Protein 5F1P (pdb70)

Solvent-accessible surface area: 20970 Å² total

Secondary structure (DSSP, 8-state):
--TTTT-EEEEESTTSHHHHHHHHHHHHTT-EEEEEES-HHHHHHHHHHHHTTT--SEEEEE--TT-HHHHH--HHHHHHHS--SEEEEE--HHHHHT---GGG--HHHHHH--TTTT---HHHHHHHHHHHTT-EEEEEEPPP---TTS-HHHHHHHHHHHHHHHHHHHHHGGGTEEEEEEEE-SB---TTTT---TTSSSSS-B-HHHHHHHHHHHHSGGGTT--S-EEEESTT--/--TTTT-EEEESSTTSHHHHHHHHHHHHTT-EEEEEES-HHHHHHHHHHHH-TT--SEEEEE--TT-HHHHH--HHHHHHHS--SEEEEE--HHHHHT---TTT--HHHHHH--TTTT---HHHHHHHHHHHTT-EEEEEEPPP--GGGS-HHHHHHHHHHHHHHHHHHHHHGGGTEEEEEEEE-SB---GGGG----SSSSSS-B-HHHHHHHHHHHHSGGGTT--S-EEEESTT--

Organism: Streptomyces platensis (NCBI:txid58346)

Foldseek 3Di:
DQLQAPAEEEFEPCLAFLNVLLQLNNVVSHYQYEYEYQPQVSQQVSQDVSQDPPRDRYHYDYADLLDLVRLLVCVVSCVSSVFHAEYEQEQPPVLQVQFFDPVPHDVVSLVVSNRQQVSLNNCVSRLVRQLVVQEHEYEYEQDEDVRVCTNVSSVVSLVNNLVVQLVCCVVRVVSHYAGEYEYEYFEDSPQVVPVVQPLAQDNGFHYSVLVSVVVSVCRGPVVSVDHSYYHYHYRHND/DQLQAPAEEEFEPCLAFLNVLLQLNNVVSHYQYEYEYQDQVSQQVSQCVSQDPPGQRYHYDYADLLDLVRLLVCVVSCVRSVFHAEYEAEAPVVLQVQFFPPVPHDVVSLVSSNRLAVSLNNCVNRQVRQLVVQEHEYEYEQDEEVPPNTSVSSVVSVVNNLVVQLVCCVVRVVSHYAGEYEYEYDEDCPQVVVVVCPLAQDNGFHYSVLVSVVVSCCRGPVNSVDHSYYHYHYNHSD

B-factor: mean 31.11, std 15.49, range [10.82, 95.52]

Structure (mmCIF, N/CA/C/O backbone):
data_5F1P
#
_entry.id   5F1P
#
_cell.length_a   77.368
_cell.length_b   77.953
_cell.length_c   81.575
_cell.angle_alpha   90.00
_cell.angle_beta   105.47
_cell.angle_gamma   90.00
#
_symmetry.space_group_name_H-M   'C 1 2 1'
#
loop_
_entity.id
_entity.type
_entity.pdbx_description
1 polymer PtmO8
2 water water
#
loop_
_atom_site.group_PDB
_atom_site.id
_atom_site.type_symbol
_atom_site.label_atom_id
_atom_site.label_alt_id
_atom_site.label_comp_id
_atom_site.label_asym_id
_atom_site.label_entity_id
_atom_site.label_seq_id
_atom_site.pdbx_PDB_ins_code
_atom_site.Cartn_x
_atom_site.Cartn_y
_atom_site.Cartn_z
_atom_site.occupancy
_atom_site.B_iso_or_equiv
_atom_site.auth_seq_id
_atom_site.auth_comp_id
_atom_site.auth_asym_id
_atom_site.auth_atom_id
_atom_site.pdbx_PDB_model_num
ATOM 1 N N . VAL A 1 4 ? -15.337 42.826 2.071 1.00 52.45 1 VAL A N 1
ATOM 2 C CA . VAL A 1 4 ? -13.977 42.348 2.287 1.00 51.71 1 VAL A CA 1
ATOM 3 C C . VAL A 1 4 ? -13.430 42.968 3.562 1.00 48.65 1 VAL A C 1
ATOM 4 O O . VAL A 1 4 ? -12.730 42.315 4.344 1.00 48.36 1 VAL A O 1
ATOM 8 N N . GLY A 1 5 ? -13.754 44.238 3.774 1.00 44.57 2 GLY A N 1
ATOM 9 C CA . GLY A 1 5 ? -13.386 44.900 5.010 1.00 39.91 2 GLY A CA 1
ATOM 10 C C . GLY A 1 5 ? -14.195 44.321 6.152 1.00 37.26 2 GLY A C 1
ATOM 11 O O . GLY A 1 5 ? -15.365 44.011 5.996 1.00 38.96 2 GLY A O 1
ATOM 12 N N . ARG A 1 6 ? -13.581 44.163 7.312 1.00 33.19 3 ARG A N 1
ATOM 13 C CA . ARG A 1 6 ? -14.309 43.590 8.434 1.00 28.59 3 ARG A CA 1
ATOM 14 C C . ARG A 1 6 ? -15.195 44.627 9.127 1.00 25.53 3 ARG A C 1
ATOM 15 O O . ARG A 1 6 ? -16.012 44.273 9.963 1.00 24.53 3 ARG A O 1
ATOM 23 N N . LEU A 1 7 ? -15.055 45.901 8.751 1.00 24.30 4 LEU A N 1
ATOM 24 C CA . LEU A 1 7 ? -15.878 46.971 9.332 1.00 23.19 4 LEU A CA 1
ATOM 25 C C . LEU A 1 7 ? -16.618 47.779 8.259 1.00 25.16 4 LEU A C 1
ATOM 26 O O . LEU A 1 7 ? -16.966 48.949 8.470 1.00 24.73 4 LEU A O 1
ATOM 31 N N . GLU A 1 8 ? -16.872 47.135 7.121 1.00 27.29 5 GLU A N 1
ATOM 32 C CA . GLU A 1 8 ? -17.491 47.773 5.954 1.00 29.02 5 GLU A CA 1
ATOM 33 C C . GLU A 1 8 ? -18.811 48.490 6.290 1.00 28.28 5 GLU A C 1
ATOM 34 O O . GLU A 1 8 ? -19.695 47.931 6.933 1.00 27.31 5 GLU A O 1
ATOM 40 N N . GLY A 1 9 ? -18.921 49.748 5.879 1.00 28.79 6 GLY A N 1
ATOM 41 C CA . GLY A 1 9 ? -20.114 50.535 6.159 1.00 29.14 6 GLY A CA 1
ATOM 42 C C . GLY A 1 9 ? -20.228 51.102 7.576 1.00 27.86 6 GLY A C 1
ATOM 43 O O . GLY A 1 9 ? -21.218 51.766 7.898 1.00 28.44 6 GLY A O 1
ATOM 44 N N . LYS A 1 10 ? -19.230 50.862 8.429 1.00 26.15 7 LYS A N 1
ATOM 45 C CA . LYS A 1 10 ? -19.298 51.373 9.806 1.00 24.32 7 LYS A CA 1
ATOM 46 C C . LYS A 1 10 ? -18.745 52.791 9.913 1.00 22.93 7 LYS A C 1
ATOM 47 O O . LYS A 1 10 ? -17.864 53.181 9.149 1.00 23.36 7 LYS A O 1
ATOM 53 N N . ILE A 1 11 ? -19.292 53.562 10.853 1.00 21.49 8 ILE A N 1
ATOM 54 C CA . ILE A 1 11 ? -18.801 54.898 11.178 1.00 20.57 8 ILE A CA 1
ATOM 55 C C . ILE A 1 11 ? -18.185 54.898 12.580 1.00 19.01 8 ILE A C 1
ATOM 56 O O . ILE A 1 11 ? -18.831 54.502 13.561 1.00 17.83 8 ILE A O 1
ATOM 61 N N . ALA A 1 12 ? -16.944 55.362 12.680 1.00 18.69 9 ALA A N 1
ATOM 62 C CA . ALA A 1 12 ? -16.247 55.281 13.944 1.00 17.32 9 ALA A CA 1
ATOM 63 C C . ALA A 1 12 ? -15.604 56.602 14.348 1.00 17.51 9 ALA A C 1
ATOM 64 O O . ALA A 1 12 ? -15.117 57.338 13.505 1.00 18.44 9 ALA A O 1
ATOM 66 N N . ILE A 1 13 ? -15.596 56.882 15.649 1.00 16.68 10 ILE A N 1
ATOM 67 C CA . ILE A 1 13 ? -14.776 57.956 16.217 1.00 16.84 10 ILE A CA 1
ATOM 68 C C . ILE A 1 13 ? -13.576 57.370 16.951 1.00 16.28 10 ILE A C 1
ATOM 69 O O . ILE A 1 13 ? -13.714 56.365 17.650 1.00 15.41 10 ILE A O 1
ATOM 74 N N . VAL A 1 14 ? -12.394 57.965 16.765 1.00 16.86 11 VAL A N 1
ATOM 75 C CA . VAL A 1 14 ? -11.205 57.540 17.487 1.00 16.45 11 VAL A CA 1
ATOM 76 C C . VAL A 1 14 ? -10.566 58.757 18.111 1.00 17.63 11 VAL A C 1
ATOM 77 O O . VAL A 1 14 ? -10.112 59.644 17.385 1.00 18.52 11 VAL A O 1
ATOM 81 N N . THR A 1 15 ? -10.529 58.817 19.445 1.00 17.59 12 THR A N 1
ATOM 82 C CA . THR A 1 15 ? -9.868 59.937 20.109 1.00 18.51 12 THR A CA 1
ATOM 83 C C . THR A 1 15 ? -8.401 59.594 20.351 1.00 18.52 12 THR A C 1
ATOM 84 O O . THR A 1 15 ? -8.015 58.443 20.192 1.00 17.70 12 THR A O 1
ATOM 88 N N . GLY A 1 16 ? -7.589 60.585 20.728 1.00 19.76 13 GLY A N 1
ATOM 89 C CA . GLY A 1 16 ? -6.147 60.404 20.806 1.00 20.82 13 GLY A CA 1
ATOM 90 C C . GLY A 1 16 ? -5.552 59.874 19.510 1.00 22.03 13 GLY A C 1
ATOM 91 O O . GLY A 1 16 ? -4.556 59.157 19.532 1.00 22.75 13 GLY A O 1
ATOM 92 N N . ALA A 1 17 ? -6.128 60.273 18.376 1.00 22.82 14 ALA A N 1
ATOM 93 C CA . ALA A 1 17 ? -5.785 59.683 17.093 1.00 23.92 14 ALA A CA 1
ATOM 94 C C . ALA A 1 17 ? -4.582 60.303 16.388 1.00 26.33 14 ALA A C 1
ATOM 95 O O . ALA A 1 17 ? -4.247 59.883 15.282 1.00 26.52 14 ALA A O 1
ATOM 97 N N . ALA A 1 18 ? -3.922 61.293 16.988 1.00 28.08 15 ALA A N 1
ATOM 98 C CA . ALA A 1 18 ? -2.844 61.961 16.253 1.00 29.96 15 ALA A CA 1
ATOM 99 C C . ALA A 1 18 ? -1.573 61.124 16.226 1.00 31.03 15 ALA A C 1
ATOM 100 O O . ALA A 1 18 ? -0.780 61.224 15.293 1.00 32.36 15 ALA A O 1
ATOM 102 N N . SER A 1 19 ? -1.373 60.302 17.246 1.00 30.59 16 SER A N 1
ATOM 103 C CA . SER A 1 19 ? -0.171 59.492 17.288 1.00 31.86 16 SER A CA 1
ATOM 104 C C . SER A 1 19 ? -0.401 58.123 17.913 1.00 30.20 16 SER A C 1
ATOM 105 O O . SER A 1 19 ? -1.517 57.785 18.326 1.00 28.81 16 SER A O 1
ATOM 108 N N . GLY A 1 20 ? 0.677 57.347 17.961 1.00 30.47 17 GLY A N 1
ATOM 109 C CA . GLY A 1 20 ? 0.708 56.034 18.583 1.00 29.12 17 GLY A CA 1
ATOM 110 C C . GLY A 1 20 ? -0.453 55.108 18.288 1.00 27.22 17 GLY A C 1
ATOM 111 O O . GLY A 1 20 ? -0.883 54.946 17.143 1.00 27.37 17 GLY A O 1
ATOM 112 N N . ILE A 1 21 ? -0.973 54.508 19.348 1.00 25.49 18 ILE A N 1
ATOM 113 C CA . ILE A 1 21 ? -2.055 53.549 19.248 1.00 23.80 18 ILE A CA 1
ATOM 114 C C . ILE A 1 21 ? -3.278 54.108 18.530 1.00 22.81 18 ILE A C 1
ATOM 115 O O . ILE A 1 21 ? -3.898 53.424 17.707 1.00 23.03 18 ILE A O 1
ATOM 120 N N . GLY A 1 22 ? -3.637 55.347 18.852 1.00 21.94 19 GLY A N 1
ATOM 121 C CA . GLY A 1 22 ? -4.785 55.986 18.244 1.00 20.96 19 GLY A CA 1
ATOM 122 C C . GLY A 1 22 ? -4.628 56.093 16.741 1.00 21.46 19 GLY A C 1
ATOM 123 O O . GLY A 1 22 ? -5.538 55.758 16.005 1.00 21.13 19 GLY A O 1
ATOM 124 N N . ALA A 1 23 ? -3.456 56.543 16.296 1.00 22.28 20 ALA A N 1
ATOM 125 C CA . ALA A 1 23 ? -3.169 56.757 14.875 1.00 22.04 20 ALA A CA 1
ATOM 126 C C . ALA A 1 23 ? -3.165 55.452 14.080 1.00 21.56 20 ALA A C 1
ATOM 127 O O . ALA A 1 23 ? -3.731 55.361 12.983 1.00 21.58 20 ALA A O 1
ATOM 129 N N . VAL A 1 24 ? -2.495 54.447 14.631 1.00 21.04 21 VAL A N 1
ATOM 130 C CA . VAL A 1 24 ? -2.463 53.127 14.028 1.00 20.84 21 VAL A CA 1
ATOM 131 C C . VAL A 1 24 ? -3.869 52.511 13.998 1.00 19.31 21 VAL A C 1
ATOM 132 O O . VAL A 1 24 ? -4.251 51.870 13.027 1.00 19.05 21 VAL A O 1
ATOM 136 N N . THR A 1 25 ? -4.646 52.716 15.056 1.00 18.47 22 THR A N 1
ATOM 137 C CA . THR A 1 25 ? -5.992 52.169 15.081 1.00 17.82 22 THR A CA 1
ATOM 138 C C . THR A 1 25 ? -6.856 52.870 14.031 1.00 18.60 22 THR A C 1
ATOM 139 O O . THR A 1 25 ? -7.585 52.221 13.257 1.00 18.50 22 THR A O 1
ATOM 143 N N . ALA A 1 26 ? -6.764 54.199 14.009 1.00 19.32 23 ALA A N 1
ATOM 144 C CA . ALA A 1 26 ? -7.536 54.998 13.075 1.00 20.52 23 ALA A CA 1
ATOM 145 C C . ALA A 1 26 ? -7.276 54.570 11.627 1.00 22.11 23 ALA A C 1
ATOM 146 O O . ALA A 1 26 ? -8.224 54.473 10.831 1.00 22.46 23 ALA A O 1
ATOM 148 N N . GLU A 1 27 ? -6.010 54.311 11.275 1.00 23.03 24 GLU A N 1
ATOM 149 C CA . GLU A 1 27 ? -5.693 53.814 9.930 1.00 24.41 24 GLU A CA 1
ATOM 150 C C . GLU A 1 27 ? -6.197 52.397 9.730 1.00 22.71 24 GLU A C 1
ATOM 151 O O . GLU A 1 27 ? -6.633 52.028 8.654 1.00 23.11 24 GLU A O 1
ATOM 157 N N . ARG A 1 28 ? -6.118 51.587 10.769 1.00 21.18 25 ARG A N 1
ATOM 158 C CA . ARG A 1 28 ? -6.608 50.224 10.634 1.00 21.00 25 ARG A CA 1
ATOM 159 C C . ARG A 1 28 ? -8.136 50.153 10.421 1.00 20.23 25 ARG A C 1
ATOM 160 O O . ARG A 1 28 ? -8.594 49.373 9.599 1.00 20.96 25 ARG A O 1
ATOM 168 N N . LEU A 1 29 ? -8.915 50.953 11.144 1.00 19.10 26 LEU A N 1
ATOM 169 C CA . LEU A 1 29 ? -10.374 50.900 10.996 1.00 18.83 26 LEU A CA 1
ATOM 170 C C . LEU A 1 29 ? -10.764 51.306 9.575 1.00 19.90 26 LEU A C 1
ATOM 171 O O . LEU A 1 29 ? -11.654 50.702 8.974 1.00 20.16 26 LEU A O 1
ATOM 176 N N . ALA A 1 30 ? -10.080 52.321 9.042 1.00 20.60 27 ALA A N 1
ATOM 177 C CA . ALA A 1 30 ? -10.347 52.817 7.690 1.00 21.77 27 ALA A CA 1
ATOM 178 C C . ALA A 1 30 ? -9.948 51.775 6.664 1.00 22.88 27 ALA A C 1
ATOM 179 O O . ALA A 1 30 ? -10.641 51.583 5.686 1.00 23.92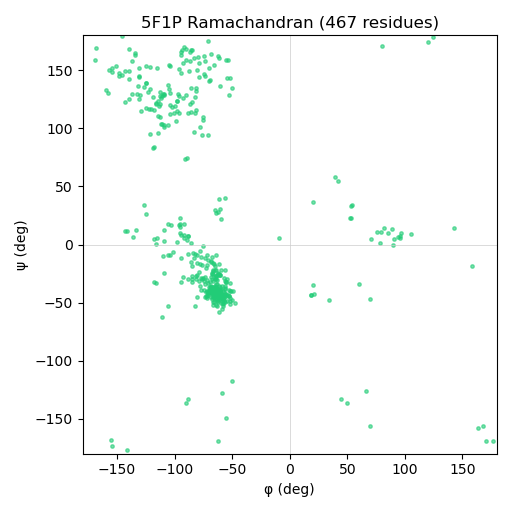 27 ALA A O 1
ATOM 181 N N . ALA A 1 31 ? -8.828 51.093 6.887 1.00 22.85 28 ALA A N 1
ATOM 182 C CA . ALA A 1 31 ? -8.430 50.017 5.974 1.00 23.60 28 ALA A CA 1
ATOM 183 C C . ALA A 1 31 ? -9.418 48.839 6.032 1.00 23.36 28 ALA A C 1
ATOM 184 O O . ALA A 1 31 ? -9.526 48.075 5.068 1.00 24.36 28 ALA A O 1
ATOM 186 N N . GLU A 1 32 ? -10.162 48.711 7.137 1.00 22.00 29 GLU A N 1
ATOM 187 C CA . GLU A 1 32 ? -11.225 47.702 7.231 1.00 21.94 29 GLU A CA 1
ATOM 188 C C . GLU A 1 32 ? -12.580 48.193 6.711 1.00 21.97 29 GLU A C 1
ATOM 189 O O . GLU A 1 32 ? -13.598 47.493 6.858 1.00 21.80 29 GLU A O 1
ATOM 195 N N . GLY A 1 33 ? -12.591 49.385 6.106 1.00 22.10 30 GLY A N 1
ATOM 196 C CA . GLY A 1 33 ? -13.791 49.916 5.482 1.00 20.71 30 GLY A CA 1
ATOM 197 C C . GLY A 1 33 ? -14.628 50.862 6.327 1.00 19.84 30 GLY A C 1
ATOM 198 O O . GLY A 1 33 ? -15.706 51.279 5.907 1.00 20.54 30 GLY A O 1
ATOM 199 N N . ALA A 1 34 ? -14.144 51.224 7.511 1.00 18.50 31 ALA A N 1
ATOM 200 C CA . ALA A 1 34 ? -14.870 52.189 8.344 1.00 20.00 31 ALA A CA 1
ATOM 201 C C . ALA A 1 34 ? -14.630 53.617 7.859 1.00 20.99 31 ALA A C 1
ATOM 202 O O . ALA A 1 34 ? -13.540 53.940 7.409 1.00 19.32 31 ALA A O 1
ATOM 204 N N . ARG A 1 35 ? -15.660 54.466 7.941 1.00 21.14 32 ARG A N 1
ATOM 205 C CA . ARG A 1 35 ? -15.476 55.915 7.862 1.00 21.35 32 ARG A CA 1
ATOM 206 C C . ARG A 1 35 ? -15.046 56.377 9.259 1.00 20.28 32 ARG A C 1
ATOM 207 O O . ARG A 1 35 ? -15.595 55.927 10.259 1.00 18.76 32 ARG A O 1
ATOM 215 N N . VAL A 1 36 ? -14.036 57.234 9.336 1.00 20.95 33 VAL A N 1
ATOM 216 C CA . VAL A 1 36 ? -13.408 57.514 10.618 1.00 20.16 33 VAL A CA 1
ATOM 217 C C . VAL A 1 36 ? -13.250 58.993 10.894 1.00 20.69 33 VAL A C 1
ATOM 218 O O . VAL A 1 36 ? -12.650 59.725 10.110 1.00 21.86 33 VAL A O 1
ATOM 222 N N . ALA A 1 37 ? -13.770 59.427 12.030 1.00 20.09 34 ALA A N 1
ATOM 223 C CA . ALA A 1 37 ? -13.463 60.748 12.527 1.00 21.65 34 ALA A CA 1
ATOM 224 C C . ALA A 1 37 ? -12.319 60.615 13.530 1.00 21.51 34 ALA A C 1
ATOM 225 O O . ALA A 1 37 ? -12.475 60.001 14.574 1.00 20.31 34 ALA A O 1
ATOM 227 N N . LEU A 1 38 ? -11.166 61.166 13.174 1.00 23.02 35 LEU A N 1
ATOM 228 C CA . LEU A 1 38 ? -9.999 61.204 14.023 1.00 23.28 35 LEU A CA 1
ATOM 229 C C . LEU A 1 38 ? -10.012 62.477 14.878 1.00 24.43 35 LEU A C 1
ATOM 230 O O . LEU A 1 38 ? -10.139 63.580 14.345 1.00 25.48 35 LEU A O 1
ATOM 235 N N . ALA A 1 39 ? -9.842 62.323 16.193 1.00 24.60 36 ALA A N 1
ATOM 236 C CA . ALA A 1 39 ? -9.971 63.440 17.123 1.00 26.61 36 ALA A CA 1
ATOM 237 C C . ALA A 1 39 ? -8.801 63.490 18.074 1.00 27.96 36 ALA A C 1
ATOM 238 O O . ALA A 1 39 ? -8.383 62.463 18.602 1.00 26.66 36 ALA A O 1
ATOM 240 N N . ASP A 1 40 ? -8.274 64.690 18.305 1.00 30.55 37 ASP A N 1
ATOM 241 C CA . ASP A 1 40 ? -7.091 64.826 19.129 1.00 31.44 37 ASP A CA 1
ATOM 242 C C . ASP A 1 40 ? -6.834 66.288 19.464 1.00 32.44 37 ASP A C 1
ATOM 243 O O . ASP A 1 40 ? -7.316 67.196 18.771 1.00 32.87 37 ASP A O 1
ATOM 248 N N . LEU A 1 41 ? -6.073 66.514 20.532 1.00 32.65 38 LEU A N 1
ATOM 249 C CA . LEU A 1 41 ? -5.676 67.865 20.905 1.00 34.77 38 LEU A CA 1
ATOM 250 C C . LEU A 1 41 ? -4.915 68.511 19.755 1.00 36.39 38 LEU A C 1
ATOM 251 O O . LEU A 1 41 ? -5.148 69.659 19.407 1.00 38.46 38 LEU A O 1
ATOM 256 N N . ASP A 1 42 ? -4.018 67.737 19.160 1.00 35.73 39 ASP A N 1
ATOM 257 C CA . ASP A 1 42 ? -3.172 68.206 18.077 1.00 37.35 39 ASP A CA 1
ATOM 258 C C . ASP A 1 42 ? -3.964 68.285 16.764 1.00 37.45 39 ASP A C 1
ATOM 259 O O . ASP A 1 42 ? -4.089 67.299 16.041 1.00 36.25 39 ASP A O 1
ATOM 264 N N . ALA A 1 43 ? -4.492 69.468 16.469 1.00 38.81 40 ALA A N 1
ATOM 265 C CA . ALA A 1 43 ? -5.329 69.684 15.291 1.00 38.31 40 ALA A CA 1
ATOM 266 C C . ALA A 1 43 ? -4.599 69.311 14.000 1.00 39.21 40 ALA A C 1
ATOM 267 O O . ALA A 1 43 ? -5.114 68.552 13.178 1.00 38.80 40 ALA A O 1
ATOM 269 N N . VAL A 1 44 ? -3.392 69.841 13.843 1.00 40.76 41 VAL A N 1
ATOM 270 C CA . VAL A 1 44 ? -2.601 69.621 12.646 1.00 42.83 41 VAL A CA 1
ATOM 271 C C . VAL A 1 44 ? -2.226 68.154 12.447 1.00 41.92 41 VAL A C 1
ATOM 272 O O . VAL A 1 44 ? -2.256 67.648 11.330 1.00 42.69 41 VAL A O 1
ATOM 276 N N . GLY A 1 45 ? -1.888 67.460 13.528 1.00 40.46 42 GLY A N 1
ATOM 277 C CA . GLY A 1 45 ? -1.463 66.076 13.417 1.00 38.12 42 GLY A CA 1
ATOM 278 C C . GLY A 1 45 ? -2.606 65.183 12.987 1.00 36.10 42 GLY A C 1
ATOM 279 O O . GLY A 1 45 ? -2.411 64.124 12.396 1.00 36.14 42 GLY A O 1
ATOM 280 N N . VAL A 1 46 ? -3.818 65.614 13.281 1.00 33.88 43 VAL A N 1
ATOM 281 C CA . VAL A 1 46 ? -4.965 64.778 13.020 1.00 32.65 43 VAL A CA 1
ATOM 282 C C . VAL A 1 46 ? -5.537 65.088 11.624 1.00 34.23 43 VAL A C 1
ATOM 283 O O . VAL A 1 46 ? -6.087 64.203 10.970 1.00 33.87 43 VAL A O 1
ATOM 287 N N . GLN A 1 47 ? -5.350 66.325 11.157 1.00 36.21 44 GLN A N 1
ATOM 288 C CA . GLN A 1 47 ? -5.729 66.727 9.795 1.00 36.45 44 GLN A CA 1
ATOM 289 C C . GLN A 1 47 ? -4.844 66.053 8.763 1.00 34.59 44 GLN A C 1
ATOM 290 O O . GLN A 1 47 ? -5.309 65.564 7.739 1.00 33.56 44 GLN A O 1
ATOM 296 N N . THR A 1 48 ? -3.552 66.067 9.046 1.00 34.60 45 THR A N 1
ATOM 297 C CA . THR A 1 48 ? -2.559 65.403 8.224 1.00 35.32 45 THR A CA 1
ATOM 298 C C . THR A 1 48 ? -2.838 63.901 8.118 1.00 32.80 45 THR A C 1
ATOM 299 O O . THR A 1 48 ? -2.858 63.349 7.029 1.00 33.32 45 THR A O 1
ATOM 303 N N . LEU A 1 49 ? -3.077 63.234 9.238 1.00 31.04 46 LEU A N 1
ATOM 304 C CA . LEU A 1 49 ? -3.343 61.805 9.156 1.00 29.61 46 LEU A CA 1
ATOM 305 C C . LEU A 1 49 ? -4.651 61.535 8.385 1.00 30.24 46 LEU A C 1
ATOM 306 O O . LEU A 1 49 ? -4.701 60.633 7.541 1.00 30.43 46 LEU A O 1
ATOM 311 N N . ALA A 1 50 ? -5.693 62.318 8.677 1.00 31.18 47 ALA A N 1
ATOM 312 C CA . ALA A 1 50 ? -6.959 62.246 7.947 1.00 32.95 47 ALA A CA 1
ATOM 313 C C . ALA A 1 50 ? -6.735 62.373 6.436 1.00 36.09 47 ALA A C 1
ATOM 314 O O . ALA A 1 50 ? -7.284 61.602 5.643 1.00 35.93 47 ALA A O 1
ATOM 316 N N . GLU A 1 51 ? -5.887 63.328 6.058 1.00 39.17 48 GLU A N 1
ATOM 317 C CA . GLU A 1 51 ? -5.566 63.578 4.662 1.00 41.68 48 GLU A CA 1
ATOM 318 C C . GLU A 1 51 ? -4.831 62.400 4.015 1.00 40.96 48 GLU A C 1
ATOM 319 O O . GLU A 1 51 ? -5.090 62.055 2.860 1.00 41.78 48 GLU A O 1
ATOM 325 N N . LYS A 1 52 ? -3.920 61.784 4.758 1.00 39.57 49 LYS A N 1
ATOM 326 C CA . LYS A 1 52 ? -3.181 60.629 4.258 1.00 40.06 49 LYS A CA 1
ATOM 327 C C . LYS A 1 52 ? -4.108 59.418 4.095 1.00 38.12 49 LYS A C 1
ATOM 328 O O . LYS A 1 52 ? -4.001 58.669 3.121 1.00 39.62 49 LYS A O 1
ATOM 334 N N . ILE A 1 53 ? -5.035 59.236 5.030 1.00 35.10 50 ILE A N 1
ATOM 335 C CA . ILE A 1 53 ? -6.019 58.154 4.909 1.00 33.06 50 ILE A CA 1
ATOM 336 C C . ILE A 1 53 ? -6.969 58.367 3.708 1.00 33.97 50 ILE A C 1
ATOM 337 O O . ILE A 1 53 ? -7.298 57.425 2.983 1.00 33.95 50 ILE A O 1
ATOM 342 N N . ARG A 1 54 ? -7.400 59.609 3.497 1.00 35.03 51 ARG A N 1
ATOM 343 C CA . ARG A 1 54 ? -8.284 59.915 2.383 1.00 36.83 51 ARG A CA 1
ATOM 344 C C . ARG A 1 54 ? -7.621 59.639 1.037 1.00 40.66 51 ARG A C 1
ATOM 345 O O . ARG A 1 54 ? -8.264 59.172 0.102 1.00 41.31 51 ARG A O 1
ATOM 353 N N . GLY A 1 55 ? -6.328 59.921 0.941 1.00 43.93 52 GLY A N 1
ATOM 354 C CA . GLY A 1 55 ? -5.663 59.895 -0.343 1.00 49.02 52 GLY A CA 1
ATOM 355 C C . GLY A 1 55 ? -6.187 61.078 -1.136 1.00 54.16 52 GLY A C 1
ATOM 356 O O . GLY A 1 55 ? -6.666 62.061 -0.556 1.00 53.77 52 GLY A O 1
ATOM 357 N N . ALA A 1 56 ? -6.114 60.987 -2.461 1.00 59.38 53 ALA A N 1
ATOM 358 C CA . ALA A 1 56 ? -6.556 62.081 -3.317 1.00 64.01 53 ALA A CA 1
ATOM 359 C C . ALA A 1 56 ? -7.998 61.880 -3.774 1.00 67.10 53 ALA A C 1
ATOM 360 O O . ALA A 1 56 ? -8.626 62.794 -4.309 1.00 68.37 53 ALA A O 1
ATOM 362 N N . ASP A 1 57 ? -8.518 60.678 -3.548 1.00 68.80 54 ASP A N 1
ATOM 363 C CA . ASP A 1 57 ? -9.846 60.305 -4.022 1.00 69.11 54 ASP A CA 1
ATOM 364 C C . ASP A 1 57 ? -10.860 60.172 -2.889 1.00 65.13 54 ASP A C 1
ATOM 365 O O . ASP A 1 57 ? -12.064 60.308 -3.097 1.00 65.46 54 ASP A O 1
ATOM 370 N N . GLY A 1 58 ? -10.369 59.901 -1.689 1.00 61.06 55 GLY A N 1
ATOM 371 C CA . GLY A 1 58 ? -11.237 59.498 -0.602 1.00 55.52 55 GLY A CA 1
ATOM 372 C C . GLY A 1 58 ? -11.933 60.600 0.161 1.00 51.55 55 GLY A C 1
ATOM 373 O O . GLY A 1 58 ? -11.537 61.764 0.141 1.00 54.65 55 GLY A O 1
ATOM 374 N N . THR A 1 59 ? -12.995 60.210 0.849 1.00 44.97 56 THR A N 1
ATOM 375 C CA . THR A 1 59 ? -13.725 61.111 1.718 1.00 41.85 56 THR A CA 1
ATOM 376 C C . THR A 1 59 ? -14.002 60.457 3.067 1.00 37.39 56 THR A C 1
ATOM 377 O O . THR A 1 59 ? -14.811 60.956 3.848 1.00 35.84 56 THR A O 1
ATOM 381 N N . HIS A 1 60 ? -13.343 59.337 3.343 1.00 34.84 57 HIS A N 1
ATOM 382 C CA . HIS A 1 60 ? -13.782 58.505 4.453 1.00 31.37 57 HIS A CA 1
ATOM 383 C C . HIS A 1 60 ? -13.043 58.760 5.770 1.00 28.99 57 HIS A C 1
ATOM 384 O O . HIS A 1 60 ? -13.090 57.928 6.682 1.00 27.65 57 HIS A O 1
ATOM 391 N N . ALA A 1 61 ? -12.376 59.901 5.886 1.00 28.84 58 ALA A N 1
ATOM 392 C CA . ALA A 1 61 ? -11.751 60.252 7.160 1.00 27.68 58 ALA A CA 1
ATOM 393 C C . ALA A 1 61 ? -11.764 61.746 7.336 1.00 28.27 58 ALA A C 1
ATOM 394 O O . ALA A 1 61 ? -11.696 62.477 6.357 1.00 29.75 58 ALA A O 1
ATOM 396 N N . ILE A 1 62 ? -11.876 62.196 8.583 1.00 27.37 59 ILE A N 1
ATOM 397 C CA . ILE A 1 62 ? -11.784 63.620 8.900 1.00 28.13 59 ILE A CA 1
ATOM 398 C C . ILE A 1 62 ? -11.062 63.840 10.210 1.00 27.18 59 ILE A C 1
ATOM 399 O O . ILE A 1 62 ? -11.117 63.014 11.119 1.00 25.73 59 ILE A O 1
ATOM 404 N N . GLY A 1 63 ? -10.384 64.969 10.302 1.00 28.14 60 GLY A N 1
ATOM 405 C CA . GLY A 1 63 ? -9.666 65.306 11.503 1.00 28.20 60 GLY A CA 1
ATOM 406 C C . GLY A 1 63 ? -10.425 66.353 12.277 1.00 29.67 60 GLY A C 1
ATOM 407 O O . GLY A 1 63 ? -10.826 67.374 11.723 1.00 31.03 60 GLY A O 1
ATOM 408 N N . ILE A 1 64 ? -10.619 66.103 13.565 1.00 29.55 61 ILE A N 1
ATOM 409 C CA . ILE A 1 64 ? -11.333 67.044 14.404 1.00 30.73 61 ILE A CA 1
ATOM 410 C C . ILE A 1 64 ? -10.503 67.407 15.631 1.00 31.01 61 ILE A C 1
ATOM 411 O O . ILE A 1 64 ? -9.925 66.528 16.283 1.00 29.18 61 ILE A O 1
ATOM 416 N N . GLU A 1 65 ? -10.466 68.695 15.957 1.00 33.18 62 GLU A N 1
ATOM 417 C CA . GLU A 1 65 ? -9.753 69.141 17.141 1.00 34.53 62 GLU A CA 1
ATOM 418 C C . GLU A 1 65 ? -10.630 68.936 18.376 1.00 34.01 62 GLU A C 1
ATOM 419 O O . GLU A 1 65 ? -11.807 69.302 18.376 1.00 34.42 62 GLU A O 1
ATOM 425 N N . VAL A 1 66 ? -10.065 68.341 19.424 1.00 33.09 63 VAL A N 1
ATOM 426 C CA . VAL A 1 66 ? -10.816 68.160 20.668 1.00 32.24 63 VAL A CA 1
ATOM 427 C C . VAL A 1 66 ? -9.918 68.285 21.890 1.00 32.37 63 VAL A C 1
ATOM 428 O O . VAL A 1 66 ? -8.739 67.910 21.849 1.00 32.34 63 VAL A O 1
ATOM 432 N N . ASP A 1 67 ? -10.485 68.829 22.969 1.00 32.85 64 ASP A N 1
ATOM 433 C CA . ASP A 1 67 ? -9.856 68.815 24.290 1.00 33.25 64 ASP A CA 1
ATOM 434 C C . ASP A 1 67 ? -10.660 67.904 25.234 1.00 32.44 64 ASP A C 1
ATOM 435 O O . ASP A 1 67 ? -11.734 68.287 25.723 1.00 32.44 64 ASP A O 1
ATOM 440 N N . LEU A 1 68 ? -10.128 66.708 25.491 1.00 31.57 65 LEU A N 1
ATOM 441 C CA . LEU A 1 68 ? -10.839 65.692 26.268 1.00 30.29 65 LEU A CA 1
ATOM 442 C C . LEU A 1 68 ? -11.194 66.132 27.685 1.00 30.32 65 LEU A C 1
ATOM 443 O O . LEU A 1 68 ? -12.107 65.566 28.290 1.00 28.92 65 LEU A O 1
ATOM 448 N N . ALA A 1 69 ? -10.475 67.129 28.209 1.00 31.58 66 ALA A N 1
ATOM 449 C CA . ALA A 1 69 ? -10.772 67.686 29.525 1.00 32.68 66 ALA A CA 1
ATOM 450 C C . ALA A 1 69 ? -11.907 68.719 29.491 1.00 33.86 66 ALA A C 1
ATOM 451 O O . ALA A 1 69 ? -12.360 69.181 30.542 1.00 35.40 66 ALA A O 1
ATOM 453 N N . ASP A 1 70 ? -12.347 69.105 28.292 1.00 33.13 67 ASP A N 1
ATOM 454 C CA . ASP A 1 70 ? -13.381 70.133 28.150 1.00 33.93 67 ASP A CA 1
ATOM 455 C C . ASP A 1 70 ? -14.660 69.489 27.625 1.00 31.78 67 ASP A C 1
ATOM 456 O O . ASP A 1 70 ? -14.748 69.186 26.444 1.00 31.02 67 ASP A O 1
ATOM 461 N N . PRO A 1 71 ? -15.655 69.287 28.506 1.00 31.04 68 PRO A N 1
ATOM 462 C CA . PRO A 1 71 ? -16.906 68.606 28.130 1.00 29.47 68 PRO A CA 1
ATOM 463 C C . PRO A 1 71 ? -17.559 69.216 26.891 1.00 29.49 68 PRO A C 1
ATOM 464 O O . PRO A 1 71 ? -18.046 68.471 26.053 1.00 28.19 68 PRO A O 1
ATOM 468 N N . ALA A 1 72 ? -17.548 70.541 26.766 1.00 31.11 69 ALA A N 1
ATOM 469 C CA . ALA A 1 72 ? -18.186 71.191 25.615 1.00 32.30 69 ALA A CA 1
ATOM 470 C C . ALA A 1 72 ? -17.437 70.895 24.307 1.00 31.43 69 ALA A C 1
ATOM 471 O O . ALA A 1 72 ? -18.043 70.710 23.242 1.00 30.86 69 ALA A O 1
ATOM 473 N N . SER A 1 73 ? -16.112 70.859 24.397 1.00 31.17 70 SER A N 1
ATOM 474 C CA . SER A 1 73 ? -15.277 70.472 23.269 1.00 29.61 70 SER A CA 1
ATOM 475 C C . SER A 1 73 ? -15.522 69.007 22.904 1.00 27.07 70 SER A C 1
ATOM 476 O O . SER A 1 73 ? -15.575 68.654 21.725 1.00 26.59 70 SER A O 1
ATOM 479 N N . VAL A 1 74 ? -15.685 68.154 23.909 1.00 25.61 71 VAL A N 1
ATOM 480 C CA . VAL A 1 74 ? -15.947 66.743 23.637 1.00 24.33 71 VAL A CA 1
ATOM 481 C C . VAL A 1 74 ? -17.320 66.597 22.962 1.00 24.85 71 VAL A C 1
ATOM 482 O O . VAL A 1 74 ? -17.455 65.906 21.967 1.00 23.65 71 VAL A O 1
ATOM 486 N N . ARG A 1 75 ? -18.333 67.281 23.473 1.00 26.94 72 ARG A N 1
ATOM 487 C CA . ARG A 1 75 ? -19.643 67.246 22.819 1.00 27.37 72 ARG A CA 1
ATOM 488 C C . ARG A 1 75 ? -19.611 67.799 21.389 1.00 27.93 72 ARG A C 1
ATOM 489 O O . ARG A 1 75 ? -20.198 67.197 20.488 1.00 27.68 72 ARG A O 1
ATOM 497 N N . ALA A 1 76 ? -18.925 68.918 21.163 1.00 29.05 73 ALA A N 1
ATOM 498 C CA . ALA A 1 76 ? -18.824 69.466 19.804 1.00 30.91 73 ALA A CA 1
ATOM 499 C C . ALA A 1 76 ? -18.155 68.481 18.840 1.00 29.75 73 ALA A C 1
ATOM 500 O O . ALA A 1 76 ? -18.526 68.400 17.684 1.00 30.28 73 ALA A O 1
ATOM 510 N N . VAL A 1 78 ? -18.209 65.115 18.890 1.00 25.16 75 VAL A N 1
ATOM 511 C CA . VAL A 1 78 ? -19.111 64.017 18.534 1.00 24.22 75 VAL A CA 1
ATOM 512 C C . VAL A 1 78 ? -20.174 64.499 17.539 1.00 25.53 75 VAL A C 1
ATOM 513 O O . VAL A 1 78 ? -20.567 63.748 16.644 1.00 25.32 75 VAL A O 1
ATOM 517 N N . ALA A 1 79 ? -20.605 65.755 17.676 1.00 27.08 76 ALA A N 1
ATOM 518 C CA . ALA A 1 79 ? -21.603 66.312 16.775 1.00 29.63 76 ALA A CA 1
ATOM 519 C C . ALA A 1 79 ? -21.034 66.538 15.373 1.00 30.35 76 ALA A C 1
ATOM 520 O O . ALA A 1 79 ? -21.697 66.275 14.368 1.00 30.82 76 ALA A O 1
ATOM 522 N N . ALA A 1 80 ? -19.811 67.043 15.300 1.00 30.24 77 ALA A N 1
ATOM 523 C CA . ALA A 1 80 ? -19.173 67.267 14.001 1.00 29.90 77 ALA A CA 1
ATOM 524 C C . ALA A 1 80 ? -18.944 65.948 13.241 1.00 28.73 77 ALA A C 1
ATOM 525 O O . ALA A 1 80 ? -19.033 65.894 12.013 1.00 29.91 77 ALA A O 1
ATOM 527 N N . ALA A 1 81 ? -18.654 64.880 13.970 1.00 27.17 78 ALA A N 1
ATOM 528 C CA . ALA A 1 81 ? -18.431 63.594 13.333 1.00 27.46 78 ALA A CA 1
ATOM 529 C C . ALA A 1 81 ? -19.746 63.032 12.808 1.00 28.21 78 ALA A C 1
ATOM 530 O O . ALA A 1 81 ? -19.818 62.546 11.685 1.00 28.49 78 ALA A O 1
ATOM 532 N N . VAL A 1 82 ? -20.794 63.115 13.621 1.00 28.74 79 VAL A N 1
ATOM 533 C CA . VAL A 1 82 ? -22.112 62.660 13.193 1.00 29.57 79 VAL A CA 1
ATOM 534 C C . VAL A 1 82 ? -22.603 63.495 12.009 1.00 31.90 79 VAL A C 1
ATOM 535 O O . VAL A 1 82 ? -23.187 62.978 11.049 1.00 32.17 79 VAL A O 1
ATOM 539 N N . GLU A 1 83 ? -22.333 64.791 12.066 1.00 33.52 80 GLU A N 1
ATOM 540 C CA . GLU A 1 83 ? -22.700 65.692 10.985 1.00 35.87 80 GLU A CA 1
ATOM 541 C C . GLU A 1 83 ? -22.047 65.276 9.667 1.00 35.34 80 GLU A C 1
ATOM 542 O O . GLU A 1 83 ? -22.701 65.237 8.625 1.00 36.81 80 GLU A O 1
ATOM 548 N N . GLU A 1 84 ? -20.754 64.978 9.727 1.00 33.39 81 GLU A N 1
ATOM 549 C CA . GLU A 1 84 ? -19.985 64.606 8.550 1.00 33.58 81 GLU A CA 1
ATOM 550 C C . GLU A 1 84 ? -20.486 63.317 7.914 1.00 32.71 81 GLU A C 1
ATOM 551 O O . GLU A 1 84 ? -20.762 63.279 6.716 1.00 34.32 81 GLU A O 1
ATOM 557 N N . PHE A 1 85 ? -20.603 62.261 8.717 1.00 30.23 82 PHE A N 1
ATOM 558 C CA . PHE A 1 85 ? -20.869 60.937 8.171 1.00 29.11 82 PHE A CA 1
ATOM 559 C C . PHE A 1 85 ? -22.324 60.495 8.302 1.00 29.27 82 PHE A C 1
ATOM 560 O O . PHE A 1 85 ? -22.683 59.454 7.785 1.00 28.94 82 PHE A O 1
ATOM 568 N N . GLY A 1 86 ? -23.149 61.270 9.001 1.00 28.56 83 GLY A N 1
ATOM 569 C CA . GLY A 1 86 ? -24.581 61.004 9.076 1.00 28.16 83 GLY A CA 1
ATOM 570 C C . GLY A 1 86 ? -25.011 59.953 10.085 1.00 26.41 83 GLY A C 1
ATOM 571 O O . GLY A 1 86 ? -26.139 59.468 10.040 1.00 26.10 83 GLY A O 1
ATOM 572 N N . GLY A 1 87 ? -24.117 59.582 10.995 1.00 25.32 84 GLY A N 1
ATOM 573 C CA . GLY A 1 87 ? -24.427 58.552 11.980 1.00 23.45 84 GLY A CA 1
ATOM 574 C C . GLY A 1 87 ? -23.192 58.135 12.752 1.00 22.42 84 GLY A C 1
ATOM 575 O O . GLY A 1 87 ? -22.159 58.776 12.641 1.00 22.81 84 GLY A O 1
ATOM 576 N N . LEU A 1 88 ? -23.297 57.050 13.518 1.00 21.46 85 LEU A N 1
ATOM 577 C CA . LEU A 1 88 ? -22.190 56.562 14.348 1.00 20.46 85 LEU A CA 1
ATOM 578 C C . LEU A 1 88 ? -22.365 55.083 14.735 1.00 19.11 85 LEU A C 1
ATOM 579 O O . LEU A 1 88 ? -23.437 54.691 15.170 1.00 18.95 85 LEU A O 1
ATOM 584 N N . ASP A 1 89 ? -21.320 54.269 14.590 1.00 18.49 86 ASP A N 1
ATOM 585 C CA . ASP A 1 89 ? -21.386 52.852 14.989 1.00 17.84 86 ASP A CA 1
ATOM 586 C C . ASP A 1 89 ? -20.403 52.498 16.100 1.00 17.09 86 ASP A C 1
ATOM 587 O O . ASP A 1 89 ? -20.656 51.601 16.919 1.00 16.50 86 ASP A O 1
ATOM 592 N N . ILE A 1 90 ? -19.264 53.184 16.091 1.00 16.59 87 ILE A N 1
ATOM 593 C CA . ILE A 1 90 ? -18.167 52.870 16.981 1.00 15.83 87 ILE A CA 1
ATOM 594 C C . ILE A 1 90 ? -17.629 54.127 17.635 1.00 15.69 87 ILE A C 1
ATOM 595 O O . ILE A 1 90 ? -17.334 55.100 16.938 1.00 16.58 87 ILE A O 1
ATOM 600 N N . LEU A 1 91 ? -17.505 54.107 18.959 1.00 14.81 88 LEU A N 1
ATOM 601 C CA . LEU A 1 91 ? -16.698 55.100 19.660 1.00 15.06 88 LEU A CA 1
ATOM 602 C C . LEU A 1 91 ? -15.494 54.425 20.305 1.00 15.66 88 LEU A C 1
ATOM 603 O O . LEU A 1 91 ? -15.659 53.541 21.130 1.00 15.15 88 LEU A O 1
ATOM 608 N N . HIS A 1 92 ? -14.283 54.824 19.905 1.00 17.14 89 HIS A N 1
ATOM 609 C CA . HIS A 1 92 ? -13.053 54.319 20.513 1.00 18.38 89 HIS A CA 1
ATOM 610 C C . HIS A 1 92 ? -12.407 55.437 21.337 1.00 19.92 89 HIS A C 1
ATOM 611 O O . HIS A 1 92 ? -11.785 56.347 20.797 1.00 20.29 89 HIS A O 1
ATOM 618 N N . ASN A 1 93 ? -12.601 55.373 22.651 1.00 21.28 90 ASN A N 1
ATOM 619 C CA . ASN A 1 93 ? -11.972 56.300 23.582 1.00 23.63 90 ASN A CA 1
ATOM 620 C C . ASN A 1 93 ? -10.540 55.873 23.896 1.00 27.97 90 ASN A C 1
ATOM 621 O O . ASN A 1 93 ? -10.328 54.815 24.480 1.00 26.75 90 ASN A O 1
ATOM 626 N N . ASN A 1 94 ? -9.577 56.712 23.507 1.00 34.17 91 ASN A N 1
ATOM 627 C CA . ASN A 1 94 ? -8.151 56.507 23.780 1.00 40.75 91 ASN A CA 1
ATOM 628 C C . ASN A 1 94 ? -7.553 57.455 24.802 1.00 47.59 91 ASN A C 1
ATOM 629 O O . ASN A 1 94 ? -7.665 58.674 24.665 1.00 48.31 91 ASN A O 1
ATOM 634 N N . ALA A 1 95 ? -6.874 56.883 25.791 1.00 53.51 92 ALA A N 1
ATOM 635 C CA . ALA A 1 95 ? -6.233 57.638 26.867 1.00 54.86 92 ALA A CA 1
ATOM 636 C C . ALA A 1 95 ? -5.368 58.781 26.349 1.00 57.06 92 ALA A C 1
ATOM 637 O O . ALA A 1 95 ? -4.480 58.568 25.525 1.00 58.98 92 ALA A O 1
ATOM 639 N N . THR A 1 98 ? 3.158 62.377 25.773 1.00 63.65 95 THR A N 1
ATOM 640 C CA . THR A 1 98 ? 2.682 61.954 27.084 1.00 61.44 95 THR A CA 1
ATOM 641 C C . THR A 1 98 ? 3.819 61.331 27.897 1.00 63.39 95 THR A C 1
ATOM 642 O O . THR A 1 98 ? 3.587 60.684 28.923 1.00 61.53 95 THR A O 1
ATOM 646 N N . ALA A 1 99 ? 5.049 61.535 27.433 1.00 68.68 96 ALA A N 1
ATOM 647 C CA . ALA A 1 99 ? 6.225 61.087 28.167 1.00 74.12 96 ALA A CA 1
ATOM 648 C C . ALA A 1 99 ? 6.376 61.862 29.480 1.00 75.34 96 ALA A C 1
ATOM 649 O O . ALA A 1 99 ? 6.563 61.267 30.544 1.00 75.71 96 ALA A O 1
ATOM 651 N N . LEU A 1 100 ? 6.290 63.189 29.396 1.00 76.04 97 LEU A N 1
ATOM 652 C CA . LEU A 1 100 ? 6.380 64.043 30.578 1.00 76.51 97 LEU A CA 1
ATOM 653 C C . LEU A 1 100 ? 5.156 63.850 31.456 1.00 73.14 97 LEU A C 1
ATOM 654 O O . LEU A 1 100 ? 5.252 63.892 32.688 1.00 72.84 97 LEU A O 1
ATOM 659 N N . ALA A 1 101 ? 4.008 63.638 30.815 1.00 68.02 98 ALA A N 1
ATOM 660 C CA . ALA A 1 101 ? 2.778 63.341 31.536 1.00 62.01 98 ALA A CA 1
ATOM 661 C C . ALA A 1 101 ? 3.010 62.178 32.505 1.00 57.25 98 ALA A C 1
ATOM 662 O O . ALA A 1 101 ? 2.677 62.270 33.689 1.00 56.35 98 ALA A O 1
ATOM 664 N N . SER A 1 102 ? 3.614 61.103 32.009 1.00 54.16 99 SER A N 1
ATOM 665 C CA . SER A 1 102 ? 3.866 59.944 32.850 1.00 49.80 99 SER A CA 1
ATOM 666 C C . SER A 1 102 ? 5.037 60.210 33.798 1.00 47.76 99 SER A C 1
ATOM 667 O O . SER A 1 102 ? 5.088 59.656 34.901 1.00 47.12 99 SER A O 1
ATOM 670 N N . SER A 1 103 ? 5.966 61.069 33.379 1.00 46.43 100 SER A N 1
ATOM 671 C CA . SER A 1 103 ? 7.060 61.459 34.249 1.00 45.69 100 SER A CA 1
ATOM 672 C C . SER A 1 103 ? 6.569 62.178 35.510 1.00 42.28 100 SER A C 1
ATOM 673 O O . SER A 1 103 ? 7.252 62.180 36.527 1.00 43.24 100 SER A O 1
ATOM 676 N N . LEU A 1 104 ? 5.389 62.788 35.436 1.00 38.59 101 LEU A N 1
ATOM 677 C CA . LEU A 1 104 ? 4.806 63.535 36.560 1.00 35.27 101 LEU A CA 1
ATOM 678 C C . LEU A 1 104 ? 4.024 62.633 37.519 1.00 31.39 101 LEU A C 1
ATOM 679 O O . LEU A 1 104 ? 3.687 63.029 38.628 1.00 30.11 101 LEU A O 1
ATOM 684 N N . ASP A 1 105 ? 3.731 61.427 37.059 1.00 29.69 102 ASP A N 1
ATOM 685 C CA . ASP A 1 105 ? 2.947 60.450 37.807 1.00 27.17 102 ASP A CA 1
ATOM 686 C C . ASP A 1 105 ? 3.887 59.577 38.636 1.00 27.81 102 ASP A C 1
ATOM 687 O O . ASP A 1 105 ? 4.146 58.416 38.309 1.00 28.75 102 ASP A O 1
ATOM 692 N N . VAL A 1 106 ? 4.411 60.163 39.705 1.00 27.68 103 VAL A N 1
ATOM 693 C CA . VAL A 1 106 ? 5.377 59.516 40.580 1.00 26.35 103 VAL A CA 1
ATOM 694 C C . VAL A 1 106 ? 4.690 58.647 41.654 1.00 25.46 103 VAL A C 1
ATOM 695 O O . VAL A 1 106 ? 3.470 58.739 41.822 1.00 24.10 103 VAL A O 1
ATOM 699 N N . PRO A 1 107 ? 5.463 57.794 42.371 1.00 26.53 104 PRO A N 1
ATOM 700 C CA . PRO A 1 107 ? 4.871 57.002 43.455 1.00 26.81 104 PRO A CA 1
ATOM 701 C C . PRO A 1 107 ? 4.119 57.850 44.489 1.00 25.29 104 PRO A C 1
ATOM 702 O O . PRO A 1 107 ? 4.348 59.055 44.613 1.00 25.35 104 PRO A O 1
ATOM 706 N N . VAL A 1 108 ? 3.225 57.191 45.215 1.00 25.25 105 VAL A N 1
ATOM 707 C CA . VAL A 1 108 ? 2.321 57.826 46.167 1.00 24.90 105 VAL A CA 1
ATOM 708 C C . VAL A 1 108 ? 3.035 58.748 47.147 1.00 25.11 105 VAL A C 1
ATOM 709 O O . VAL A 1 108 ? 2.548 59.838 47.445 1.00 24.85 105 VAL A O 1
ATOM 713 N N . ALA A 1 109 ? 4.206 58.325 47.615 1.00 26.30 106 ALA A N 1
ATOM 714 C CA . ALA A 1 109 ? 4.986 59.091 48.576 1.00 29.05 106 ALA A CA 1
ATOM 715 C C . ALA A 1 109 ? 5.287 60.519 48.106 1.00 29.26 106 ALA A C 1
ATOM 716 O O . ALA A 1 109 ? 5.381 61.434 48.914 1.00 29.40 106 ALA A O 1
ATOM 718 N N . ASP A 1 110 ? 5.445 60.706 46.800 1.00 29.42 107 ASP A N 1
ATOM 719 C CA . ASP A 1 110 ? 5.733 62.029 46.267 1.00 29.71 107 ASP A CA 1
ATOM 720 C C . ASP A 1 110 ? 4.635 62.537 45.329 1.00 27.70 107 ASP A C 1
ATOM 721 O O . ASP A 1 110 ? 4.765 63.597 44.741 1.00 27.31 107 ASP A O 1
ATOM 726 N N . ALA A 1 111 ? 3.553 61.778 45.212 1.00 26.43 108 ALA A N 1
ATOM 727 C CA . ALA A 1 111 ? 2.482 62.123 44.283 1.00 26.33 108 ALA A CA 1
ATOM 728 C C . ALA A 1 111 ? 1.929 63.552 44.483 1.00 27.56 108 ALA A C 1
ATOM 729 O O . ALA A 1 111 ? 1.825 64.050 45.613 1.00 24.99 108 ALA A O 1
ATOM 731 N N . ASP A 1 112 ? 1.586 64.192 43.365 1.00 27.61 109 ASP A N 1
ATOM 732 C CA . ASP A 1 112 ? 0.963 65.517 43.341 1.00 27.76 109 ASP A CA 1
ATOM 733 C C . ASP A 1 112 ? -0.554 65.362 43.142 1.00 25.56 109 ASP A C 1
ATOM 734 O O . ASP A 1 112 ? -0.990 64.825 42.120 1.00 23.93 109 ASP A O 1
ATOM 739 N N . PRO A 1 113 ? -1.364 65.833 44.109 1.00 26.10 110 PRO A N 1
ATOM 740 C CA . PRO A 1 113 ? -2.818 65.656 43.971 1.00 23.86 110 PRO A CA 1
ATOM 741 C C . PRO A 1 113 ? -3.382 66.331 42.715 1.00 28.86 110 PRO A C 1
ATOM 742 O O . PRO A 1 113 ? -4.397 65.891 42.178 1.00 27.69 110 PRO A O 1
ATOM 746 N N . GLU A 1 114 ? -2.715 67.365 42.2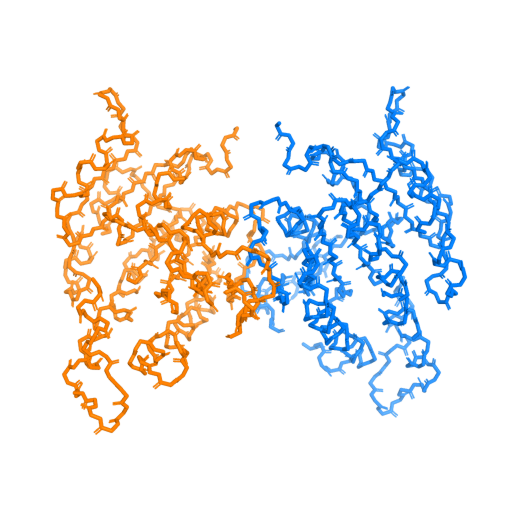28 1.00 29.85 111 GLU A N 1
ATOM 747 C CA . GLU A 1 114 ? -3.175 68.037 41.018 1.00 29.62 111 GLU A CA 1
ATOM 748 C C . GLU A 1 114 ? -3.016 67.172 39.794 1.00 26.64 111 GLU A C 1
ATOM 749 O O . GLU A 1 114 ? -3.808 67.254 38.862 1.00 25.76 111 GLU A O 1
ATOM 755 N N . VAL A 1 115 ? -1.985 66.340 39.789 1.00 25.46 112 VAL A N 1
ATOM 756 C CA . VAL A 1 115 ? -1.764 65.477 38.642 1.00 24.87 112 VAL A CA 1
ATOM 757 C C . VAL A 1 115 ? -2.812 64.362 38.654 1.00 23.95 112 VAL A C 1
ATOM 758 O O . VAL A 1 115 ? -3.269 63.913 37.610 1.00 20.69 112 VAL A O 1
ATOM 762 N N . TRP A 1 116 ? -3.202 63.931 39.845 1.00 23.93 113 TRP A N 1
ATOM 763 C CA . TRP A 1 116 ? -4.267 62.954 39.954 1.00 23.16 113 TRP A CA 1
ATOM 764 C C . TRP A 1 116 ? -5.565 63.541 39.422 1.00 23.31 113 TRP A C 1
ATOM 765 O O . TRP A 1 116 ? -6.203 62.946 38.555 1.00 21.58 113 TRP A O 1
ATOM 776 N N . ASP A 1 117 ? -5.926 64.722 39.920 1.00 25.66 114 ASP A N 1
ATOM 777 C CA . ASP A 1 117 ? -7.148 65.406 39.487 1.00 27.08 114 ASP A CA 1
ATOM 778 C C . ASP A 1 117 ? -7.153 65.555 37.960 1.00 26.18 114 ASP A C 1
ATOM 779 O O . ASP A 1 117 ? -8.133 65.206 37.291 1.00 24.52 114 ASP A O 1
ATOM 784 N N . ARG A 1 118 ? -6.039 66.032 37.409 1.00 27.12 115 ARG A N 1
ATOM 785 C CA . ARG A 1 118 ? -5.958 66.234 35.972 1.00 28.53 115 ARG A CA 1
ATOM 786 C C . ARG A 1 118 ? -6.063 64.916 35.211 1.00 27.28 115 ARG A C 1
ATOM 787 O O . ARG A 1 118 ? -6.751 64.834 34.200 1.00 27.63 115 ARG A O 1
ATOM 795 N N . THR A 1 119 ? -5.394 63.888 35.706 1.00 26.74 116 THR A N 1
ATOM 796 C CA . THR A 1 119 ? -5.475 62.571 35.092 1.00 27.48 116 THR A CA 1
ATOM 797 C C . THR A 1 119 ? -6.914 62.010 35.050 1.00 28.48 116 THR A C 1
ATOM 798 O O . THR A 1 119 ? -7.331 61.454 34.043 1.00 28.45 116 THR A O 1
ATOM 818 N N . ARG A 1 121 ? -9.719 63.757 35.201 1.00 29.65 118 ARG A N 1
ATOM 819 C CA . ARG A 1 121 ? -10.470 64.656 34.326 1.00 31.47 118 ARG A CA 1
ATOM 820 C C . ARG A 1 121 ? -10.364 64.269 32.860 1.00 30.78 118 ARG A C 1
ATOM 821 O O . ARG A 1 121 ? -11.361 64.210 32.146 1.00 31.17 118 ARG A O 1
ATOM 829 N N . VAL A 1 122 ? -9.144 64.020 32.413 1.00 30.16 119 VAL A N 1
ATOM 830 C CA . VAL A 1 122 ? -8.905 63.708 31.019 1.00 29.66 119 VAL A CA 1
ATOM 831 C C . VAL A 1 122 ? -9.202 62.245 30.665 1.00 27.87 119 VAL A C 1
ATOM 832 O O . VAL A 1 122 ? -9.828 61.975 29.643 1.00 27.85 119 VAL A O 1
ATOM 836 N N . ASN A 1 123 ? -8.747 61.300 31.483 1.00 26.39 120 ASN A N 1
ATOM 837 C CA . ASN A 1 123 ? -8.832 59.894 31.092 1.00 24.85 120 ASN A CA 1
ATOM 838 C C . ASN A 1 123 ? -10.183 59.269 31.417 1.00 23.49 120 ASN A C 1
ATOM 839 O O . ASN A 1 123 ? -10.628 58.326 30.758 1.00 23.45 120 ASN A O 1
ATOM 844 N N . LEU A 1 124 ? -10.822 59.764 32.461 1.00 22.53 121 LEU A N 1
ATOM 845 C CA . LEU A 1 124 ? -12.074 59.160 32.889 1.00 21.58 121 LEU A CA 1
ATOM 846 C C . LEU A 1 124 ? -13.269 60.041 32.523 1.00 22.26 121 LEU A C 1
ATOM 847 O O . LEU A 1 124 ? -14.218 59.583 31.889 1.00 22.27 121 LEU A O 1
ATOM 852 N N . SER A 1 125 ? -13.214 61.303 32.925 1.00 22.97 122 SER A N 1
ATOM 853 C CA . SER A 1 125 ? -14.295 62.257 32.647 1.00 23.45 122 SER A CA 1
ATOM 854 C C . SER A 1 125 ? -14.427 62.511 31.146 1.00 22.65 122 SER A C 1
ATOM 855 O O . SER A 1 125 ? -15.530 62.684 30.636 1.00 22.44 122 SER A O 1
ATOM 858 N N . GLY A 1 126 ? -13.300 62.517 30.438 1.00 22.01 123 GLY A N 1
ATOM 859 C CA . GLY A 1 126 ? -13.322 62.642 28.987 1.00 21.27 123 GLY A CA 1
ATOM 860 C C . GLY A 1 126 ? -14.027 61.474 28.298 1.00 19.20 123 GLY A C 1
ATOM 861 O O . GLY A 1 126 ? -14.885 61.672 27.432 1.00 19.44 123 GLY A O 1
ATOM 862 N N . ALA A 1 127 ? -13.668 60.249 28.669 1.00 17.44 124 ALA A N 1
ATOM 863 C CA . ALA A 1 127 ? -14.305 59.079 28.073 1.00 17.01 124 ALA A CA 1
ATOM 864 C C . ALA A 1 127 ? -15.798 59.022 28.438 1.00 16.67 124 ALA A C 1
ATOM 865 O O . ALA A 1 127 ? -16.636 58.687 27.603 1.00 16.40 124 ALA A O 1
ATOM 875 N N . VAL A 1 129 ? -17.865 61.569 29.074 1.00 17.49 126 VAL A N 1
ATOM 876 C CA . VAL A 1 129 ? -18.614 62.594 28.341 1.00 19.16 126 VAL A CA 1
ATOM 877 C C . VAL A 1 129 ? -18.776 62.215 26.859 1.00 18.99 126 VAL A C 1
ATOM 878 O O . VAL A 1 129 ? -19.864 62.340 26.286 1.00 18.25 126 VAL A O 1
ATOM 882 N N . ALA A 1 130 ? -17.688 61.725 26.263 1.00 18.05 127 ALA A N 1
ATOM 883 C CA . ALA A 1 130 ? -17.706 61.239 24.893 1.00 16.22 127 ALA A CA 1
ATOM 884 C C . ALA A 1 130 ? -18.729 60.133 24.753 1.00 18.36 127 ALA A C 1
ATOM 885 O O . ALA A 1 130 ? -19.493 60.094 23.790 1.00 15.66 127 ALA A O 1
ATOM 887 N N . THR A 1 131 ? -18.734 59.222 25.716 1.00 17.67 128 THR A N 1
ATOM 888 C CA . THR A 1 131 ? -19.669 58.106 25.679 1.00 17.13 128 THR A CA 1
ATOM 889 C C . THR A 1 131 ? -21.102 58.639 25.785 1.00 18.32 128 THR A C 1
ATOM 890 O O . THR A 1 131 ? -21.995 58.246 25.024 1.00 18.34 128 THR A O 1
ATOM 894 N N . GLN A 1 132 ? -21.311 59.541 26.727 1.00 19.00 129 GLN A N 1
ATOM 895 C CA . GLN A 1 132 ? -22.629 60.094 26.929 1.00 20.51 129 GLN A CA 1
ATOM 896 C C . GLN A 1 132 ? -23.130 60.826 25.672 1.00 20.80 129 GLN A C 1
ATOM 897 O O . GLN A 1 132 ? -24.295 60.725 25.320 1.00 21.46 129 GLN A O 1
ATOM 903 N N . ALA A 1 133 ? -22.237 61.537 24.997 1.00 20.50 130 ALA A N 1
ATOM 904 C CA . ALA A 1 133 ? -22.584 62.269 23.793 1.00 21.38 130 ALA A CA 1
ATOM 905 C C . ALA A 1 133 ? -22.914 61.315 22.659 1.00 20.46 130 ALA A C 1
ATOM 906 O O . ALA A 1 133 ? -23.813 61.585 21.878 1.00 21.53 130 ALA A O 1
ATOM 908 N N . ALA A 1 134 ? -22.181 60.204 22.583 1.00 18.75 131 ALA A N 1
ATOM 909 C CA . ALA A 1 134 ? -22.334 59.228 21.513 1.00 17.81 131 ALA A CA 1
ATOM 910 C C . ALA A 1 134 ? -23.535 58.287 21.670 1.00 17.21 131 ALA A C 1
ATOM 911 O O . ALA A 1 134 ? -24.121 57.862 20.669 1.00 15.81 131 ALA A O 1
ATOM 913 N N . LEU A 1 135 ? -23.907 57.966 22.908 1.00 17.20 132 LEU A N 1
ATOM 914 C CA . LEU A 1 135 ? -24.965 56.968 23.163 1.00 17.46 132 LEU A CA 1
ATOM 915 C C . LEU A 1 135 ? -26.269 57.126 22.337 1.00 18.47 132 LEU A C 1
ATOM 916 O O . LEU A 1 135 ? -26.719 56.141 21.731 1.00 18.08 132 LEU A O 1
ATOM 921 N N . PRO A 1 136 ? -26.875 58.332 22.304 1.00 20.05 133 PRO A N 1
ATOM 922 C CA . PRO A 1 136 ? -28.121 58.385 21.524 1.00 21.32 133 PRO A CA 1
ATOM 923 C C . PRO A 1 136 ? -27.936 58.108 20.025 1.00 20.59 133 PRO A C 1
ATOM 924 O O . PRO A 1 136 ? -28.835 57.556 19.388 1.00 20.54 133 PRO A O 1
ATOM 928 N N . HIS A 1 137 ? -26.778 58.450 19.482 1.00 20.31 134 HIS A N 1
ATOM 929 C CA . HIS A 1 137 ? -26.469 58.178 18.086 1.00 20.07 134 HIS A CA 1
ATOM 930 C C . HIS A 1 137 ? -26.233 56.684 17.826 1.00 19.48 134 HIS A C 1
ATOM 931 O O . HIS A 1 137 ? -26.661 56.154 16.801 1.00 19.57 134 HIS A O 1
ATOM 938 N N . LEU A 1 138 ? -25.548 56.010 18.751 1.00 18.91 135 LEU A N 1
ATOM 939 C CA . LEU A 1 138 ? -25.391 54.559 18.689 1.00 18.63 135 LEU A CA 1
ATOM 940 C C . LEU A 1 138 ? -26.737 53.861 18.738 1.00 19.63 135 LEU A C 1
ATOM 941 O O . LEU A 1 138 ? -26.993 52.934 17.983 1.00 19.70 135 LEU A O 1
ATOM 946 N N . ILE A 1 139 ? -27.597 54.318 19.643 1.00 20.93 136 ILE A N 1
ATOM 947 C CA . ILE A 1 139 ? -28.908 53.703 19.837 1.00 22.42 136 ILE A CA 1
ATOM 948 C C . ILE A 1 139 ? -29.798 53.906 18.600 1.00 24.28 136 ILE A C 1
ATOM 949 O O . ILE A 1 139 ? -30.410 52.962 18.120 1.00 24.47 136 ILE A O 1
ATOM 954 N N . ALA A 1 140 ? -29.824 55.117 18.052 1.00 25.70 137 ALA A N 1
ATOM 955 C CA . ALA A 1 140 ? -30.599 55.394 16.837 1.00 26.98 137 ALA A CA 1
ATOM 956 C C . ALA A 1 140 ? -30.117 54.577 15.629 1.00 27.13 137 ALA A C 1
ATOM 957 O O . ALA A 1 140 ? -30.864 54.338 14.681 1.00 27.69 137 ALA A O 1
ATOM 959 N N . ARG A 1 141 ? -28.861 54.172 15.657 1.00 26.88 138 ARG A N 1
ATOM 960 C CA . ARG A 1 141 ? -28.291 53.377 14.580 1.00 27.29 138 ARG A CA 1
ATOM 961 C C . ARG A 1 141 ? -28.816 51.939 14.635 1.00 27.35 138 ARG A C 1
ATOM 962 O O . ARG A 1 141 ? -28.623 51.150 13.712 1.00 27.44 138 ARG A O 1
ATOM 970 N N . GLY A 1 142 ? -29.473 51.602 15.738 1.00 27.47 139 GLY A N 1
ATOM 971 C CA . GLY A 1 142 ? -29.896 50.239 15.987 1.00 27.59 139 GLY A CA 1
ATOM 972 C C . GLY A 1 142 ? -28.908 49.499 16.882 1.00 27.12 139 GLY A C 1
ATOM 973 O O . GLY A 1 142 ? -29.017 48.291 17.071 1.00 27.73 139 GLY A O 1
ATOM 974 N N . GLY A 1 143 ? -27.954 50.230 17.451 1.00 26.15 140 GLY A N 1
ATOM 975 C CA . GLY A 1 143 ? -26.949 49.627 18.310 1.00 25.37 140 GLY A CA 1
ATOM 976 C C . GLY A 1 143 ? -25.571 49.971 17.777 1.00 24.02 140 GLY A C 1
ATOM 977 O O . GLY A 1 143 ? -25.448 50.642 16.747 1.00 24.20 140 GLY A O 1
ATOM 978 N N . GLY A 1 144 ? -24.538 49.513 18.478 1.00 22.87 141 GLY A N 1
ATOM 979 C CA . GLY A 1 144 ? -23.160 49.805 18.122 1.00 21.66 141 GLY A CA 1
ATOM 980 C C . GLY A 1 144 ? -22.258 49.505 19.297 1.00 21.12 141 GLY A C 1
ATOM 981 O O . GLY A 1 144 ? -22.616 48.736 20.186 1.00 21.23 141 GLY A O 1
ATOM 982 N N . CYS A 1 145 ? -21.075 50.099 19.337 1.00 20.49 142 CYS A N 1
ATOM 983 C CA . CYS A 1 145 ? -20.245 49.803 20.483 1.00 19.63 142 CYS A CA 1
ATOM 984 C C . CYS A 1 145 ? -19.292 50.922 20.871 1.00 17.24 142 CYS A C 1
ATOM 985 O O . CYS A 1 145 ? -18.905 51.758 20.043 1.00 16.64 142 CYS A O 1
ATOM 988 N N . VAL A 1 146 ? -18.956 50.930 22.156 1.00 15.83 143 VAL A N 1
ATOM 989 C CA . VAL A 1 146 ? -17.945 51.806 22.713 1.00 15.60 143 VAL A CA 1
ATOM 990 C C . VAL A 1 146 ? -16.756 50.941 23.162 1.00 15.76 143 VAL A C 1
ATOM 991 O O . VAL A 1 146 ? -16.931 49.910 23.810 1.00 15.58 143 VAL A O 1
ATOM 995 N N . ILE A 1 147 ? -15.551 51.330 22.773 1.00 16.19 144 ILE A N 1
ATOM 996 C CA . ILE A 1 147 ? -14.355 50.605 23.189 1.00 16.36 144 ILE A CA 1
ATOM 997 C C . ILE A 1 147 ? -13.397 51.541 23.932 1.00 16.16 144 ILE A C 1
ATOM 998 O O . ILE A 1 147 ? -12.892 52.514 23.358 1.00 15.53 144 ILE A O 1
ATOM 1003 N N . ASN A 1 148 ? -13.163 51.227 25.208 1.00 16.85 145 ASN A N 1
ATOM 1004 C CA . ASN A 1 148 ? -12.281 52.011 26.066 1.00 18.29 145 ASN A CA 1
ATOM 1005 C C . ASN A 1 148 ? -10.876 51.398 26.143 1.00 21.54 145 ASN A C 1
ATOM 1006 O O . ASN A 1 148 ? -10.708 50.224 26.507 1.00 21.61 145 ASN A O 1
ATOM 1011 N N . THR A 1 149 ? -9.874 52.193 25.795 1.00 24.79 146 THR A N 1
ATOM 1012 C CA . THR A 1 149 ? -8.491 51.733 25.863 1.00 29.04 146 THR A CA 1
ATOM 1013 C C . THR A 1 149 ? -7.734 52.596 26.843 1.00 32.45 146 THR A C 1
ATOM 1014 O O . THR A 1 149 ? -7.589 53.794 26.622 1.00 31.93 146 THR A O 1
ATOM 1018 N N . SER A 1 150 ? -7.276 51.993 27.930 1.00 36.99 147 SER A N 1
ATOM 1019 C CA . SER A 1 150 ? -6.346 52.671 28.823 1.00 42.08 147 SER A CA 1
ATOM 1020 C C . SER A 1 150 ? -5.012 52.835 28.099 1.00 47.98 147 SER A C 1
ATOM 1021 O O . SER A 1 150 ? -4.767 52.187 27.085 1.00 49.42 147 SER A O 1
ATOM 1024 N N . SER A 1 151 ? -4.147 53.706 28.602 1.00 52.14 148 SER A N 1
ATOM 1025 C CA . SER A 1 151 ? -2.837 53.867 27.977 1.00 54.34 148 SER A CA 1
ATOM 1026 C C . SER A 1 151 ? -1.936 52.675 28.318 1.00 55.82 148 SER A C 1
ATOM 1027 O O . SER A 1 151 ? -2.212 51.922 29.260 1.00 55.32 148 SER A O 1
ATOM 1030 N N . ALA A 1 152 ? -0.867 52.505 27.545 1.00 56.44 149 ALA A N 1
ATOM 1031 C CA . ALA A 1 152 ? 0.073 51.397 27.746 1.00 57.17 149 ALA A CA 1
ATOM 1032 C C . ALA A 1 152 ? 0.727 51.434 29.128 1.00 56.11 149 ALA A C 1
ATOM 1033 O O . ALA A 1 152 ? 1.145 52.498 29.589 1.00 56.32 149 ALA A O 1
ATOM 1035 N N . ALA A 1 153 ? 0.819 50.273 29.778 1.00 55.72 150 ALA A N 1
ATOM 1036 C CA . ALA A 1 153 ? 1.448 50.145 31.103 1.00 55.49 150 ALA A CA 1
ATOM 1037 C C . ALA A 1 153 ? 2.887 50.669 31.144 1.00 56.54 150 ALA A C 1
ATOM 1038 O O . ALA A 1 153 ? 3.643 50.525 30.184 1.00 58.14 150 ALA A O 1
ATOM 1040 N N . SER A 1 156 ? 6.790 45.711 37.149 1.00 87.21 153 SER A N 1
ATOM 1041 C CA . SER A 1 156 ? 7.085 46.891 37.957 1.00 85.53 153 SER A CA 1
ATOM 1042 C C . SER A 1 156 ? 6.181 48.065 37.595 1.00 81.28 153 SER A C 1
ATOM 1043 O O . SER A 1 156 ? 6.614 49.217 37.600 1.00 81.08 153 SER A O 1
ATOM 1046 N N . GLY A 1 157 ? 4.925 47.761 37.278 1.00 77.72 154 GLY A N 1
ATOM 1047 C CA . GLY A 1 157 ? 3.947 48.776 36.941 1.00 73.10 154 GLY A CA 1
ATOM 1048 C C . GLY A 1 157 ? 3.218 49.323 38.155 1.00 69.95 154 GLY A C 1
ATOM 1049 O O . GLY A 1 157 ? 2.789 50.473 38.161 1.00 68.56 154 GLY A O 1
ATOM 1050 N N . ASP A 1 158 ? 3.061 48.495 39.182 1.00 68.76 155 ASP A N 1
ATOM 1051 C CA . ASP A 1 158 ? 2.437 48.940 40.425 1.00 64.59 155 ASP A CA 1
ATOM 1052 C C . ASP A 1 158 ? 3.439 49.754 41.250 1.00 61.45 155 ASP A C 1
ATOM 1053 O O . ASP A 1 158 ? 3.064 50.483 42.173 1.00 59.96 155 ASP A O 1
ATOM 1058 N N . LEU A 1 159 ? 4.718 49.627 40.905 1.00 60.15 156 LEU A N 1
ATOM 1059 C CA . LEU A 1 159 ? 5.770 50.364 41.591 1.00 58.47 156 LEU A CA 1
ATOM 1060 C C . LEU A 1 159 ? 5.763 51.857 41.257 1.00 55.76 156 LEU A C 1
ATOM 1061 O O . LEU A 1 159 ? 6.360 52.662 41.975 1.00 58.04 156 LEU A O 1
ATOM 1066 N N . SER A 1 160 ? 5.091 52.227 40.173 1.00 50.58 157 SER A N 1
ATOM 1067 C CA . SER A 1 160 ? 4.997 53.632 39.812 1.00 46.50 157 SER A CA 1
ATOM 1068 C C . SER A 1 160 ? 3.749 53.906 38.988 1.00 41.76 157 SER A C 1
ATOM 1069 O O . SER A 1 160 ? 2.913 53.023 38.804 1.00 40.75 157 SER A O 1
ATOM 1072 N N . HIS A 1 16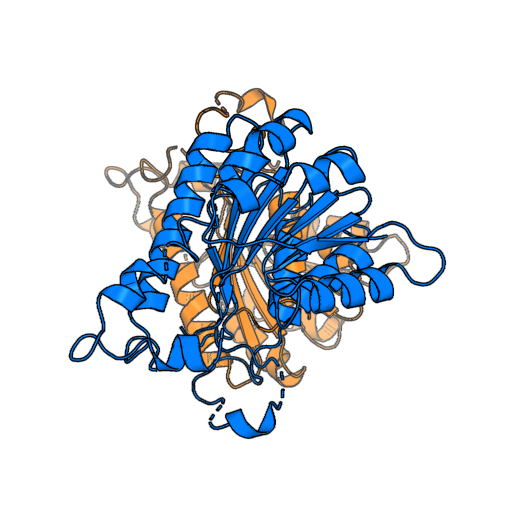1 ? 3.642 55.139 38.501 1.00 37.23 158 HIS A N 1
ATOM 1073 C CA . HIS A 1 161 ? 2.445 55.636 37.821 1.00 32.33 158 HIS A CA 1
ATOM 1074 C C . HIS A 1 161 ? 1.114 55.225 38.493 1.00 29.63 158 HIS A C 1
ATOM 1075 O O . HIS A 1 161 ? 0.255 54.659 37.844 1.00 28.44 158 HIS A O 1
ATOM 1082 N N . PRO A 1 162 ? 0.942 55.516 39.794 1.00 31.08 159 PRO A N 1
ATOM 1083 C CA . PRO A 1 162 ? -0.309 55.094 40.451 1.00 22.74 159 PRO A CA 1
ATOM 1084 C C . PRO A 1 162 ? -1.566 55.812 39.958 1.00 21.16 159 PRO A C 1
ATOM 1085 O O . PRO A 1 162 ? -2.639 55.211 40.013 1.00 20.09 159 PRO A O 1
ATOM 1089 N N . ALA A 1 163 ? -1.451 57.058 39.506 1.00 26.91 160 ALA A N 1
ATOM 1090 C CA . ALA A 1 163 ? -2.631 57.785 39.016 1.00 26.03 160 ALA A CA 1
ATOM 1091 C C . ALA A 1 163 ? -3.132 57.203 37.700 1.00 25.20 160 ALA A C 1
ATOM 1092 O O . ALA A 1 163 ? -4.337 57.109 37.464 1.00 23.10 160 ALA A O 1
ATOM 1094 N N . TYR A 1 164 ? -2.204 56.819 36.835 1.00 27.33 161 TYR A N 1
ATOM 1095 C CA . TYR A 1 164 ? -2.569 56.094 35.627 1.00 25.82 161 TYR A CA 1
ATOM 1096 C C . TYR A 1 164 ? -3.217 54.739 35.986 1.00 22.09 161 TYR A C 1
ATOM 1097 O O . TYR A 1 164 ? -4.186 54.322 35.346 1.00 19.70 161 TYR A O 1
ATOM 1106 N N . ALA A 1 165 ? -2.681 54.040 36.987 1.00 21.40 162 ALA A N 1
ATOM 1107 C CA . ALA A 1 165 ? -3.267 52.758 37.381 1.00 21.02 162 ALA A CA 1
ATOM 1108 C C . ALA A 1 165 ? -4.697 52.976 37.881 1.00 19.59 162 ALA A C 1
ATOM 1109 O O . ALA A 1 165 ? -5.606 52.219 37.547 1.00 18.93 162 ALA A O 1
ATOM 1111 N N . ALA A 1 166 ? -4.891 54.029 38.663 1.00 19.62 163 ALA A N 1
ATOM 1112 C CA . ALA A 1 166 ? -6.189 54.288 39.274 1.00 19.19 163 ALA A CA 1
ATOM 1113 C C . ALA A 1 166 ? -7.224 54.660 38.217 1.00 17.88 163 ALA A C 1
ATOM 1114 O O . ALA A 1 166 ? -8.365 54.229 38.294 1.00 15.03 163 ALA A O 1
ATOM 1116 N N . SER A 1 167 ? -6.827 55.469 37.239 1.00 17.76 164 SER A N 1
ATOM 1117 C CA . SER A 1 167 ? -7.754 55.873 36.191 1.00 17.46 164 SER A CA 1
ATOM 1118 C C . SER A 1 167 ? -8.067 54.712 35.267 1.00 16.97 164 SER A C 1
ATOM 1119 O O . SER A 1 167 ? -9.191 54.602 34.757 1.00 16.21 164 SER A O 1
ATOM 1122 N N . LYS A 1 168 ? -7.094 53.825 35.058 1.00 17.49 165 LYS A N 1
ATOM 1123 C CA . LYS A 1 168 ? -7.327 52.611 34.266 1.00 17.35 165 LYS A CA 1
ATOM 1124 C C . LYS A 1 168 ? -8.404 51.734 34.911 1.00 16.29 165 LYS A C 1
ATOM 1125 O O . LYS A 1 168 ? -9.316 51.264 34.226 1.00 15.47 165 LYS A O 1
ATOM 1131 N N . ALA A 1 169 ? -8.303 51.525 36.223 1.00 16.67 166 ALA A N 1
ATOM 1132 C CA . ALA A 1 169 ? -9.315 50.760 36.940 1.00 17.52 166 ALA A CA 1
ATOM 1133 C C . ALA A 1 169 ? -10.688 51.460 36.890 1.00 17.40 166 ALA A C 1
ATOM 1134 O O . ALA A 1 169 ? -11.711 50.806 36.706 1.00 16.98 166 ALA A O 1
ATOM 1136 N N . ALA A 1 170 ? -10.698 52.781 37.053 1.00 17.54 167 ALA A N 1
ATOM 1137 C CA . ALA A 1 170 ? -11.932 53.553 36.945 1.00 16.71 167 ALA A CA 1
ATOM 1138 C C . ALA A 1 170 ? -12.568 53.395 35.560 1.00 16.09 167 ALA A C 1
ATOM 1139 O O . ALA A 1 170 ? -13.787 53.252 35.441 1.00 16.35 167 ALA A O 1
ATOM 1141 N N . LEU A 1 171 ? -11.743 53.430 34.527 1.00 15.48 168 LEU A N 1
ATOM 1142 C CA . LEU A 1 171 ? -12.210 53.264 33.149 1.00 15.43 168 LEU A CA 1
ATOM 1143 C C . LEU A 1 171 ? -12.865 51.892 32.922 1.00 14.92 168 LEU A C 1
ATOM 1144 O O . LEU A 1 171 ? -13.810 51.760 32.147 1.00 14.88 168 LEU A O 1
ATOM 1149 N N . ILE A 1 172 ? -12.336 50.871 33.582 1.00 14.54 169 ILE A N 1
ATOM 1150 C CA . ILE A 1 172 ? -12.908 49.541 33.508 1.00 14.15 169 ILE A CA 1
ATOM 1151 C C . ILE A 1 172 ? -14.287 49.570 34.170 1.00 14.30 169 ILE A C 1
ATOM 1152 O O . ILE A 1 172 ? -15.253 49.019 33.646 1.00 14.20 169 ILE A O 1
ATOM 1157 N N . SER A 1 173 ? -14.399 50.273 35.291 1.00 14.60 170 SER A N 1
ATOM 1158 C CA . SER A 1 173 ? -15.698 50.401 35.951 1.00 14.67 170 SER A CA 1
ATOM 1159 C C . SER A 1 173 ? -16.696 51.171 35.061 1.00 14.33 170 SER A C 1
ATOM 1160 O O . SER A 1 173 ? -17.867 50.785 34.993 1.00 14.19 170 SER A O 1
ATOM 1163 N N . LEU A 1 174 ? -16.240 52.233 34.385 1.00 13.98 171 LEU A N 1
ATOM 1164 C CA . LEU A 1 174 ? -17.090 52.984 33.441 1.00 14.71 171 LEU A CA 1
ATOM 1165 C C . LEU A 1 174 ? -17.624 52.077 32.328 1.00 14.58 171 LEU A C 1
ATOM 1166 O O . LEU A 1 174 ? -18.797 52.111 31.978 1.00 14.97 171 LEU A O 1
ATOM 1171 N N . THR A 1 175 ? -16.719 51.290 31.765 1.00 14.15 172 THR A N 1
ATOM 1172 C CA . THR A 1 175 ? -17.036 50.258 30.796 1.00 14.25 172 THR A CA 1
ATOM 1173 C C . THR A 1 175 ? -18.154 49.323 31.252 1.0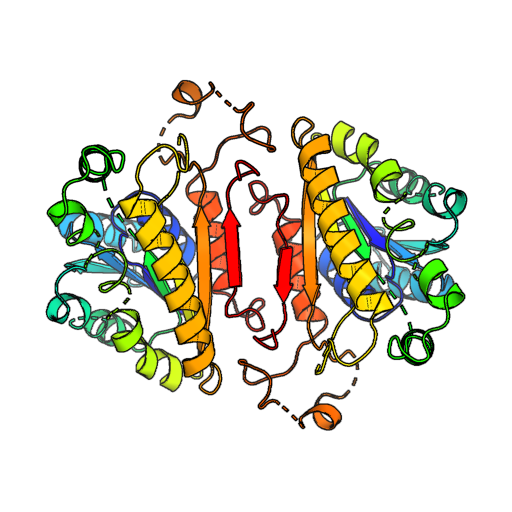0 15.45 172 THR A C 1
ATOM 1174 O O . THR A 1 175 ? -19.080 49.069 30.501 1.00 15.12 172 THR A O 1
ATOM 1178 N N . ARG A 1 176 ? -18.069 48.820 32.478 1.00 17.09 173 ARG A N 1
ATOM 1179 C CA . ARG A 1 176 ? -19.125 47.955 33.025 1.00 18.42 173 ARG A CA 1
ATOM 1180 C C . ARG A 1 176 ? -20.435 48.718 33.289 1.00 17.36 173 ARG A C 1
ATOM 1181 O O . ARG A 1 176 ? -21.522 48.188 33.047 1.00 17.91 173 ARG A O 1
ATOM 1189 N N . SER A 1 177 ? -20.330 49.951 33.776 1.00 16.44 174 SER A N 1
ATOM 1190 C CA . SER A 1 177 ? -21.503 50.803 33.965 1.00 18.04 174 SER A CA 1
ATOM 1191 C C . SER A 1 177 ? -22.251 51.002 32.648 1.00 18.78 174 SER A C 1
ATOM 1192 O O . SER A 1 177 ? -23.470 50.822 32.577 1.00 20.23 174 SER A O 1
ATOM 1195 N N . VAL A 1 178 ? -21.524 51.380 31.611 1.00 18.04 175 VAL A N 1
ATOM 1196 C CA . VAL A 1 178 ? -22.130 51.633 30.306 1.00 17.94 175 VAL A CA 1
ATOM 1197 C C . VAL A 1 178 ? -22.718 50.362 29.683 1.00 17.93 175 VAL A C 1
ATOM 1198 O O . VAL A 1 178 ? -23.827 50.398 29.154 1.00 18.43 175 VAL A O 1
ATOM 1202 N N . ALA A 1 179 ? -21.985 49.245 29.752 1.00 17.38 176 ALA A N 1
ATOM 1203 C CA . ALA A 1 179 ? -22.493 47.986 29.228 1.00 18.27 176 ALA A CA 1
ATOM 1204 C C . ALA A 1 179 ? -23.797 47.620 29.925 1.00 19.92 176 ALA A C 1
ATOM 1205 O O . ALA A 1 179 ? -24.747 47.186 29.278 1.00 20.44 176 ALA A O 1
ATOM 1207 N N . THR A 1 180 ? -23.835 47.790 31.248 1.00 20.67 177 THR A N 1
ATOM 1208 C CA . THR A 1 180 ? -25.045 47.502 32.010 1.00 21.74 177 THR A CA 1
ATOM 1209 C C . THR A 1 180 ? -26.178 48.445 31.636 1.00 22.40 177 THR A C 1
ATOM 1210 O O . THR A 1 180 ? -27.314 48.014 31.469 1.00 23.42 177 THR A O 1
ATOM 1214 N N . GLN A 1 181 ? -25.878 49.733 31.516 1.00 22.19 178 GLN A N 1
ATOM 1215 C CA . GLN A 1 181 ? -26.939 50.726 31.353 1.00 23.59 178 GLN A CA 1
ATOM 1216 C C . GLN A 1 181 ? -27.426 50.803 29.903 1.00 24.79 178 GLN A C 1
ATOM 1217 O O . GLN A 1 181 ? -28.581 51.096 29.642 1.00 26.11 178 GLN A O 1
ATOM 1223 N N . ALA A 1 182 ? -26.554 50.517 28.954 1.00 24.70 179 ALA A N 1
ATOM 1224 C CA . ALA A 1 182 ? -26.924 50.709 27.553 1.00 26.07 179 ALA A CA 1
ATOM 1225 C C . ALA A 1 182 ? -27.234 49.397 26.838 1.00 27.05 179 ALA A C 1
ATOM 1226 O O . ALA A 1 182 ? -27.713 49.404 25.713 1.00 27.43 179 ALA A O 1
ATOM 1228 N N . GLY A 1 183 ? -26.956 48.273 27.489 1.00 28.30 180 GLY A N 1
ATOM 1229 C CA . GLY A 1 183 ? -27.176 46.968 26.888 1.00 30.53 180 GLY A CA 1
ATOM 1230 C C . GLY A 1 183 ? -28.581 46.744 26.330 1.00 33.46 180 GLY A C 1
ATOM 1231 O O . GLY A 1 183 ? -28.736 46.221 25.228 1.00 33.64 180 GLY A O 1
ATOM 1232 N N . ARG A 1 184 ? -29.609 47.139 27.073 1.00 35.87 181 ARG A N 1
ATOM 1233 C CA . ARG A 1 184 ? -30.982 46.933 26.600 1.00 39.13 181 ARG A CA 1
ATOM 1234 C C . ARG A 1 184 ? -31.225 47.669 25.281 1.00 38.41 181 ARG A C 1
ATOM 1235 O O . ARG A 1 184 ? -32.063 47.267 24.476 1.00 39.58 181 ARG A O 1
ATOM 1243 N N . SER A 1 185 ? -30.468 48.736 25.053 1.00 34.78 182 SER A N 1
ATOM 1244 C CA . SER A 1 185 ? -30.660 49.537 23.853 1.00 33.85 182 SER A CA 1
ATOM 1245 C C . SER A 1 185 ? -29.732 49.102 22.738 1.00 32.05 182 SER A C 1
ATOM 1246 O O .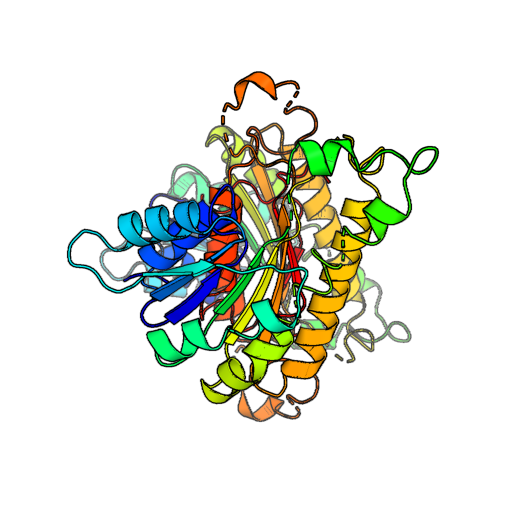 SER A 1 185 ? -29.643 49.773 21.721 1.00 33.20 182 SER A O 1
ATOM 1249 N N . GLY A 1 186 ? -29.028 47.989 22.932 1.00 29.66 183 GLY A N 1
ATOM 1250 C CA . GLY A 1 186 ? -28.241 47.407 21.859 1.00 27.57 183 GLY A CA 1
ATOM 1251 C C . GLY A 1 186 ? -26.816 47.936 21.752 1.00 24.55 183 GLY A C 1
ATOM 1252 O O . GLY A 1 186 ? -26.133 47.699 20.764 1.00 24.56 183 GLY A O 1
ATOM 1253 N N . VAL A 1 187 ? -26.358 48.645 22.769 1.00 22.12 184 VAL A N 1
ATOM 1254 C CA . VAL A 1 187 ? -24.995 49.118 22.782 1.00 20.08 184 VAL A CA 1
ATOM 1255 C C . VAL A 1 187 ? -24.122 48.184 23.591 1.00 18.61 184 VAL A C 1
ATOM 1256 O O . VAL A 1 187 ? -24.475 47.840 24.714 1.00 19.20 184 VAL A O 1
ATOM 1260 N N . ARG A 1 188 ? -23.006 47.767 23.003 1.00 16.99 185 ARG A N 1
ATOM 1261 C CA . ARG A 1 188 ? -21.951 47.059 23.708 1.00 15.85 185 ARG A CA 1
ATOM 1262 C C . ARG A 1 188 ? -20.854 47.999 24.192 1.00 14.09 185 ARG A C 1
ATOM 1263 O O . ARG A 1 188 ? -20.548 48.979 23.531 1.00 13.15 185 ARG A O 1
ATOM 1271 N N . CYS A 1 189 ? -20.241 47.672 25.325 1.00 13.52 186 CYS A N 1
ATOM 1272 C CA . CYS A 1 189 ? -19.107 48.446 25.793 1.00 13.03 186 CYS A CA 1
ATOM 1273 C C . CYS A 1 189 ? -18.045 47.522 26.359 1.00 12.61 186 CYS A C 1
ATOM 1274 O O . CYS A 1 189 ? -18.320 46.694 27.236 1.00 13.18 186 CYS A O 1
ATOM 1277 N N . ASN A 1 190 ? -16.831 47.645 25.830 1.00 11.92 187 ASN A N 1
ATOM 1278 C CA . ASN A 1 190 ? -15.739 46.791 26.256 1.00 12.33 187 ASN A CA 1
ATOM 1279 C C . ASN A 1 190 ? -14.481 47.629 26.418 1.00 12.33 187 ASN A C 1
ATOM 1280 O O . ASN A 1 190 ? -14.376 48.709 25.841 1.00 12.40 187 ASN A O 1
ATOM 1285 N N . ALA A 1 191 ? -13.548 47.120 27.218 1.00 12.10 188 ALA A N 1
ATOM 1286 C CA . ALA A 1 191 ? -12.272 47.784 27.449 1.00 11.79 188 ALA A CA 1
ATOM 1287 C C . ALA A 1 191 ? -11.127 46.928 26.907 1.00 12.15 188 ALA A C 1
ATOM 1288 O O . ALA A 1 191 ? -11.240 45.712 26.825 1.00 12.05 188 ALA A O 1
ATOM 1290 N N . ILE A 1 192 ? -10.041 47.592 26.519 1.00 12.84 189 ILE A N 1
ATOM 1291 C CA . ILE A 1 192 ? -8.769 46.950 26.173 1.00 13.04 189 ILE A CA 1
ATOM 1292 C C . ILE A 1 192 ? -7.704 47.526 27.101 1.00 13.48 189 ILE A C 1
ATOM 1293 O O . ILE A 1 192 ? -7.654 48.727 27.327 1.00 13.73 189 ILE A O 1
ATOM 1298 N N . ALA A 1 193 ? -6.893 46.663 27.671 1.00 13.87 190 ALA A N 1
ATOM 1299 C CA . ALA A 1 193 ? -5.870 47.078 28.613 1.00 15.04 190 ALA A CA 1
ATOM 1300 C C . ALA A 1 193 ? -4.516 46.635 28.066 1.00 15.09 190 ALA A C 1
ATOM 1301 O O . ALA A 1 193 ? -4.140 45.483 28.236 1.00 15.70 190 ALA A O 1
ATOM 1303 N N . PRO A 1 194 ? -3.820 47.532 27.361 1.00 15.54 191 PRO A N 1
ATOM 1304 C CA . PRO A 1 194 ? -2.540 47.197 26.731 1.00 17.14 191 PRO A CA 1
ATOM 1305 C C . PRO A 1 194 ? -1.416 47.105 27.747 1.00 18.62 191 PRO A C 1
ATOM 1306 O O . PRO A 1 194 ? -1.408 47.827 28.739 1.00 18.69 191 PRO A O 1
ATOM 1310 N N . GLY A 1 195 ? -0.466 46.217 27.499 1.00 19.81 192 GLY A N 1
ATOM 1311 C CA . GLY A 1 195 ? 0.697 46.148 28.343 1.00 21.48 192 GLY A CA 1
ATOM 1312 C C . GLY A 1 195 ? 1.739 47.104 27.795 1.00 23.07 192 GLY A C 1
ATOM 1313 O O . GLY A 1 195 ? 1.437 48.260 27.464 1.00 22.73 192 GLY A O 1
ATOM 1314 N N . LEU A 1 196 ? 2.965 46.613 27.696 1.00 24.69 193 LEU A N 1
ATOM 1315 C CA . LEU A 1 196 ? 4.068 47.389 27.169 1.00 26.77 193 LEU A CA 1
ATOM 1316 C C . LEU A 1 196 ? 3.981 47.436 25.661 1.00 27.74 193 LEU A C 1
ATOM 1317 O O . LEU A 1 196 ? 4.345 46.474 24.993 1.00 28.66 193 LEU A O 1
ATOM 1322 N N . ILE A 1 197 ? 3.495 48.552 25.128 1.00 27.94 194 ILE A N 1
ATOM 1323 C CA . ILE A 1 197 ? 3.422 48.740 23.684 1.00 28.97 194 ILE A CA 1
ATOM 1324 C C . ILE A 1 197 ? 4.543 49.656 23.172 1.00 32.59 194 ILE A C 1
ATOM 1325 O O . ILE A 1 197 ? 4.636 50.818 23.556 1.00 32.70 194 ILE A O 1
ATOM 1330 N N . ILE A 1 198 ? 5.402 49.120 22.314 1.00 36.28 195 ILE A N 1
ATOM 1331 C CA . ILE A 1 198 ? 6.490 49.901 21.743 1.00 40.98 195 ILE A CA 1
ATOM 1332 C C . ILE A 1 198 ? 6.029 50.656 20.509 1.00 44.13 195 ILE A C 1
ATOM 1333 O O . ILE A 1 198 ? 5.710 50.044 19.492 1.00 44.77 195 ILE A O 1
ATOM 1338 N N . THR A 1 199 ? 6.002 51.980 20.588 1.00 46.60 196 THR A N 1
ATOM 1339 C CA . THR A 1 199 ? 5.521 52.776 19.459 1.00 47.61 196 THR A CA 1
ATOM 1340 C C . THR A 1 199 ? 6.665 53.187 18.533 1.00 50.34 196 THR A C 1
ATOM 1341 O O . THR A 1 199 ? 7.141 54.319 18.578 1.00 51.59 196 THR A O 1
ATOM 1345 N N . ARG A 1 203 ? 11.198 51.862 18.833 1.00 70.37 200 ARG A N 1
ATOM 1346 C CA . ARG A 1 203 ? 12.485 51.172 18.767 1.00 73.25 200 ARG A CA 1
ATOM 1347 C C . ARG A 1 203 ? 12.501 49.980 19.727 1.00 72.64 200 ARG A C 1
ATOM 1348 O O . ARG A 1 203 ? 12.817 50.117 20.913 1.00 72.37 200 ARG A O 1
ATOM 1356 N N . GLU A 1 204 ? 12.171 48.809 19.195 1.00 72.14 201 GLU A N 1
ATOM 1357 C CA . GLU A 1 204 ? 11.993 47.596 19.995 1.00 70.61 201 GLU A CA 1
ATOM 1358 C C . GLU A 1 204 ? 13.279 47.052 20.615 1.00 71.92 201 GLU A C 1
ATOM 1359 O O . GLU A 1 204 ? 13.231 46.215 21.515 1.00 71.79 201 GLU A O 1
ATOM 1365 N N . ALA A 1 205 ? 14.425 47.523 20.137 1.00 74.07 202 ALA A N 1
ATOM 1366 C CA . ALA A 1 205 ? 15.704 46.979 20.575 1.00 77.75 202 ALA A CA 1
ATOM 1367 C C . ALA A 1 205 ? 16.160 47.556 21.914 1.00 77.89 202 ALA A C 1
ATOM 1368 O O . ALA A 1 205 ? 16.882 46.903 22.663 1.00 79.82 202 ALA A O 1
ATOM 1370 N N . ALA A 1 206 ? 15.729 48.776 22.218 1.00 76.43 203 ALA A N 1
ATOM 1371 C CA . ALA A 1 206 ? 16.143 49.449 23.447 1.00 77.50 203 ALA A CA 1
ATOM 1372 C C . ALA A 1 206 ? 15.399 48.925 24.681 1.00 75.90 203 ALA A C 1
ATOM 1373 O O . ALA A 1 206 ? 15.766 49.229 25.820 1.00 76.20 203 ALA A O 1
ATOM 1375 N N . TYR A 1 207 ? 14.361 48.129 24.452 1.00 74.08 204 TYR A N 1
ATOM 1376 C CA . TYR A 1 207 ? 13.522 47.639 25.538 1.00 71.97 204 TYR A CA 1
ATOM 1377 C C . TYR A 1 207 ? 13.679 46.142 25.834 1.00 71.71 204 TYR A C 1
ATOM 1378 O O . TYR A 1 207 ? 12.981 45.610 26.696 1.00 69.40 204 TYR A O 1
ATOM 1387 N N . ARG A 1 208 ? 14.588 45.467 25.135 1.00 74.08 205 ARG A N 1
ATOM 1388 C CA . ARG A 1 208 ? 14.654 44.002 25.193 1.00 74.79 205 ARG A CA 1
ATOM 1389 C C . ARG A 1 208 ? 15.011 43.433 26.576 1.00 74.52 205 ARG A C 1
ATOM 1390 O O . ARG A 1 208 ? 14.920 42.223 26.792 1.00 75.63 205 ARG A O 1
ATOM 1398 N N . VAL A 1 209 ? 15.401 44.297 27.509 1.00 73.29 206 VAL A N 1
ATOM 1399 C CA . VAL A 1 209 ? 15.570 43.889 28.902 1.00 73.14 206 VAL A CA 1
ATOM 1400 C C . VAL A 1 209 ? 14.230 43.388 29.476 1.00 69.42 206 VAL A C 1
ATOM 1401 O O . VAL A 1 209 ? 14.197 42.526 30.360 1.00 70.23 206 VAL A O 1
ATOM 1413 N N . LEU A 1 211 ? 12.042 41.583 27.914 1.00 61.01 208 LEU A N 1
ATOM 1414 C CA . LEU A 1 211 ? 11.648 40.306 27.294 1.00 60.73 208 LEU A CA 1
ATOM 1415 C C . LEU A 1 211 ? 11.423 39.127 28.266 1.00 62.00 208 LEU A C 1
ATOM 1416 O O . LEU A 1 211 ? 10.420 38.419 28.139 1.00 59.76 208 LEU A O 1
ATOM 1421 N N . PRO A 1 212 ? 12.345 38.895 29.229 1.00 66.51 209 PRO A N 1
ATOM 1422 C CA . PRO A 1 212 ? 12.085 37.761 30.131 1.00 68.99 209 PRO A CA 1
ATOM 1423 C C . PRO A 1 212 ? 10.892 37.974 31.073 1.00 68.46 209 PRO A C 1
ATOM 1424 O O . PRO A 1 212 ? 10.409 37.013 31.672 1.00 69.33 209 PRO A O 1
ATOM 1428 N N . HIS A 1 213 ? 10.419 39.212 31.193 1.00 67.37 210 HIS A N 1
ATOM 1429 C CA . HIS A 1 213 ? 9.269 39.508 32.042 1.00 65.48 210 HIS A CA 1
ATOM 1430 C C . HIS A 1 213 ? 7.952 39.352 31.273 1.00 62.11 210 HIS A C 1
ATOM 1431 O O . HIS A 1 213 ? 6.867 39.421 31.861 1.00 60.38 210 HIS A O 1
ATOM 1438 N N . HIS A 1 214 ? 8.054 39.147 29.962 1.00 58.91 211 HIS A N 1
ATOM 1439 C CA . HIS A 1 214 ? 6.885 38.819 29.142 1.00 54.14 211 HIS A CA 1
ATOM 1440 C C . HIS A 1 214 ? 6.761 37.308 29.008 1.00 54.02 211 HIS A C 1
ATOM 1441 O O . HIS A 1 214 ? 7.718 36.565 29.258 1.00 56.76 211 HIS A O 1
ATOM 1448 N N . LEU A 1 215 ? 5.580 36.858 28.607 1.00 51.34 212 LEU A N 1
ATOM 1449 C CA . LEU A 1 215 ? 5.396 35.458 28.278 1.00 50.32 212 LEU A CA 1
ATOM 1450 C C . LEU A 1 215 ? 5.583 35.252 26.776 1.00 49.19 212 LEU A C 1
ATOM 1451 O O . LEU A 1 215 ? 6.096 34.232 26.364 1.00 51.31 212 LEU A O 1
ATOM 1456 N N . THR A 1 216 ? 5.229 36.230 25.953 1.00 46.50 213 THR A N 1
ATOM 1457 C CA . THR A 1 216 ? 5.489 36.108 24.517 1.00 47.61 213 THR A CA 1
ATOM 1458 C C . THR A 1 216 ? 6.994 36.215 24.206 1.00 50.90 213 THR A C 1
ATOM 1459 O O . THR A 1 216 ? 7.810 36.452 25.104 1.00 53.15 213 THR A O 1
ATOM 1463 N N . THR A 1 217 ? 7.356 36.020 22.939 1.00 51.48 214 THR A N 1
ATOM 1464 C CA . THR A 1 217 ? 8.760 36.090 22.519 1.00 53.05 214 THR A CA 1
ATOM 1465 C C . THR A 1 217 ? 9.099 37.458 21.919 1.00 51.62 214 THR A C 1
ATOM 1466 O O . THR A 1 217 ? 10.222 37.689 21.479 1.00 53.64 214 THR A O 1
ATOM 1470 N N . ARG A 1 218 ? 8.120 38.358 21.906 1.00 48.04 215 ARG A N 1
ATOM 1471 C CA . ARG A 1 218 ? 8.316 39.717 21.408 1.00 47.27 215 ARG A CA 1
ATOM 1472 C C . ARG A 1 218 ? 7.588 40.703 22.317 1.00 44.59 215 ARG A C 1
ATOM 1473 O O . ARG A 1 218 ? 6.791 40.294 23.166 1.00 43.74 215 ARG A O 1
ATOM 1481 N N . LEU A 1 219 ? 7.866 41.992 22.136 1.00 43.47 216 LEU A N 1
ATOM 1482 C CA . LEU A 1 219 ? 7.182 43.053 22.872 1.00 40.63 216 LEU A CA 1
ATOM 1483 C C . LEU A 1 219 ? 6.003 43.566 22.058 1.00 37.39 216 LEU A C 1
ATOM 1484 O O . LEU A 1 219 ? 5.906 43.287 20.870 1.00 37.67 216 LEU A O 1
ATOM 1489 N N . GLY A 1 220 ? 5.115 44.316 22.694 1.00 34.88 217 GLY A N 1
ATOM 1490 C CA . GLY A 1 220 ? 3.897 44.767 22.050 1.00 32.75 217 GLY A CA 1
ATOM 1491 C C . GLY A 1 220 ? 4.081 45.814 20.971 1.00 33.13 217 GLY A C 1
ATOM 1492 O O . GLY A 1 220 ? 5.031 46.598 21.005 1.00 33.86 217 GLY A O 1
ATOM 1493 N N . ARG A 1 221 ? 3.151 45.814 20.017 1.00 32.31 218 ARG A N 1
ATOM 1494 C CA . ARG A 1 221 ? 3.087 46.788 18.934 1.00 31.76 218 ARG A CA 1
ATOM 1495 C C . ARG A 1 221 ? 1.714 47.460 18.921 1.00 27.79 218 ARG A C 1
ATOM 1496 O O . ARG A 1 221 ? 0.729 46.867 19.380 1.00 24.83 218 ARG A O 1
ATOM 1504 N N . PRO A 1 222 ? 1.638 48.700 18.399 1.00 27.78 219 PRO A N 1
ATOM 1505 C CA . PRO A 1 222 ? 0.334 49.373 18.367 1.00 25.95 219 PRO A CA 1
ATOM 1506 C C . PRO A 1 222 ? -0.674 48.580 17.519 1.00 24.71 219 PRO A C 1
ATOM 1507 O O . PRO A 1 222 ? -1.884 48.666 17.759 1.00 22.60 219 PRO A O 1
ATOM 1511 N N . GLU A 1 223 ? -0.171 47.797 16.569 1.00 25.85 220 GLU A N 1
ATOM 1512 C CA . GLU A 1 223 ? -1.036 46.977 15.731 1.00 25.49 220 GLU A CA 1
ATOM 1513 C C . GLU A 1 223 ? -1.737 45.883 16.516 1.00 23.90 220 GLU A C 1
ATOM 1514 O O . GLU A 1 223 ? -2.797 45.407 16.105 1.00 23.14 220 GLU A O 1
ATOM 1520 N N . ASP A 1 224 ? -1.145 45.474 17.635 1.00 23.64 221 ASP A N 1
ATOM 1521 C CA . ASP A 1 224 ? -1.791 44.511 18.525 1.00 22.62 221 ASP A CA 1
ATOM 1522 C C . ASP A 1 224 ? -3.036 45.105 19.154 1.00 20.52 221 ASP A C 1
ATOM 1523 O O . ASP A 1 224 ? -4.051 44.413 19.322 1.00 19.46 221 ASP A O 1
ATOM 1528 N N . VAL A 1 225 ? -2.974 46.383 19.511 1.00 19.86 222 VAL A N 1
ATOM 1529 C CA . VAL A 1 225 ? -4.153 47.011 20.082 1.00 18.58 222 VAL A CA 1
ATOM 1530 C C . VAL A 1 225 ? -5.198 47.263 18.991 1.00 18.04 222 VAL A C 1
ATOM 1531 O O . VAL A 1 225 ? -6.382 46.982 19.177 1.00 17.51 222 VAL A O 1
ATOM 1535 N N . ALA A 1 226 ? -4.757 47.779 17.854 1.00 18.21 223 ALA A N 1
ATOM 1536 C CA . ALA A 1 226 ? -5.644 47.984 16.715 1.00 18.30 223 ALA A CA 1
ATOM 1537 C C . ALA A 1 226 ? -6.405 46.718 16.294 1.00 18.73 223 ALA A C 1
ATOM 1538 O O . ALA A 1 226 ? -7.579 46.803 15.976 1.00 16.68 223 ALA A O 1
ATOM 1540 N N . SER A 1 227 ? -5.730 45.567 16.242 1.00 17.92 224 SER A N 1
ATOM 1541 C CA . SER A 1 227 ? -6.391 44.321 15.853 1.00 18.13 224 SER A CA 1
ATOM 1542 C C . SER A 1 227 ? -7.466 43.928 16.865 1.00 17.39 224 SER A C 1
ATOM 1543 O O . SER A 1 227 ? -8.522 43.403 16.509 1.00 17.51 224 SER A O 1
ATOM 1546 N N . ALA A 1 228 ? -7.179 44.174 18.130 1.00 16.74 225 ALA A N 1
ATOM 1547 C CA . ALA A 1 228 ? -8.150 43.934 19.170 1.00 16.07 225 ALA A CA 1
ATOM 1548 C C . ALA A 1 228 ? -9.369 44.866 19.012 1.00 15.78 225 ALA A C 1
ATOM 1549 O O . ALA A 1 228 ? -10.499 44.441 19.237 1.00 13.70 225 ALA A O 1
ATOM 1551 N N . VAL A 1 229 ? -9.126 46.130 18.664 1.00 14.31 226 VAL A N 1
ATOM 1552 C CA . VAL A 1 229 ? -10.214 47.088 18.416 1.00 14.64 226 VAL A CA 1
ATOM 1553 C C . VAL A 1 229 ? -11.074 46.669 17.199 1.00 15.13 226 VAL A C 1
ATOM 1554 O O . VAL A 1 229 ? -12.299 46.736 17.256 1.00 14.68 226 VAL A O 1
ATOM 1558 N N . VAL A 1 230 ? -10.434 46.233 16.113 1.00 15.18 227 VAL A N 1
ATOM 1559 C CA . VAL A 1 230 ? -11.172 45.714 14.960 1.00 15.74 227 VAL A CA 1
ATOM 1560 C C . VAL A 1 230 ? -12.080 44.555 15.369 1.00 16.81 227 VAL A C 1
ATOM 1561 O O . VAL A 1 230 ? -13.252 44.535 15.016 1.00 16.78 227 VAL A O 1
ATOM 1565 N N . PHE A 1 231 ? -11.530 43.587 16.104 1.00 16.70 228 PHE A N 1
ATOM 1566 C CA . PHE A 1 231 ? -12.327 42.453 16.580 1.00 16.90 228 PHE A CA 1
ATOM 1567 C C . PHE A 1 231 ? -13.518 42.886 17.439 1.00 16.81 228 PHE A C 1
ATOM 1568 O O . PHE A 1 231 ? -14.652 42.523 17.151 1.00 17.10 228 PHE A O 1
ATOM 1576 N N . LEU A 1 232 ? -13.263 43.681 18.467 1.00 16.79 229 LEU A N 1
ATOM 1577 C CA . LEU A 1 232 ? -14.327 44.062 19.387 1.00 16.80 229 LEU A CA 1
ATOM 1578 C C . LEU A 1 232 ? -15.360 44.968 18.708 1.00 17.38 229 LEU A C 1
ATOM 1579 O O . LEU A 1 232 ? -16.509 44.999 19.131 1.00 17.71 229 LEU A O 1
ATOM 1584 N N . ALA A 1 233 ? -14.969 45.680 17.652 1.00 17.71 230 ALA A N 1
ATOM 1585 C CA . ALA A 1 233 ? -15.897 46.571 16.968 1.00 18.18 230 ALA A CA 1
ATOM 1586 C C . ALA A 1 233 ? -16.738 45.836 15.936 1.00 19.10 230 ALA A C 1
ATOM 1587 O O . ALA A 1 233 ? -17.740 46.348 15.494 1.00 20.30 230 ALA A O 1
ATOM 1589 N N . SER A 1 234 ? -16.304 44.653 15.527 1.00 19.15 231 SER A N 1
ATOM 1590 C CA . SER A 1 234 ? -16.928 43.968 14.407 1.00 20.40 231 SER A CA 1
ATOM 1591 C C . SER A 1 234 ? -18.216 43.276 14.832 1.00 20.53 231 SER A C 1
ATOM 1592 O O . SER A 1 234 ? -18.433 43.005 16.024 1.00 19.62 231 SER A O 1
ATOM 1595 N N . ASP A 1 235 ? -19.060 42.962 13.856 1.00 21.70 232 ASP A N 1
ATOM 1596 C CA . ASP A 1 235 ? -20.325 42.306 14.147 1.00 22.28 232 ASP A CA 1
ATOM 1597 C C . ASP A 1 235 ? -20.142 40.922 14.746 1.00 21.68 232 ASP A C 1
ATOM 1598 O O . ASP A 1 235 ? -21.002 40.447 15.474 1.00 21.04 232 ASP A O 1
ATOM 1603 N N . GLU A 1 236 ? -19.031 40.264 14.432 1.00 21.60 233 GLU A N 1
ATOM 1604 C CA . GLU A 1 236 ? -18.880 38.895 14.886 1.00 21.92 233 GLU A CA 1
ATOM 1605 C C . GLU A 1 236 ? -18.496 38.857 16.365 1.00 20.07 233 GLU A C 1
ATOM 1606 O O . GLU A 1 236 ? -18.435 37.781 16.943 1.00 20.62 233 GLU A O 1
ATOM 1612 N N . ALA A 1 237 ? -18.243 40.022 16.971 1.00 18.49 234 ALA A N 1
ATOM 1613 C CA . ALA A 1 237 ? -18.087 40.145 18.435 1.00 17.68 234 ALA A CA 1
ATOM 1614 C C . ALA A 1 237 ? -19.324 40.742 19.127 1.00 17.27 234 ALA A C 1
ATOM 1615 O O . ALA A 1 237 ? -19.249 41.184 20.284 1.00 16.22 234 ALA A O 1
ATOM 1617 N N . SER A 1 238 ? -20.462 40.755 18.442 1.00 17.85 235 SER A N 1
ATOM 1618 C CA . SER A 1 238 ? -21.630 41.441 18.990 1.00 17.49 235 SER A CA 1
ATOM 1619 C C . SER A 1 238 ? -22.198 40.779 20.247 1.00 17.41 235 SER A C 1
ATOM 1620 O O . SER A 1 238 ? -23.016 41.383 20.913 1.00 17.79 235 SER A O 1
ATOM 1623 N N . PHE A 1 239 ? -21.763 39.569 20.599 1.00 17.14 236 PHE A N 1
ATOM 1624 C CA . PHE A 1 239 ? -22.223 38.949 21.856 1.00 17.27 236 PHE A CA 1
ATOM 1625 C C . PHE A 1 239 ? -21.212 39.172 23.008 1.00 16.39 236 PHE A C 1
ATOM 1626 O O . PHE A 1 239 ? -21.249 38.503 24.049 1.00 16.90 236 PHE A O 1
ATOM 1634 N N . ILE A 1 240 ? -20.310 40.126 22.829 1.00 15.25 237 ILE A N 1
ATOM 1635 C CA . ILE A 1 240 ? -19.308 40.407 23.864 1.00 14.53 237 ILE A CA 1
ATOM 1636 C C . ILE A 1 240 ? -19.488 41.809 24.406 1.00 13.99 237 ILE A C 1
ATOM 1637 O O . ILE A 1 240 ? -19.427 42.779 23.651 1.00 12.67 237 ILE A O 1
ATOM 1642 N N . THR A 1 241 ? -19.699 41.925 25.710 1.00 13.93 238 THR A N 1
ATOM 1643 C CA . THR A 1 241 ? -19.901 43.239 26.301 1.00 14.29 238 THR A CA 1
ATOM 1644 C C . THR A 1 241 ? -19.494 43.202 27.763 1.00 15.01 238 THR A C 1
ATOM 1645 O O . THR A 1 241 ? -19.513 42.142 28.417 1.00 15.58 238 THR A O 1
ATOM 1649 N N . GLY A 1 242 ? -19.080 44.352 28.265 1.00 14.85 239 GLY A N 1
ATOM 1650 C CA . GLY A 1 242 ? -18.688 44.461 29.648 1.00 15.22 239 GLY A CA 1
ATOM 1651 C C . GLY A 1 242 ? -17.326 43.851 29.925 1.00 15.58 239 GLY A C 1
ATOM 1652 O O . GLY A 1 242 ? -16.975 43.692 31.082 1.00 16.34 239 GLY A O 1
ATOM 1653 N N . GLN A 1 243 ? -16.563 43.502 28.891 1.00 15.35 240 GLN A N 1
ATOM 1654 C CA . GLN A 1 243 ? -15.351 42.730 29.111 1.00 16.97 240 GLN A CA 1
ATOM 1655 C C . GLN A 1 243 ? -14.106 43.595 28.966 1.00 16.94 240 GLN A C 1
ATOM 1656 O O . GLN A 1 243 ? -14.116 44.601 28.276 1.00 15.63 240 GLN A O 1
ATOM 1662 N N . THR A 1 244 ? -13.040 43.175 29.634 1.00 18.26 241 THR A N 1
ATOM 1663 C CA . THR A 1 244 ? -11.719 43.785 29.513 1.00 17.98 241 THR A CA 1
ATOM 1664 C C . THR A 1 244 ? -10.752 42.818 28.851 1.00 17.76 241 THR A C 1
ATOM 1665 O O . THR A 1 244 ? -10.382 41.809 29.437 1.00 18.81 241 THR A O 1
ATOM 1669 N N . LEU A 1 245 ? -10.361 43.120 27.625 1.00 16.35 242 LEU A N 1
ATOM 1670 C CA . LEU A 1 245 ? -9.361 42.327 26.923 1.00 16.34 242 LEU A CA 1
ATOM 1671 C C . LEU A 1 245 ? -7.957 42.855 27.233 1.00 16.75 242 LEU A C 1
ATOM 1672 O O . LEU A 1 245 ? -7.605 43.970 26.838 1.00 16.77 242 LEU A O 1
ATOM 1677 N N . VAL A 1 246 ? -7.167 42.049 27.936 1.00 17.05 243 VAL A N 1
ATOM 1678 C CA . VAL A 1 246 ? -5.792 42.380 28.271 1.00 17.65 243 VAL A CA 1
ATOM 1679 C C . VAL A 1 246 ? -4.839 41.951 27.157 1.00 18.58 243 VAL A C 1
ATOM 1680 O O . VAL A 1 246 ? -4.767 40.776 26.800 1.00 16.93 243 VAL A O 1
ATOM 1684 N N . VAL A 1 247 ? -4.119 42.921 26.606 1.00 19.10 244 VAL A N 1
ATOM 1685 C CA . VAL A 1 247 ? -3.234 42.706 25.466 1.00 17.52 244 VAL A CA 1
ATOM 1686 C C . VAL A 1 247 ? -1.818 43.044 25.917 1.00 19.33 244 VAL A C 1
ATOM 1687 O O . VAL A 1 247 ? -1.343 44.151 25.713 1.00 18.98 244 VAL A O 1
ATOM 1691 N N . ASP A 1 248 ? -1.153 42.077 26.542 1.00 20.72 245 ASP A N 1
ATOM 1692 C CA . ASP A 1 248 ? 0.059 42.392 27.299 1.00 22.56 245 ASP A CA 1
ATOM 1693 C C . ASP A 1 248 ? 1.144 41.328 27.205 1.00 23.57 245 ASP A C 1
ATOM 1694 O O . ASP A 1 248 ? 2.107 41.364 27.969 1.00 24.67 245 ASP A O 1
ATOM 1699 N N . GLY A 1 249 ? 0.988 40.380 26.286 1.00 23.48 246 GLY A N 1
ATOM 1700 C CA . GLY A 1 249 ? 1.967 39.306 26.128 1.00 25.46 246 GLY A CA 1
ATOM 1701 C C . GLY A 1 249 ? 2.301 38.547 27.401 1.00 51.92 246 GLY A C 1
ATOM 1702 O O . GLY A 1 249 ? 3.367 37.947 27.507 1.00 52.19 246 GLY A O 1
ATOM 1703 N N . GLY A 1 250 ? 1.397 38.586 28.375 1.00 52.43 247 GLY A N 1
ATOM 1704 C CA . GLY A 1 250 ? 1.574 37.864 29.622 1.00 54.34 247 GLY A CA 1
ATOM 1705 C C . GLY A 1 250 ? 2.271 38.625 30.738 1.00 56.07 247 GLY A C 1
ATOM 1706 O O . GLY A 1 250 ? 2.532 38.061 31.799 1.00 56.60 247 GLY A O 1
ATOM 1707 N N . LEU A 1 251 ? 2.567 39.898 30.507 1.00 58.19 248 LEU A N 1
ATOM 1708 C CA . LEU A 1 251 ? 3.273 40.736 31.482 1.00 60.71 248 LEU A CA 1
ATOM 1709 C C . LEU A 1 251 ? 2.596 40.770 32.854 1.00 60.75 248 LEU A C 1
ATOM 1710 O O . LEU A 1 251 ? 3.266 40.939 33.875 1.00 62.21 248 LEU A O 1
ATOM 1715 N N . LEU A 1 252 ? 1.272 40.613 32.853 1.00 57.82 249 LEU A N 1
ATOM 1716 C CA . LEU A 1 252 ? 0.440 40.595 34.064 1.00 56.32 249 LEU A CA 1
ATOM 1717 C C . LEU A 1 252 ? 0.455 41.942 34.773 1.00 56.39 249 LEU A C 1
ATOM 1718 O O . LEU A 1 252 ? -0.401 42.788 34.526 1.00 55.69 249 LEU A O 1
ATOM 1723 N N . VAL B 1 4 ? -6.267 35.136 2.126 1.00 54.70 1 VAL B N 1
ATOM 1724 C CA . VAL B 1 4 ? -7.658 35.577 2.058 1.00 54.84 1 VAL B CA 1
ATOM 1725 C C . VAL B 1 4 ? -8.427 35.078 3.280 1.00 51.84 1 VAL B C 1
ATOM 1726 O O . VAL B 1 4 ? -9.128 35.849 3.940 1.00 52.16 1 VAL B O 1
ATOM 1730 N N . GLY B 1 5 ? -8.287 33.794 3.595 1.00 46.65 2 GLY B N 1
ATOM 1731 C CA . GLY B 1 5 ? -8.769 33.291 4.868 1.00 41.61 2 GLY B CA 1
ATOM 1732 C C . GLY B 1 5 ? -7.938 33.929 5.969 1.00 38.73 2 GLY B C 1
ATOM 1733 O O . GLY B 1 5 ? -6.804 34.334 5.730 1.00 40.59 2 GLY B O 1
ATOM 1734 N N . ARG B 1 6 ? -8.485 34.042 7.172 1.00 34.34 3 ARG B N 1
ATOM 1735 C CA . ARG B 1 6 ? -7.733 34.654 8.258 1.00 31.01 3 ARG B CA 1
ATOM 1736 C C . ARG B 1 6 ? -6.808 33.643 8.951 1.00 28.51 3 ARG B C 1
ATOM 1737 O O . ARG B 1 6 ? -5.989 34.009 9.797 1.00 28.35 3 ARG B O 1
ATOM 1745 N N . LEU B 1 7 ? -6.934 32.371 8.591 1.00 26.75 4 LEU B N 1
ATOM 1746 C CA . LEU B 1 7 ? -6.081 31.345 9.192 1.00 24.59 4 LEU B CA 1
ATOM 1747 C C . LEU B 1 7 ? -5.359 30.513 8.122 1.00 25.66 4 LEU B C 1
ATOM 1748 O O . LEU B 1 7 ? -5.114 29.321 8.318 1.00 24.59 4 LEU B O 1
ATOM 1753 N N . GLU B 1 8 ? -5.014 31.154 7.008 1.00 27.83 5 GLU B N 1
ATOM 1754 C CA . GLU B 1 8 ? -4.335 30.499 5.880 1.00 29.15 5 GLU B CA 1
ATOM 1755 C C . GLU B 1 8 ? -3.107 29.692 6.279 1.00 28.02 5 GLU B C 1
ATOM 1756 O O . GLU B 1 8 ? -2.282 30.159 7.059 1.00 27.35 5 GLU B O 1
ATOM 1762 N N . GLY B 1 9 ? -2.993 28.481 5.738 1.00 28.13 6 GLY B N 1
ATOM 1763 C CA . GLY B 1 9 ? -1.827 27.638 5.970 1.00 28.58 6 GLY B CA 1
ATOM 1764 C C . GLY B 1 9 ? -1.700 27.060 7.375 1.00 27.56 6 GLY B C 1
ATOM 1765 O O . GLY B 1 9 ? -0.703 26.407 7.684 1.00 28.00 6 GLY B O 1
ATOM 1766 N N . LYS B 1 10 ? -2.695 27.284 8.240 1.00 26.00 7 LYS B N 1
ATOM 1767 C CA . LYS B 1 10 ? -2.574 26.768 9.602 1.00 23.98 7 LYS B CA 1
ATOM 1768 C C . LYS B 1 10 ? -3.206 25.388 9.767 1.00 22.06 7 LYS B C 1
ATOM 1769 O O . LYS B 1 10 ? -4.067 24.993 8.982 1.00 21.93 7 LYS B O 1
ATOM 1775 N N . ILE B 1 11 ? -2.729 24.658 10.777 1.00 20.51 8 ILE B N 1
ATOM 1776 C CA . ILE B 1 11 ? -3.207 23.322 11.124 1.00 19.68 8 ILE B CA 1
ATOM 1777 C C . ILE B 1 11 ? -3.787 23.329 12.531 1.00 18.03 8 ILE B C 1
ATOM 1778 O O . ILE B 1 11 ? -3.105 23.743 13.466 1.00 17.83 8 ILE B O 1
ATOM 1783 N N . ALA B 1 12 ? -5.021 22.856 12.690 1.00 17.11 9 ALA B N 1
ATOM 1784 C CA . ALA B 1 12 ? -5.698 22.929 13.976 1.00 15.85 9 ALA B CA 1
ATOM 1785 C C . ALA B 1 12 ? -6.300 21.596 14.379 1.00 15.77 9 ALA B C 1
ATOM 1786 O O . ALA B 1 12 ? -6.768 20.839 13.545 1.00 15.99 9 ALA B O 1
ATOM 1788 N N . ILE B 1 13 ? -6.265 21.312 15.674 1.00 15.28 10 ILE B N 1
ATOM 1789 C CA . ILE B 1 13 ? -7.044 20.224 16.242 1.00 15.27 10 ILE B CA 1
ATOM 1790 C C . ILE B 1 13 ? -8.214 20.861 16.977 1.00 14.61 10 ILE B C 1
ATOM 1791 O O . ILE B 1 13 ? -8.029 21.863 17.688 1.00 13.67 10 ILE B O 1
ATOM 1796 N N . VAL B 1 14 ? -9.413 20.315 16.767 1.00 15.15 11 VAL B N 1
ATOM 1797 C CA . VAL B 1 14 ? -10.606 20.706 17.527 1.00 15.34 11 VAL B CA 1
ATOM 1798 C C . VAL B 1 14 ? -11.213 19.470 18.162 1.00 17.30 11 VAL B C 1
ATOM 1799 O O . VAL B 1 14 ? -11.650 18.569 17.454 1.00 17.66 11 VAL B O 1
ATOM 1803 N N . THR B 1 15 ? -11.260 19.424 19.495 1.00 18.38 12 THR B N 1
ATOM 1804 C CA . THR B 1 15 ? -11.895 18.309 20.166 1.00 19.61 12 THR B CA 1
ATOM 1805 C C . THR B 1 15 ? -13.350 18.673 20.444 1.00 19.83 12 THR B C 1
ATOM 1806 O O . THR B 1 15 ? -13.740 19.833 20.292 1.00 19.00 12 THR B O 1
ATOM 1810 N N . GLY B 1 16 ? -14.149 17.680 20.826 1.00 21.27 13 GLY B N 1
ATOM 1811 C CA . GLY B 1 16 ? -15.592 17.831 20.893 1.00 23.40 13 GLY B CA 1
ATOM 1812 C C . GLY B 1 16 ? -16.214 18.339 19.597 1.00 25.62 13 GLY B C 1
ATOM 1813 O O . GLY B 1 16 ? -17.225 19.049 19.634 1.00 26.69 13 GLY B O 1
ATOM 1814 N N . ALA B 1 17 ? -15.633 17.965 18.453 1.00 26.85 14 ALA B N 1
ATOM 1815 C CA . ALA B 1 17 ? -16.012 18.564 17.176 1.00 28.40 14 ALA B CA 1
ATOM 1816 C C . ALA B 1 17 ? -17.176 17.896 16.446 1.00 30.62 14 ALA B C 1
ATOM 1817 O O . ALA B 1 17 ? -17.478 18.266 15.321 1.00 30.88 14 ALA B O 1
ATOM 1819 N N . ALA B 1 18 ? -17.848 16.930 17.059 1.00 32.33 15 ALA B N 1
ATOM 1820 C CA . ALA B 1 18 ? -18.934 16.278 16.330 1.00 34.44 15 ALA B CA 1
ATOM 1821 C C . ALA B 1 18 ? -20.190 17.146 16.317 1.00 35.47 15 ALA B C 1
ATOM 1822 O O . ALA B 1 18 ? -20.934 17.153 15.335 1.00 37.08 15 ALA B O 1
ATOM 1824 N N . SER B 1 19 ? -20.442 17.869 17.400 1.00 34.45 16 SER B N 1
ATOM 1825 C CA . SER B 1 19 ? -21.653 18.669 17.442 1.00 36.56 16 SER B CA 1
ATOM 1826 C C . SER B 1 19 ? -21.428 20.016 18.107 1.00 35.18 16 SER B C 1
ATOM 1827 O O . SER B 1 19 ? -20.304 20.361 18.482 1.00 33.76 16 SER B O 1
ATOM 1830 N N . GLY B 1 20 ? -22.515 20.770 18.235 1.00 35.58 17 GLY B N 1
ATOM 1831 C CA . GLY B 1 20 ? -22.511 22.041 18.930 1.00 33.58 17 GLY B CA 1
ATOM 1832 C C . GLY B 1 20 ? -21.404 22.980 18.513 1.00 30.47 17 GLY B C 1
ATOM 1833 O O . GLY B 1 20 ? -21.092 23.137 17.325 1.00 30.74 17 GLY B O 1
ATOM 1834 N N . ILE B 1 21 ? -20.794 23.586 19.519 1.00 27.76 18 ILE B N 1
ATOM 1835 C CA . ILE B 1 21 ? -19.773 24.587 19.348 1.00 26.12 18 ILE B CA 1
ATOM 1836 C C . ILE B 1 21 ? -18.541 24.040 18.629 1.00 24.47 18 ILE B C 1
ATOM 1837 O O . ILE B 1 21 ? -17.998 24.695 17.738 1.00 24.42 18 ILE B O 1
ATOM 1842 N N . GLY B 1 22 ? -18.082 22.855 19.033 1.00 23.27 19 GLY B N 1
ATOM 1843 C CA . GLY B 1 22 ? -16.939 22.228 18.390 1.00 21.41 19 GLY B CA 1
ATOM 1844 C C . GLY B 1 22 ? -17.151 22.073 16.894 1.00 21.00 19 GLY B C 1
ATOM 1845 O O . GLY B 1 22 ? -16.253 22.366 16.110 1.00 20.38 19 GLY B O 1
ATOM 1846 N N . ALA B 1 23 ? -18.348 21.643 16.502 1.00 21.53 20 ALA B N 1
ATOM 1847 C CA . ALA B 1 23 ? -18.679 21.404 15.094 1.00 21.85 20 ALA B CA 1
ATOM 1848 C C . ALA B 1 23 ? -18.668 22.687 14.263 1.00 20.91 20 ALA B C 1
ATOM 1849 O O . ALA B 1 23 ? -18.066 22.731 13.202 1.00 20.87 20 ALA B O 1
ATOM 1851 N N . VAL B 1 24 ? -19.356 23.717 14.750 1.00 20.51 21 VAL B N 1
ATOM 1852 C CA . VAL B 1 24 ? -19.405 25.028 14.105 1.00 19.81 21 VAL B CA 1
ATOM 1853 C C . VAL B 1 24 ? -18.012 25.676 14.032 1.00 18.21 21 VAL B C 1
ATOM 1854 O O . VAL B 1 24 ? -17.637 26.292 13.033 1.00 17.99 21 VAL B O 1
ATOM 1858 N N . THR B 1 25 ? -17.245 25.527 15.101 1.00 16.81 22 THR B N 1
ATOM 1859 C CA . THR B 1 25 ? -15.897 26.050 15.117 1.00 15.90 22 THR B CA 1
ATOM 1860 C C . THR B 1 25 ? -15.014 25.343 14.080 1.00 16.38 22 THR B C 1
ATOM 1861 O O . THR B 1 25 ? -14.256 25.991 13.352 1.00 16.47 22 THR B O 1
ATOM 1865 N N . ALA B 1 26 ? -15.112 24.018 14.013 1.00 17.13 23 ALA B N 1
ATOM 1866 C CA . ALA B 1 26 ? -14.289 23.264 13.080 1.00 18.88 23 ALA B CA 1
ATOM 1867 C C . ALA B 1 26 ? -14.583 23.695 11.639 1.00 20.54 23 ALA B C 1
ATOM 1868 O O . ALA B 1 26 ? -13.665 23.850 10.832 1.00 20.35 23 ALA B O 1
ATOM 1870 N N . GLU B 1 27 ? -15.859 23.886 11.322 1.00 22.16 24 GLU B N 1
ATOM 1871 C CA . GLU B 1 27 ? -16.244 24.378 10.009 1.00 23.84 24 GLU B CA 1
ATOM 1872 C C . GLU B 1 27 ? -15.722 25.786 9.776 1.00 22.30 24 GLU B C 1
ATOM 1873 O O . GLU B 1 27 ? -15.341 26.152 8.665 1.00 23.06 24 GLU B O 1
ATOM 1879 N N . ARG B 1 28 ? -15.734 26.592 10.818 1.00 20.47 25 ARG B N 1
ATOM 1880 C CA . ARG B 1 28 ? -15.273 27.958 10.662 1.00 20.67 25 ARG B CA 1
ATOM 1881 C C . ARG B 1 28 ? -13.749 28.028 10.408 1.00 20.07 25 ARG B C 1
ATOM 1882 O O . ARG B 1 28 ? -13.298 28.809 9.583 1.00 20.80 25 ARG B O 1
ATOM 1890 N N . LEU B 1 29 ? -12.971 27.218 11.118 1.00 18.93 26 LEU B N 1
ATOM 1891 C CA . LEU B 1 29 ? -11.525 27.245 10.949 1.00 18.32 26 LEU B CA 1
ATOM 1892 C C . LEU B 1 29 ? -11.166 26.811 9.524 1.00 19.34 26 LEU B C 1
ATOM 1893 O O . LEU B 1 29 ? -10.287 27.405 8.889 1.00 19.91 26 LEU B O 1
ATOM 1898 N N . ALA B 1 30 ? -11.859 25.795 9.018 1.00 19.71 27 ALA B N 1
ATOM 1899 C CA . ALA B 1 30 ? -11.574 25.316 7.672 1.00 21.94 27 ALA B CA 1
ATOM 1900 C C . ALA B 1 30 ? -11.966 26.375 6.657 1.00 23.46 27 ALA B C 1
ATOM 1901 O O . ALA B 1 30 ? -11.273 26.566 5.683 1.00 24.64 27 ALA B O 1
ATOM 1903 N N . ALA B 1 31 ? -13.078 27.063 6.902 1.00 23.64 28 ALA B N 1
ATOM 1904 C CA . ALA B 1 31 ? -13.514 28.158 6.033 1.00 24.63 28 ALA B CA 1
ATOM 1905 C C . ALA B 1 31 ? -12.554 29.347 6.088 1.00 24.57 28 ALA B C 1
ATOM 1906 O O . ALA B 1 31 ? -12.538 30.173 5.179 1.00 25.89 28 ALA B O 1
ATOM 1908 N N . GLU B 1 32 ? -11.775 29.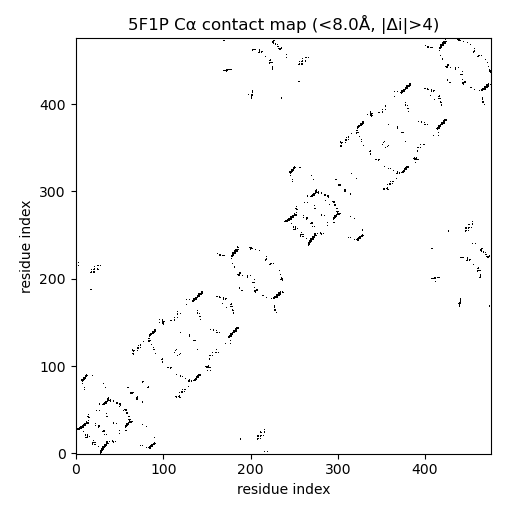444 7.163 1.00 23.23 29 GLU B N 1
ATOM 1909 C CA . GLU B 1 32 ? -10.771 30.498 7.284 1.00 23.39 29 GLU B CA 1
ATOM 1910 C C . GLU B 1 32 ? -9.426 30.016 6.752 1.00 23.27 29 GLU B C 1
ATOM 1911 O O . GLU B 1 32 ? -8.402 30.701 6.897 1.00 23.27 29 GLU B O 1
ATOM 1917 N N . GLY B 1 33 ? -9.446 28.834 6.134 1.00 23.39 30 GLY B N 1
ATOM 1918 C CA . GLY B 1 33 ? -8.291 28.303 5.431 1.00 24.32 30 GLY B CA 1
ATOM 1919 C C . GLY B 1 33 ? -7.414 27.354 6.217 1.00 23.73 30 GLY B C 1
ATOM 1920 O O . GLY B 1 33 ? -6.343 26.982 5.746 1.00 24.89 30 GLY B O 1
ATOM 1921 N N . ALA B 1 34 ? -7.839 26.961 7.415 1.00 22.10 31 ALA B N 1
ATOM 1922 C CA . ALA B 1 34 ? -7.062 26.001 8.198 1.00 20.87 31 ALA B CA 1
ATOM 1923 C C . ALA B 1 34 ? -7.312 24.568 7.736 1.00 21.66 31 ALA B C 1
ATOM 1924 O O . ALA B 1 34 ? -8.407 24.247 7.263 1.00 22.14 31 ALA B O 1
ATOM 1926 N N . ARG B 1 35 ? -6.296 23.714 7.884 1.00 21.74 32 ARG B N 1
ATOM 1927 C CA . ARG B 1 35 ? -6.469 22.267 7.829 1.00 22.45 32 ARG B CA 1
ATOM 1928 C C . ARG B 1 35 ? -6.868 21.816 9.229 1.00 21.50 32 ARG B C 1
ATOM 1929 O O . ARG B 1 35 ? -6.285 22.261 10.219 1.00 20.83 32 ARG B O 1
ATOM 1937 N N . VAL B 1 36 ? -7.876 20.956 9.326 1.00 21.39 33 VAL B N 1
ATOM 1938 C CA . VAL B 1 36 ? -8.476 20.669 10.617 1.00 20.35 33 VAL B CA 1
ATOM 1939 C C . VAL B 1 36 ? -8.620 19.180 10.917 1.00 21.35 33 VAL B C 1
ATOM 1940 O O . VAL B 1 36 ? -9.185 18.422 10.135 1.00 19.32 33 VAL B O 1
ATOM 1944 N N . ALA B 1 37 ? -8.130 18.779 12.080 1.00 20.86 34 ALA B N 1
ATOM 1945 C CA . ALA B 1 37 ? -8.402 17.455 12.597 1.00 21.78 34 ALA B CA 1
ATOM 1946 C C . ALA B 1 37 ? -9.548 17.534 13.591 1.00 21.65 34 ALA B C 1
ATOM 1947 O O . ALA B 1 37 ? -9.420 18.140 14.651 1.00 20.83 34 ALA B O 1
ATOM 1949 N N . LEU B 1 38 ? -10.664 16.912 13.251 1.00 22.80 35 LEU B N 1
ATOM 1950 C CA . LEU B 1 38 ? -11.830 16.905 14.115 1.00 23.19 35 LEU B CA 1
ATOM 1951 C C . LEU B 1 38 ? -11.840 15.673 15.016 1.00 24.70 35 LEU B C 1
ATOM 1952 O O . LEU B 1 38 ? -11.790 14.540 14.524 1.00 26.42 35 LEU B O 1
ATOM 1957 N N . ALA B 1 39 ? -11.947 15.893 16.328 1.00 24.39 36 ALA B N 1
ATOM 1958 C CA . ALA B 1 39 ? -11.896 14.794 17.285 1.00 26.33 36 ALA B CA 1
ATOM 1959 C C . ALA B 1 39 ? -13.110 14.788 18.186 1.00 27.52 36 ALA B C 1
ATOM 1960 O O . ALA B 1 39 ? -13.569 15.849 18.626 1.00 26.12 36 ALA B O 1
ATOM 1962 N N . ASP B 1 40 ? -13.638 13.592 18.454 1.00 29.93 37 ASP B N 1
ATOM 1963 C CA . ASP B 1 40 ? -14.768 13.446 19.363 1.00 30.55 37 ASP B CA 1
ATOM 1964 C C . ASP B 1 40 ? -14.965 11.980 19.690 1.00 31.25 37 ASP B C 1
ATOM 1965 O O . ASP B 1 40 ? -14.363 11.099 19.062 1.00 31.84 37 ASP B O 1
ATOM 1970 N N . LEU B 1 41 ? -15.817 11.726 20.674 1.00 31.26 38 LEU B N 1
ATOM 1971 C CA . LEU B 1 41 ? -16.120 10.371 21.083 1.00 33.82 38 LEU B CA 1
ATOM 1972 C C . LEU B 1 41 ? -16.882 9.699 19.956 1.00 36.29 38 LEU B C 1
ATOM 1973 O O . LEU B 1 41 ? -16.689 8.521 19.671 1.00 38.58 38 LEU B O 1
ATOM 1978 N N . ASP B 1 42 ? -17.727 10.486 19.301 1.00 35.79 39 ASP B N 1
ATOM 1979 C CA . ASP B 1 42 ? -18.645 9.994 18.291 1.00 37.08 39 ASP B CA 1
ATOM 1980 C C . ASP B 1 42 ? -17.916 9.884 16.958 1.00 35.98 39 ASP B C 1
ATOM 1981 O O . ASP B 1 42 ? -17.794 10.871 16.224 1.00 33.97 39 ASP B O 1
ATOM 1986 N N . ALA B 1 43 ? -17.444 8.674 16.658 1.00 37.60 40 ALA B N 1
ATOM 1987 C CA . ALA B 1 43 ? -16.581 8.440 15.509 1.00 38.34 40 ALA B CA 1
ATOM 1988 C C . ALA B 1 43 ? -17.292 8.794 14.208 1.00 39.32 40 ALA B C 1
ATOM 1989 O O . ALA B 1 43 ? -16.824 9.645 13.468 1.00 37.97 40 ALA B O 1
ATOM 1991 N N . VAL B 1 44 ? -18.432 8.158 13.952 1.00 41.75 41 VAL B N 1
ATOM 1992 C CA . VAL B 1 44 ? -19.170 8.379 12.712 1.00 42.59 41 VAL B CA 1
ATOM 1993 C C . VAL B 1 44 ? -19.543 9.845 12.526 1.00 40.70 41 VAL B C 1
ATOM 1994 O O . VAL B 1 44 ? -19.443 10.377 11.423 1.00 40.06 41 VAL B O 1
ATOM 1998 N N . GLY B 1 45 ? -19.948 10.504 13.611 1.00 39.88 42 GLY B N 1
ATOM 1999 C CA . GLY B 1 45 ? -20.386 11.890 13.543 1.00 38.30 42 GLY B CA 1
ATOM 2000 C C . GLY B 1 45 ? -19.253 12.814 13.148 1.00 36.11 42 GLY B C 1
ATOM 2001 O O . GLY B 1 45 ? -19.455 13.851 12.520 1.00 35.38 42 GLY B O 1
ATOM 2002 N N . VAL B 1 46 ? -18.038 12.435 13.515 1.00 35.29 43 VAL B N 1
ATOM 2003 C CA . VAL B 1 46 ? -16.912 13.295 13.247 1.00 33.80 43 VAL B CA 1
ATOM 2004 C C . VAL B 1 46 ? -16.385 13.059 11.816 1.00 34.97 43 VAL B C 1
ATOM 2005 O O . VAL B 1 46 ? -15.937 14.005 11.169 1.00 34.01 43 VAL B O 1
ATOM 2009 N N . GLN B 1 47 ? -16.480 11.827 11.299 1.00 37.34 44 GLN B N 1
ATOM 2010 C CA . GLN B 1 47 ? -16.064 11.551 9.913 1.00 38.18 44 GLN B CA 1
ATOM 2011 C C . GLN B 1 47 ? -17.035 12.167 8.931 1.00 37.74 44 GLN B C 1
ATOM 2012 O O . GLN B 1 47 ? -16.638 12.719 7.912 1.00 37.30 44 GLN B O 1
ATOM 2018 N N . THR B 1 48 ? -18.317 12.046 9.245 1.00 38.20 45 THR B N 1
ATOM 2019 C CA . THR B 1 48 ? -19.381 12.657 8.458 1.00 38.55 45 THR B CA 1
ATOM 2020 C C . THR B 1 48 ? -19.176 14.172 8.316 1.00 35.92 45 THR B C 1
ATOM 2021 O O . THR B 1 48 ? -19.302 14.721 7.222 1.00 36.51 45 THR B O 1
ATOM 2025 N N . LEU B 1 49 ? -18.841 14.842 9.414 1.00 33.16 46 LEU B N 1
ATOM 2026 C CA . LEU B 1 49 ? -18.595 16.279 9.355 1.00 31.24 46 LEU B CA 1
ATOM 2027 C C . LEU B 1 49 ? -17.262 16.585 8.652 1.00 30.22 46 LEU B C 1
ATOM 2028 O O . LEU B 1 49 ? -17.175 17.537 7.872 1.00 30.25 46 LEU B O 1
ATOM 2033 N N . ALA B 1 50 ? -16.227 15.794 8.925 1.00 29.61 47 ALA B N 1
ATOM 2034 C CA . ALA B 1 50 ? -14.971 15.936 8.185 1.00 29.41 47 ALA B CA 1
ATOM 2035 C C . ALA B 1 50 ? -15.218 15.788 6.670 1.00 31.42 47 ALA B C 1
ATOM 2036 O O . ALA B 1 50 ? -14.639 16.517 5.863 1.00 31.10 47 ALA B O 1
ATOM 2038 N N . GLU B 1 51 ? -16.125 14.887 6.310 1.00 33.53 48 GLU B N 1
ATOM 2039 C CA . GLU B 1 51 ? -16.463 14.610 4.914 1.00 35.72 48 GLU B CA 1
ATOM 2040 C C . GLU B 1 51 ? -17.218 15.771 4.266 1.00 35.34 48 GLU B C 1
ATOM 2041 O O . GLU B 1 51 ? -16.974 16.117 3.118 1.00 35.53 48 GLU B O 1
ATOM 2047 N N . LYS B 1 52 ? -18.130 16.374 5.018 1.00 34.92 49 LYS B N 1
ATOM 2048 C CA . LYS B 1 52 ? -18.835 17.572 4.573 1.00 35.30 49 LYS B CA 1
ATOM 2049 C C . LYS B 1 52 ? -17.869 18.748 4.353 1.00 33.33 49 LYS B C 1
ATOM 2050 O O . LYS B 1 52 ? -17.924 19.420 3.332 1.00 34.43 49 LYS B O 1
ATOM 2056 N N . ILE B 1 53 ? -16.985 18.991 5.314 1.00 30.83 50 ILE B N 1
ATOM 2057 C CA . ILE B 1 53 ? -16.002 20.072 5.194 1.00 29.84 50 ILE B CA 1
ATOM 2058 C C . ILE B 1 53 ? -15.071 19.843 4.004 1.00 31.98 50 ILE B C 1
ATOM 2059 O O . ILE B 1 53 ? -14.793 20.753 3.220 1.00 32.72 50 ILE B O 1
ATOM 2064 N N . ARG B 1 54 ? -14.596 18.609 3.887 1.00 33.23 51 ARG B N 1
ATOM 2065 C CA . ARG B 1 54 ? -13.696 18.209 2.823 1.00 34.81 51 ARG B CA 1
ATOM 2066 C C . ARG B 1 54 ? -14.309 18.377 1.432 1.00 37.32 51 ARG B C 1
ATOM 2067 O O . ARG B 1 54 ? -13.667 18.873 0.508 1.00 38.00 51 ARG B O 1
ATOM 2075 N N . GLY B 1 55 ? -15.557 17.956 1.290 1.00 39.04 52 GLY B N 1
ATOM 2076 C CA . GLY B 1 55 ? -16.157 17.833 -0.025 1.00 42.44 52 GLY B CA 1
ATOM 2077 C C . GLY B 1 55 ? -15.670 16.529 -0.632 1.00 44.80 52 GLY B C 1
ATOM 2078 O O . GLY B 1 55 ? -14.783 15.880 -0.087 1.00 44.55 52 GLY B O 1
ATOM 2079 N N . ALA B 1 56 ? -16.243 16.141 -1.762 1.00 47.08 53 ALA B N 1
ATOM 2080 C CA . ALA B 1 56 ? -15.925 14.851 -2.368 1.00 48.14 53 ALA B CA 1
ATOM 2081 C C . ALA B 1 56 ? -14.461 14.742 -2.796 1.00 48.07 53 ALA B C 1
ATOM 2082 O O . ALA B 1 56 ? -13.893 13.651 -2.783 1.00 49.11 53 ALA B O 1
ATOM 2084 N N . ASP B 1 57 ? -13.848 15.865 -3.165 1.00 46.87 54 ASP B N 1
ATOM 2085 C CA . ASP B 1 57 ? -12.477 15.842 -3.673 1.00 48.02 54 ASP B CA 1
ATOM 2086 C C . ASP B 1 57 ? -11.454 16.580 -2.784 1.00 46.33 54 ASP B C 1
ATOM 2087 O O . ASP B 1 57 ? -10.289 16.695 -3.152 1.00 47.49 54 ASP B O 1
ATOM 2092 N N . GLY B 1 58 ? -11.871 17.054 -1.613 1.00 44.04 55 GLY B N 1
ATOM 2093 C CA . GLY B 1 58 ? -10.967 17.780 -0.719 1.00 41.57 55 GLY B CA 1
ATOM 2094 C C . GLY B 1 58 ? -10.137 16.918 0.230 1.00 40.12 55 GLY B C 1
ATOM 2095 O O . GLY B 1 58 ? -10.408 15.729 0.391 1.00 40.44 55 GLY B O 1
ATOM 2096 N N . THR B 1 59 ? -9.129 17.518 0.868 1.00 38.47 56 THR B N 1
ATOM 2097 C CA . THR B 1 59 ? -8.273 16.797 1.817 1.00 37.18 56 THR B CA 1
ATOM 2098 C C . THR B 1 59 ? -7.975 17.552 3.109 1.00 34.08 56 THR B C 1
ATOM 2099 O O . THR B 1 59 ? -7.158 17.098 3.913 1.00 33.44 56 THR B O 1
ATOM 2103 N N . HIS B 1 60 ? -8.604 18.702 3.317 1.00 32.24 57 HIS B N 1
ATOM 2104 C CA . HIS B 1 60 ? -8.156 19.576 4.385 1.00 30.24 57 HIS B CA 1
ATOM 2105 C C . HIS B 1 60 ? -8.865 19.363 5.733 1.00 28.32 57 HIS B C 1
ATOM 2106 O O . HIS B 1 60 ? -8.799 20.220 6.619 1.00 27.20 57 HIS B O 1
ATOM 2113 N N . ALA B 1 61 ? -9.521 18.223 5.899 1.00 28.24 58 ALA B N 1
ATOM 2114 C CA . ALA B 1 61 ? -10.137 17.901 7.188 1.00 27.34 58 ALA B CA 1
ATOM 2115 C C . ALA B 1 61 ? -10.126 16.398 7.406 1.00 28.90 58 ALA B C 1
ATOM 2116 O O . ALA B 1 61 ? -10.239 15.629 6.463 1.00 30.97 58 ALA B O 1
ATOM 2118 N N . ILE B 1 62 ? -9.949 15.976 8.647 1.00 28.09 59 ILE B N 1
ATOM 2119 C CA . ILE B 1 62 ? -9.995 14.557 8.956 1.00 28.67 59 ILE B CA 1
ATOM 2120 C C . ILE B 1 62 ? -10.728 14.403 10.265 1.00 26.93 59 ILE B C 1
ATOM 2121 O O . ILE B 1 62 ? -10.698 15.303 11.092 1.00 24.57 59 ILE B O 1
ATOM 2126 N N . GLY B 1 63 ? -11.425 13.285 10.426 1.00 28.28 60 GLY B N 1
ATOM 2127 C CA . GLY B 1 63 ? -12.141 13.008 11.648 1.00 28.91 60 GLY B CA 1
ATOM 2128 C C . GLY B 1 63 ? -11.447 11.895 12.404 1.00 30.89 60 GLY B C 1
ATOM 2129 O O . GLY B 1 63 ? -11.145 10.841 11.834 1.00 32.91 60 GLY B O 1
ATOM 2130 N N . ILE B 1 64 ? -11.189 12.121 13.689 1.00 30.25 61 ILE B N 1
ATOM 2131 C CA . ILE B 1 64 ? -10.527 11.105 14.495 1.00 31.09 61 ILE B CA 1
ATOM 2132 C C . ILE B 1 64 ? -11.357 10.775 15.733 1.00 31.34 61 ILE B C 1
ATOM 2133 O O . ILE B 1 64 ? -11.928 11.665 16.366 1.00 30.01 61 ILE B O 1
ATOM 2138 N N . GLU B 1 65 ? -11.432 9.492 16.070 1.00 33.29 62 GLU B N 1
ATOM 2139 C CA . GLU B 1 65 ? -12.149 9.065 17.261 1.00 33.91 62 GLU B CA 1
ATOM 2140 C C . GLU B 1 65 ? -11.256 9.237 18.493 1.00 32.62 62 GLU B C 1
ATOM 2141 O O . GLU B 1 65 ? -10.124 8.753 18.509 1.00 33.66 62 GLU B O 1
ATOM 2147 N N . VAL B 1 66 ? -11.748 9.935 19.514 1.00 30.61 63 VAL B N 1
ATOM 2148 C CA . VAL B 1 66 ? -10.978 10.104 20.757 1.00 29.80 63 VAL B CA 1
ATOM 2149 C C . VAL B 1 66 ? -11.850 9.993 22.009 1.00 30.57 63 VAL B C 1
ATOM 2150 O O . VAL B 1 66 ? -12.999 10.455 22.013 1.00 30.71 63 VAL B O 1
ATOM 2154 N N . ASP B 1 67 ? -11.300 9.371 23.058 1.00 31.47 64 ASP B N 1
ATOM 2155 C CA . ASP B 1 67 ? -11.889 9.412 24.401 1.00 31.97 64 ASP B CA 1
ATOM 2156 C C . ASP B 1 67 ? -11.080 10.332 25.319 1.00 30.92 64 ASP B C 1
ATOM 2157 O O . ASP B 1 67 ? -10.021 9.929 25.824 1.00 30.67 64 ASP B O 1
ATOM 2162 N N . LEU B 1 68 ? -11.591 11.541 25.565 1.00 30.22 65 LEU B N 1
ATOM 2163 C CA . LEU B 1 68 ? -10.851 12.533 26.340 1.00 29.26 65 LEU B CA 1
ATOM 2164 C C . LEU B 1 68 ? -10.571 12.067 27.765 1.00 30.00 65 LEU B C 1
ATOM 2165 O O . LEU B 1 68 ? -9.708 12.625 28.434 1.00 28.77 65 LEU B O 1
ATOM 2170 N N . ALA B 1 69 ? -11.282 11.040 28.227 1.00 32.10 66 ALA B N 1
ATOM 2171 C CA . ALA B 1 69 ? -11.053 10.524 29.573 1.00 33.72 66 ALA B CA 1
ATOM 2172 C C . ALA B 1 69 ? -9.816 9.624 29.631 1.00 34.75 66 ALA B C 1
ATOM 2173 O O . ALA B 1 69 ? -9.215 9.452 30.697 1.00 35.78 66 ALA B O 1
ATOM 2175 N N . ASP B 1 70 ? -9.429 9.057 28.490 1.00 34.51 67 ASP B N 1
ATOM 2176 C CA . ASP B 1 70 ? -8.291 8.130 28.452 1.00 35.36 67 ASP B CA 1
ATOM 2177 C C . ASP B 1 70 ? -7.045 8.771 27.860 1.00 32.53 67 ASP B C 1
ATOM 2178 O O . ASP B 1 70 ? -7.005 9.036 26.670 1.00 31.28 67 ASP B O 1
ATOM 2183 N N . PRO B 1 71 ? -6.013 8.983 28.683 1.00 31.82 68 PRO B N 1
ATOM 2184 C CA . PRO B 1 71 ? -4.784 9.663 28.240 1.00 30.10 68 PRO B CA 1
ATOM 2185 C C . PRO B 1 71 ? -4.175 9.034 26.984 1.00 30.15 68 PRO B C 1
ATOM 2186 O O . PRO B 1 71 ? -3.736 9.759 26.095 1.00 28.92 68 PRO B O 1
ATOM 2190 N N . ALA B 1 72 ? -4.198 7.714 26.894 1.00 31.84 69 ALA B N 1
ATOM 2191 C CA . ALA B 1 72 ? -3.628 7.018 25.749 1.00 32.93 69 ALA B CA 1
ATOM 2192 C C . ALA B 1 72 ? -4.382 7.320 24.441 1.00 31.66 69 ALA B C 1
ATOM 2193 O O . ALA B 1 72 ? -3.779 7.448 23.377 1.00 31.24 69 ALA B O 1
ATOM 2195 N N . SER B 1 73 ? -5.701 7.429 24.523 1.00 31.07 70 SER B N 1
ATOM 2196 C CA . SER B 1 73 ? -6.514 7.765 23.356 1.00 29.60 70 SER B CA 1
ATOM 2197 C C . SER B 1 73 ? -6.249 9.211 22.913 1.00 26.77 70 SER B C 1
ATOM 2198 O O . SER B 1 73 ? -6.201 9.513 21.715 1.00 25.85 70 SER B O 1
ATOM 2201 N N . VAL B 1 74 ? -6.060 10.104 23.880 1.00 25.40 71 VAL B N 1
ATOM 2202 C CA . VAL B 1 74 ? -5.827 11.509 23.564 1.00 23.47 71 VAL B CA 1
ATOM 2203 C C . VAL B 1 74 ? -4.477 11.669 22.864 1.00 23.32 71 VAL B C 1
ATOM 2204 O O . VAL B 1 74 ? -4.346 12.411 21.893 1.00 21.34 71 VAL B O 1
ATOM 2208 N N . ARG B 1 75 ? -3.472 10.954 23.353 1.00 25.64 72 ARG B N 1
ATOM 2209 C CA . ARG B 1 75 ? -2.150 11.023 22.739 1.00 26.25 72 ARG B CA 1
ATOM 2210 C C . ARG B 1 75 ? -2.135 10.449 21.322 1.00 27.12 72 ARG B C 1
ATOM 2211 O O . ARG B 1 75 ? -1.468 11.007 20.448 1.00 26.93 72 ARG B O 1
ATOM 2219 N N . ALA B 1 76 ? -2.862 9.355 21.088 1.00 28.46 73 ALA B N 1
ATOM 2220 C CA . ALA B 1 76 ? -2.974 8.794 19.735 1.00 30.14 73 ALA B CA 1
ATOM 2221 C C . ALA B 1 76 ? -3.629 9.782 18.775 1.00 28.52 73 ALA B C 1
ATOM 2222 O O . ALA B 1 76 ? -3.265 9.862 17.615 1.00 28.93 73 ALA B O 1
ATOM 2232 N N . VAL B 1 78 ? -3.603 13.150 18.919 1.00 24.44 75 VAL B N 1
ATOM 2233 C CA . VAL B 1 78 ? -2.702 14.231 18.553 1.00 23.68 75 VAL B CA 1
ATOM 2234 C C . VAL B 1 78 ? -1.706 13.732 17.505 1.00 24.64 75 VAL B C 1
ATOM 2235 O O . VAL B 1 78 ? -1.484 14.404 16.503 1.00 24.43 75 VAL B O 1
ATOM 2239 N N . ALA B 1 79 ? -1.181 12.526 17.691 1.00 26.15 76 ALA B N 1
ATOM 2240 C CA . ALA B 1 79 ? -0.184 11.985 16.765 1.00 28.41 76 ALA B CA 1
ATOM 2241 C C . ALA B 1 79 ? -0.752 11.724 15.358 1.00 29.05 76 ALA B C 1
ATOM 2242 O O . ALA B 1 79 ? -0.068 11.919 14.352 1.00 29.72 76 ALA B O 1
ATOM 2244 N N . ALA B 1 80 ? -1.995 11.275 15.275 1.00 28.87 77 ALA B N 1
ATOM 2245 C CA . ALA B 1 80 ? -2.579 11.018 13.966 1.00 29.19 77 ALA B CA 1
ATOM 2246 C C . ALA B 1 80 ? -2.921 12.338 13.262 1.00 27.93 77 ALA B C 1
ATOM 2247 O O . ALA B 1 80 ? -2.917 12.412 12.040 1.00 29.01 77 ALA B O 1
ATOM 2249 N N . ALA B 1 81 ? -3.208 13.382 14.028 1.00 26.40 78 ALA B N 1
ATOM 2250 C CA . ALA B 1 81 ? -3.461 14.689 13.442 1.00 26.45 78 ALA B CA 1
ATOM 2251 C C . ALA B 1 81 ? -2.185 15.229 12.808 1.00 28.06 78 ALA B C 1
ATOM 2252 O O . ALA B 1 81 ? -2.173 15.606 11.636 1.00 28.25 78 ALA B O 1
ATOM 2254 N N . VAL B 1 82 ? -1.105 15.244 13.584 1.00 29.26 79 VAL B N 1
ATOM 2255 C CA . VAL B 1 82 ? 0.196 15.680 13.080 1.00 30.31 79 VAL B CA 1
ATOM 2256 C C . VAL B 1 82 ? 0.670 14.804 11.927 1.00 32.71 79 VAL B C 1
ATOM 2257 O O . VAL B 1 82 ? 1.204 15.306 10.930 1.00 33.21 79 VAL B O 1
ATOM 2261 N N . GLU B 1 83 ? 0.471 13.495 12.045 1.00 34.29 80 GLU B N 1
ATOM 2262 C CA . GLU B 1 83 ? 0.852 12.582 10.962 1.00 37.09 80 GLU B CA 1
ATOM 2263 C C . GLU B 1 83 ? 0.099 12.899 9.661 1.00 36.91 80 GLU B C 1
ATOM 2264 O O . GLU B 1 83 ? 0.654 12.788 8.577 1.00 38.77 80 GLU B O 1
ATOM 2270 N N . GLU B 1 84 ? -1.164 13.303 9.766 1.00 34.85 81 GLU B N 1
ATOM 2271 C CA . GLU B 1 84 ? -1.941 13.624 8.568 1.00 34.48 81 GLU B CA 1
ATOM 2272 C C . GLU B 1 84 ? -1.488 14.931 7.906 1.00 32.96 81 GLU B C 1
ATOM 2273 O O . GLU B 1 84 ? -1.327 14.985 6.693 1.00 34.25 81 GLU B O 1
ATOM 2279 N N . PHE B 1 85 ? -1.293 15.983 8.700 1.00 30.20 82 PHE B N 1
ATOM 2280 C CA . PHE B 1 85 ? -1.068 17.304 8.121 1.00 29.06 82 PHE B CA 1
ATOM 2281 C C . PHE B 1 85 ? 0.383 17.786 8.197 1.00 29.48 82 PHE B C 1
ATOM 2282 O O . PHE B 1 85 ? 0.724 18.793 7.584 1.00 29.74 82 PHE B O 1
ATOM 2290 N N . GLY B 1 86 ? 1.228 17.063 8.930 1.00 29.73 83 GLY B N 1
ATOM 2291 C CA . GLY B 1 86 ? 2.658 17.339 8.958 1.00 30.50 83 GLY B CA 1
ATOM 2292 C C . GLY B 1 86 ? 3.114 18.397 9.955 1.00 28.98 83 GLY B C 1
ATOM 2293 O O . GLY B 1 86 ? 4.265 18.828 9.922 1.00 30.04 83 GLY B O 1
ATOM 2294 N N . GLY B 1 87 ? 2.219 18.822 10.843 1.00 26.55 84 GLY B N 1
ATOM 2295 C CA . GLY B 1 87 ? 2.552 19.838 11.826 1.00 25.47 84 GLY B CA 1
ATOM 2296 C C . GLY B 1 87 ? 1.325 20.184 12.651 1.00 23.99 84 GLY B C 1
ATOM 2297 O O . GLY B 1 87 ? 0.305 19.482 12.562 1.00 23.06 84 GLY B O 1
ATOM 2298 N N . LEU B 1 88 ? 1.427 21.253 13.443 1.00 23.64 85 LEU B N 1
ATOM 2299 C CA . LEU B 1 88 ? 0.341 21.715 14.306 1.00 22.14 85 LEU B CA 1
ATOM 2300 C C . LEU B 1 88 ? 0.508 23.199 14.678 1.00 21.13 85 LEU B C 1
ATOM 2301 O O . LEU B 1 88 ? 1.592 23.604 15.100 1.00 21.80 85 LEU B O 1
ATOM 2306 N N . ASP B 1 89 ? -0.544 24.002 14.516 1.00 19.81 86 ASP B N 1
ATOM 2307 C CA . ASP B 1 89 ? -0.496 25.434 14.843 1.00 19.64 86 ASP B CA 1
ATOM 2308 C C . ASP B 1 89 ? -1.449 25.781 15.983 1.00 18.50 86 ASP B C 1
ATOM 2309 O O . ASP B 1 89 ? -1.198 26.687 16.764 1.00 18.19 86 ASP B O 1
ATOM 2314 N N . ILE B 1 90 ? -2.569 25.074 16.040 1.00 17.72 87 ILE B N 1
ATOM 2315 C CA . ILE B 1 90 ? -3.659 25.431 16.935 1.00 16.07 87 ILE B CA 1
ATOM 2316 C C . ILE B 1 90 ? -4.207 24.194 17.597 1.00 15.40 87 ILE B C 1
ATOM 2317 O O . ILE B 1 90 ? -4.502 23.225 16.910 1.00 16.28 87 ILE B O 1
ATOM 2322 N N . LEU B 1 91 ? -4.337 24.202 18.916 1.00 14.50 88 LEU B N 1
ATOM 2323 C CA . LEU B 1 91 ? -5.134 23.167 19.571 1.00 14.74 88 LEU B CA 1
ATOM 2324 C C . LEU B 1 91 ? -6.325 23.839 20.233 1.00 14.88 88 LEU B C 1
ATOM 2325 O O . LEU B 1 91 ? -6.144 24.729 21.053 1.00 14.18 88 LEU B O 1
ATOM 2330 N N . HIS B 1 92 ? -7.536 23.441 19.850 1.00 16.23 89 HIS B N 1
ATOM 2331 C CA . HIS B 1 92 ? -8.763 23.962 20.482 1.00 16.76 89 HIS B CA 1
ATOM 2332 C C . HIS B 1 92 ? -9.400 22.856 21.325 1.00 18.40 89 HIS B C 1
ATOM 2333 O O . HIS B 1 92 ? -10.016 21.932 20.784 1.00 19.24 89 HIS B O 1
ATOM 2340 N N . ASN B 1 93 ? -9.213 22.935 22.637 1.00 19.56 90 ASN B N 1
ATOM 2341 C CA . ASN B 1 93 ? -9.833 22.018 23.582 1.00 22.64 90 ASN B CA 1
ATOM 2342 C C . ASN B 1 93 ? -11.261 22.455 23.891 1.00 26.85 90 ASN B C 1
ATOM 2343 O O . ASN B 1 93 ? -11.473 23.496 24.505 1.00 25.93 90 ASN B O 1
ATOM 2348 N N . ASN B 1 94 ? -12.236 21.660 23.472 1.00 32.07 91 ASN B N 1
ATOM 2349 C CA . ASN B 1 94 ? -13.631 21.970 23.747 1.00 36.98 91 ASN B CA 1
ATOM 2350 C C . ASN B 1 94 ? -14.234 20.944 24.698 1.00 41.57 91 ASN B C 1
ATOM 2351 O O . ASN B 1 94 ? -14.148 19.740 24.465 1.00 41.04 91 ASN B O 1
ATOM 2356 N N . ALA B 1 95 ? -14.834 21.435 25.776 1.00 50.28 92 ALA B N 1
ATOM 2357 C CA . ALA B 1 95 ? -15.394 20.585 26.827 1.00 51.55 92 ALA B CA 1
ATOM 2358 C C . ALA B 1 95 ? -16.462 19.633 26.297 1.00 53.87 92 ALA B C 1
ATOM 2359 O O . ALA B 1 95 ? -17.198 19.973 25.374 1.00 55.64 92 ALA B O 1
ATOM 2361 N N . THR B 1 98 ? -24.821 15.772 26.309 1.00 60.60 95 THR B N 1
ATOM 2362 C CA . THR B 1 98 ? -24.316 16.540 27.443 1.00 58.76 95 THR B CA 1
ATOM 2363 C C . THR B 1 98 ? -25.474 17.048 28.305 1.00 59.91 95 THR B C 1
ATOM 2364 O O . THR B 1 98 ? -25.275 17.403 29.467 1.00 57.05 95 THR B O 1
ATOM 2368 N N . ALA B 1 99 ? -26.679 17.073 27.735 1.00 64.70 96 ALA B N 1
ATOM 2369 C CA . ALA B 1 99 ? -27.876 17.461 28.482 1.00 69.34 96 ALA B CA 1
ATOM 2370 C C . ALA B 1 99 ? -28.110 16.527 29.671 1.00 68.93 96 ALA B C 1
ATOM 2371 O O . ALA B 1 99 ? -28.401 16.976 30.781 1.00 70.24 96 ALA B O 1
ATOM 2373 N N . LEU B 1 100 ? -27.978 15.227 29.419 1.00 66.80 97 LEU B N 1
ATOM 2374 C CA . LEU B 1 100 ? -28.046 14.209 30.464 1.00 67.70 97 LEU B CA 1
ATOM 2375 C C . LEU B 1 100 ? -26.925 14.386 31.474 1.00 64.90 97 LEU B C 1
ATOM 2376 O O . LEU B 1 100 ? -27.160 14.396 32.687 1.00 65.08 97 LEU B O 1
ATOM 2381 N N . ALA B 1 101 ? -25.704 14.516 30.957 1.00 61.63 98 ALA B N 1
ATOM 2382 C CA . ALA B 1 101 ? -24.531 14.730 31.789 1.00 58.29 98 ALA B CA 1
ATOM 2383 C C . ALA B 1 101 ? -24.726 15.971 32.652 1.00 55.39 98 ALA B C 1
ATOM 2384 O O . ALA B 1 101 ? -24.302 16.017 33.813 1.00 54.45 98 ALA B O 1
ATOM 2386 N N . SER B 1 102 ? -25.389 16.969 32.078 1.00 53.78 99 SER B N 1
ATOM 2387 C CA . SER B 1 102 ? -25.651 18.214 32.772 1.00 49.96 99 SER B CA 1
ATOM 2388 C C . SER B 1 102 ? -26.744 18.024 33.813 1.00 48.06 99 SER B C 1
ATOM 2389 O O . SER B 1 102 ? -26.665 18.580 34.912 1.00 47.17 99 SER B O 1
ATOM 2392 N N . SER B 1 103 ? -27.762 17.234 33.471 1.00 46.52 100 SER B N 1
ATOM 2393 C CA . SER B 1 103 ? -28.824 16.951 34.422 1.00 45.93 100 SER B CA 1
ATOM 2394 C C . SER B 1 103 ? -28.294 16.182 35.640 1.00 43.10 100 SER B C 1
ATOM 2395 O O . SER B 1 103 ? -28.906 16.205 36.703 1.00 44.08 100 SER B O 1
ATOM 2398 N N . LEU B 1 104 ? -27.153 15.516 35.489 1.00 39.73 101 LEU B N 1
ATOM 2399 C CA . LEU B 1 104 ? -26.529 14.778 36.594 1.00 36.26 101 LEU B CA 1
ATOM 2400 C C . LEU B 1 104 ? -25.730 15.699 37.533 1.00 32.21 101 LEU B C 1
ATOM 2401 O O . LEU B 1 104 ? -25.380 15.319 38.648 1.00 30.77 101 LEU B O 1
ATOM 2406 N N . ASP B 1 105 ? -25.449 16.907 37.065 1.00 30.48 102 ASP B N 1
ATOM 2407 C CA . ASP B 1 105 ? -24.675 17.885 37.827 1.00 27.98 102 ASP B CA 1
ATOM 2408 C C . ASP B 1 105 ? -25.624 18.729 38.689 1.00 28.07 102 ASP B C 1
ATOM 2409 O O . ASP B 1 105 ? -25.899 19.891 38.376 1.00 28.79 102 ASP B O 1
ATOM 2414 N N . VAL B 1 106 ? -26.127 18.133 39.767 1.00 27.54 103 VAL B N 1
ATOM 2415 C CA . VAL B 1 106 ? -27.112 18.776 40.637 1.00 25.36 103 VAL B CA 1
ATOM 2416 C C . VAL B 1 106 ? -26.448 19.641 41.718 1.00 24.26 103 VAL B C 1
ATOM 2417 O O . VAL B 1 106 ? -25.233 19.531 41.936 1.00 23.18 103 VAL B O 1
ATOM 2421 N N . PRO B 1 107 ? -27.227 20.512 42.391 1.00 24.86 104 PRO B N 1
ATOM 2422 C CA . PRO B 1 107 ? -26.623 21.313 43.462 1.00 24.20 104 PRO B CA 1
ATOM 2423 C C . PRO B 1 107 ? -25.930 20.449 44.519 1.00 23.70 104 PRO B C 1
ATOM 2424 O O . PRO B 1 107 ? -26.230 19.258 44.660 1.00 24.15 104 PRO B O 1
ATOM 2428 N N . VAL B 1 108 ? -25.008 21.074 45.242 1.00 23.37 105 VAL B N 1
ATOM 2429 C CA . VAL B 1 108 ? -24.125 20.416 46.199 1.00 23.46 105 VAL B CA 1
ATOM 2430 C C . VAL B 1 108 ? -24.843 19.496 47.184 1.00 24.72 105 VAL B C 1
ATOM 2431 O O . VAL B 1 108 ? -24.366 18.397 47.478 1.00 25.22 105 VAL B O 1
ATOM 2435 N N . ALA B 1 109 ? -26.003 19.923 47.668 1.00 25.48 106 ALA B N 1
ATOM 2436 C CA . ALA B 1 109 ? -26.779 19.115 48.610 1.00 26.73 106 ALA B CA 1
ATOM 2437 C C . ALA B 1 109 ? -27.030 17.682 48.124 1.00 27.71 106 ALA B C 1
ATOM 2438 O O . ALA B 1 109 ? -27.086 16.753 48.930 1.00 26.62 106 ALA B O 1
ATOM 2440 N N . ASP B 1 110 ? -27.179 17.500 46.815 1.00 28.07 107 ASP B N 1
ATOM 2441 C CA . ASP B 1 110 ? -27.455 16.174 46.263 1.00 29.01 107 ASP B CA 1
ATOM 2442 C C . ASP B 1 110 ? -26.352 15.651 45.351 1.00 27.09 107 ASP B C 1
ATOM 2443 O O . ASP B 1 110 ? -26.461 14.546 44.821 1.00 27.84 107 ASP B O 1
ATOM 2448 N N . ALA B 1 111 ? -25.298 16.443 45.189 1.00 24.63 108 ALA B N 1
ATOM 2449 C CA . ALA B 1 111 ? -24.212 16.102 44.291 1.00 23.96 108 ALA B CA 1
ATOM 2450 C C . ALA B 1 111 ? -23.651 14.700 44.537 1.00 25.24 108 ALA B C 1
ATOM 2451 O O . ALA B 1 111 ? -23.588 14.221 45.668 1.00 25.28 108 ALA B O 1
ATOM 2453 N N . ASP B 1 112 ? -23.288 14.047 43.442 1.00 25.60 109 ASP B N 1
ATOM 2454 C CA . ASP B 1 112 ? -22.691 12.720 43.444 1.00 26.99 109 ASP B CA 1
ATOM 2455 C C . ASP B 1 112 ? -21.179 12.892 43.174 1.00 26.10 109 ASP B C 1
ATOM 2456 O O . ASP B 1 112 ? -20.797 13.430 42.131 1.00 23.90 109 ASP B O 1
ATOM 2461 N N . PRO B 1 113 ? -20.325 12.451 44.117 1.00 26.39 110 PRO B N 1
ATOM 2462 C CA . PRO B 1 113 ? -18.870 12.590 43.944 1.00 26.07 110 PRO B CA 1
ATOM 2463 C C . PRO B 1 113 ? -18.348 11.941 42.657 1.00 26.82 110 PRO B C 1
ATOM 2464 O O . PRO B 1 113 ? -17.377 12.438 42.073 1.00 25.64 110 PRO B O 1
ATOM 2468 N N . GLU B 1 114 ? -18.992 10.869 42.208 1.00 29.22 111 GLU B N 1
ATOM 2469 C CA . GLU B 1 114 ? -18.572 10.189 40.983 1.00 30.00 111 GLU B CA 1
ATOM 2470 C C . GLU B 1 114 ? -18.793 11.079 39.769 1.00 27.71 111 GLU B C 1
ATOM 2471 O O . GLU B 1 114 ? -18.044 11.023 38.804 1.00 27.19 111 GLU B O 1
ATOM 2477 N N . VAL B 1 115 ? -19.808 11.929 39.824 1.00 26.45 112 VAL B N 1
ATOM 2478 C CA . VAL B 1 115 ? -20.057 12.841 38.714 1.00 25.64 112 VAL B CA 1
ATOM 2479 C C . VAL B 1 115 ? -18.951 13.906 38.681 1.00 24.31 112 VAL B C 1
ATOM 2480 O O . VAL B 1 115 ? -18.448 14.266 37.607 1.00 23.96 112 VAL B O 1
ATOM 2484 N N . TRP B 1 116 ? -18.573 14.389 39.864 1.00 23.69 113 TRP B N 1
ATOM 2485 C CA . TRP B 1 116 ? -17.481 15.343 39.990 1.00 22.63 113 TRP B CA 1
ATOM 2486 C C . TRP B 1 116 ? -16.189 14.755 39.461 1.00 23.11 113 TRP B C 1
ATOM 2487 O O . TRP B 1 116 ? -15.521 15.387 38.642 1.00 22.00 113 TRP B O 1
ATOM 2498 N N . ASP B 1 117 ? -15.853 13.551 39.914 1.00 24.95 114 ASP B N 1
ATOM 2499 C CA . ASP B 1 117 ? -14.650 12.854 39.450 1.00 25.65 114 ASP B CA 1
ATOM 2500 C C . ASP B 1 117 ? -14.648 12.732 37.929 1.00 24.58 114 ASP B C 1
ATOM 2501 O O . ASP B 1 117 ? -13.677 13.109 37.266 1.00 22.96 114 ASP B O 1
ATOM 2506 N N A ARG B 1 118 ? -15.740 12.213 37.379 0.47 25.57 115 ARG B N 1
ATOM 2507 N N B ARG B 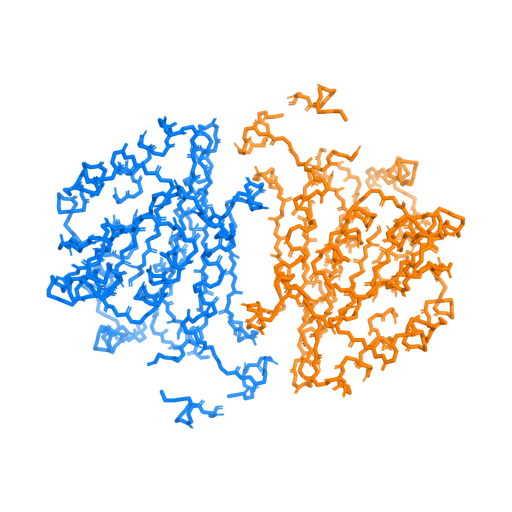1 118 ? -15.740 12.207 37.381 0.53 25.57 115 ARG B N 1
ATOM 2508 C CA A ARG B 1 118 ? -15.837 12.014 35.942 0.47 26.73 115 ARG B CA 1
ATOM 2509 C CA B ARG B 1 118 ? -15.860 12.017 35.942 0.53 25.58 115 ARG B CA 1
ATOM 2510 C C A ARG B 1 118 ? -15.719 13.338 35.197 0.47 25.04 115 ARG B C 1
ATOM 2511 C C B ARG B 1 118 ? -15.716 13.338 35.203 0.53 25.03 115 ARG B C 1
ATOM 2512 O O A ARG B 1 118 ? -15.054 13.422 34.164 0.47 24.92 115 ARG B O 1
ATOM 2513 O O B ARG B 1 118 ? -15.033 13.421 34.182 0.53 24.91 115 ARG B O 1
ATOM 2528 N N . THR B 1 119 ? -16.352 14.375 35.731 1.00 24.54 116 THR B N 1
ATOM 2529 C CA . THR B 1 119 ? -16.262 15.707 35.139 1.00 24.18 116 THR B CA 1
ATOM 2530 C C . THR B 1 119 ? -14.806 16.252 35.073 1.00 23.61 116 THR B C 1
ATOM 2531 O O . THR B 1 119 ? -14.391 16.794 34.047 1.00 22.47 116 THR B O 1
ATOM 2543 N N A ARG B 1 121 ? -11.996 14.459 35.153 0.56 26.78 118 ARG B N 1
ATOM 2544 N N B ARG B 1 121 ? -11.998 14.463 35.138 0.44 26.79 118 ARG B N 1
ATOM 2545 C CA A ARG B 1 121 ? -11.255 13.581 34.254 0.56 27.90 118 ARG B CA 1
ATOM 2546 C CA B ARG B 1 121 ? -11.220 13.599 34.257 0.44 27.88 118 ARG B CA 1
ATOM 2547 C C A ARG B 1 121 ? -11.385 14.040 32.812 0.56 27.71 118 ARG B C 1
ATOM 2548 C C B ARG B 1 121 ? -11.387 13.990 32.793 0.44 27.76 118 ARG B C 1
ATOM 2549 O O A ARG B 1 121 ? -10.393 14.172 32.088 0.56 27.36 118 ARG B O 1
ATOM 2550 O O B ARG B 1 121 ? -10.415 14.031 32.033 0.44 27.53 118 ARG B O 1
ATOM 2565 N N . VAL B 1 122 ? -12.620 14.290 32.403 1.00 27.90 119 VAL B N 1
ATOM 2566 C CA . VAL B 1 122 ? -12.898 14.647 31.027 1.00 28.39 119 VAL B CA 1
ATOM 2567 C C . VAL B 1 122 ? -12.613 16.109 30.685 1.00 27.03 119 VAL B C 1
ATOM 2568 O O . VAL B 1 122 ? -11.970 16.388 29.674 1.00 26.74 119 VAL B O 1
ATOM 2572 N N . ASN B 1 123 ? -13.102 17.041 31.499 1.00 26.31 120 ASN B N 1
ATOM 2573 C CA . ASN B 1 123 ? -13.041 18.457 31.148 1.00 25.50 120 ASN B CA 1
ATOM 2574 C C . ASN B 1 123 ? -11.667 19.061 31.435 1.00 24.02 120 ASN B C 1
ATOM 2575 O O . ASN B 1 123 ? -11.259 20.050 30.830 1.00 24.30 120 ASN B O 1
ATOM 2580 N N . LEU B 1 124 ? -10.959 18.477 32.383 1.00 22.78 121 LEU B N 1
ATOM 2581 C CA . LEU B 1 124 ? -9.724 19.081 32.844 1.00 21.67 121 LEU B CA 1
ATOM 2582 C C . LEU B 1 124 ? -8.521 18.251 32.424 1.00 22.50 121 LEU B C 1
ATOM 2583 O O . LEU B 1 124 ? -7.675 18.729 31.673 1.00 22.54 121 LEU B O 1
ATOM 2588 N N . SER B 1 125 ? -8.449 17.019 32.912 1.00 23.25 122 SER B N 1
ATOM 2589 C CA . SER B 1 125 ? -7.346 16.124 32.578 1.00 23.57 122 SER B CA 1
ATOM 2590 C C . SER B 1 125 ? -7.241 15.855 31.079 1.00 22.72 122 SER B C 1
ATOM 2591 O O . SER B 1 125 ? -6.142 15.769 30.542 1.00 22.25 122 SER B O 1
ATOM 2594 N N . GLY B 1 126 ? -8.381 15.720 30.416 1.00 22.27 123 GLY B N 1
ATOM 2595 C CA . GLY B 1 126 ? -8.411 15.582 28.967 1.00 22.00 123 GLY B CA 1
ATOM 2596 C C . GLY B 1 126 ? -7.720 16.747 28.265 1.00 20.25 123 GLY B C 1
ATOM 2597 O O . GLY B 1 126 ? -6.875 16.535 27.400 1.00 20.51 123 GLY B O 1
ATOM 2598 N N . ALA B 1 127 ? -8.076 17.976 28.653 1.00 18.57 124 ALA B N 1
ATOM 2599 C CA . ALA B 1 127 ? -7.464 19.176 28.095 1.00 17.37 124 ALA B CA 1
ATOM 2600 C C . ALA B 1 127 ? -5.968 19.278 28.431 1.00 16.15 124 ALA B C 1
ATOM 2601 O O . ALA B 1 127 ? -5.175 19.679 27.594 1.00 15.10 124 ALA B O 1
ATOM 2611 N N . VAL B 1 129 ? -3.873 16.701 29.065 1.00 16.82 126 VAL B N 1
ATOM 2612 C CA . VAL B 1 129 ? -3.156 15.680 28.306 1.00 17.85 126 VAL B CA 1
ATOM 2613 C C . VAL B 1 129 ? -3.052 16.065 26.833 1.00 20.12 126 VAL B C 1
ATOM 2614 O O . VAL B 1 129 ? -1.980 15.937 26.229 1.00 17.72 126 VAL B O 1
ATOM 2618 N N . ALA B 1 130 ? -4.156 16.565 26.267 1.00 16.80 127 ALA B N 1
ATOM 2619 C CA . ALA B 1 130 ? -4.144 17.035 24.884 1.00 16.54 127 ALA B CA 1
ATOM 2620 C C . ALA B 1 130 ? -3.099 18.118 24.727 1.00 18.06 127 ALA B C 1
ATOM 2621 O O . ALA B 1 130 ? -2.318 18.118 23.769 1.00 15.86 127 ALA B O 1
ATOM 2623 N N . THR B 1 131 ? -3.091 19.049 25.676 1.00 16.72 128 THR B N 1
ATOM 2624 C CA . THR B 1 131 ? -2.166 20.165 25.637 1.00 15.66 128 THR B CA 1
ATOM 2625 C C . THR B 1 131 ? -0.737 19.648 25.757 1.00 16.39 128 THR B C 1
ATOM 2626 O O . THR B 1 131 ? 0.156 20.061 25.012 1.00 15.58 128 THR B O 1
ATOM 2630 N N . GLN B 1 132 ? -0.536 18.746 26.705 1.00 17.97 129 GLN B N 1
ATOM 2631 C CA . GLN B 1 132 ? 0.769 18.143 26.913 1.00 19.69 129 GLN B CA 1
ATOM 2632 C C . GLN B 1 132 ? 1.263 17.494 25.632 1.00 19.90 129 GLN B C 1
ATOM 2633 O O . GLN B 1 132 ? 2.410 17.665 25.265 1.00 20.96 129 GLN B O 1
ATOM 2639 N N . ALA B 1 133 ? 0.384 16.762 24.952 1.00 19.03 130 ALA B N 1
ATOM 2640 C CA . ALA B 1 133 ? 0.775 16.034 23.755 1.00 18.35 130 ALA B CA 1
ATOM 2641 C C . ALA B 1 133 ? 1.094 16.994 22.633 1.00 18.54 130 ALA B C 1
ATOM 2642 O O . ALA B 1 133 ? 2.012 16.773 21.870 1.00 18.06 130 ALA B O 1
ATOM 2644 N N . ALA B 1 134 ? 0.329 18.075 22.551 1.00 17.53 131 ALA B N 1
ATOM 2645 C CA . ALA B 1 134 ? 0.451 19.037 21.465 1.00 16.64 131 ALA B CA 1
ATOM 2646 C C . ALA B 1 134 ? 1.651 19.980 21.579 1.00 16.23 131 ALA B C 1
ATOM 2647 O O . ALA B 1 134 ? 2.166 20.433 20.555 1.00 15.91 131 ALA B O 1
ATOM 2649 N N . LEU B 1 135 ? 2.083 20.283 22.805 1.00 16.27 132 LEU B N 1
ATOM 2650 C CA . LEU B 1 135 ? 3.089 21.317 23.038 1.00 17.08 132 LEU B CA 1
ATOM 2651 C C . LEU B 1 135 ? 4.400 21.191 22.205 1.00 17.52 132 LEU B C 1
ATOM 2652 O O . LEU B 1 135 ? 4.799 22.163 21.558 1.00 16.86 132 LEU B O 1
ATOM 2657 N N . PRO B 1 136 ? 5.053 20.010 22.198 1.00 18.73 133 PRO B N 1
ATOM 2658 C CA . PRO B 1 136 ? 6.297 19.986 21.419 1.00 19.52 133 PRO B CA 1
ATOM 2659 C C . PRO B 1 136 ? 6.073 20.202 19.916 1.00 19.14 133 PRO B C 1
ATOM 2660 O O . PRO B 1 136 ? 6.947 20.756 19.232 1.00 18.91 133 PRO B O 1
ATOM 2664 N N . HIS B 1 137 ? 4.903 19.824 19.408 1.00 19.11 134 HIS B N 1
ATOM 2665 C CA . HIS B 1 137 ? 4.614 20.067 18.002 1.00 19.09 134 HIS B CA 1
ATOM 2666 C C . HIS B 1 137 ? 4.411 21.551 17.725 1.00 19.23 134 HIS B C 1
ATOM 2667 O O . HIS B 1 137 ? 4.818 22.048 16.656 1.00 19.77 134 HIS B O 1
ATOM 2674 N N . LEU B 1 138 ? 3.788 22.253 18.679 1.00 18.65 135 LEU B N 1
ATOM 2675 C CA . LEU B 1 138 ? 3.575 23.703 18.579 1.00 18.94 135 LEU B CA 1
ATOM 2676 C C . LEU B 1 138 ? 4.896 24.444 18.642 1.00 20.18 135 LEU B C 1
ATOM 2677 O O . LEU B 1 138 ? 5.130 25.398 17.913 1.00 20.26 135 LEU B O 1
ATOM 2682 N N . ILE B 1 139 ? 5.739 24.016 19.568 1.00 21.52 136 ILE B N 1
ATOM 2683 C CA . ILE B 1 139 ? 7.046 24.622 19.764 1.00 22.54 136 ILE B CA 1
ATOM 2684 C C . ILE B 1 139 ? 7.930 24.416 18.529 1.00 23.26 136 ILE B C 1
ATOM 2685 O O . ILE B 1 139 ? 8.588 25.346 18.072 1.00 23.41 136 ILE B O 1
ATOM 2690 N N . ALA B 1 140 ? 7.910 23.211 17.967 1.00 23.76 137 ALA B N 1
ATOM 2691 C CA . ALA B 1 140 ? 8.758 22.896 16.816 1.00 24.91 137 ALA B CA 1
ATOM 2692 C C . ALA B 1 140 ? 8.309 23.673 15.571 1.00 25.04 137 ALA B C 1
ATOM 2693 O O . ALA B 1 140 ? 9.108 23.981 14.687 1.00 25.61 137 ALA B O 1
ATOM 2695 N N . ARG B 1 141 ? 7.024 23.991 15.523 1.00 24.40 138 ARG B N 1
ATOM 2696 C CA . ARG B 1 141 ? 6.449 24.746 14.422 1.00 24.56 138 ARG B CA 1
ATOM 2697 C C . ARG B 1 141 ? 6.914 26.212 14.446 1.00 24.58 138 ARG B C 1
ATOM 2698 O O . ARG B 1 141 ? 6.747 26.946 13.473 1.00 24.55 138 ARG B O 1
ATOM 2706 N N . GLY B 1 142 ? 7.499 26.629 15.565 1.00 24.69 139 GLY B N 1
ATOM 2707 C CA . GLY B 1 142 ? 7.888 28.016 15.752 1.00 25.01 139 GLY B CA 1
ATOM 2708 C C . GLY B 1 142 ? 6.973 28.780 16.702 1.00 24.71 139 GLY B C 1
ATOM 2709 O O . GLY B 1 142 ? 7.094 30.000 16.844 1.00 25.51 139 GLY B O 1
ATOM 2710 N N . GLY B 1 143 ? 6.072 28.061 17.372 1.00 23.56 140 GLY B N 1
ATOM 2711 C CA . GLY B 1 143 ? 5.088 28.670 18.243 1.00 23.22 140 GLY B CA 1
ATOM 2712 C C . GLY B 1 143 ? 3.694 28.328 17.753 1.00 23.20 140 GLY B C 1
ATOM 2713 O O . GLY B 1 143 ? 3.543 27.719 16.699 1.00 23.68 140 GLY B O 1
ATOM 2714 N N . GLY B 1 144 ? 2.676 28.718 18.512 1.00 22.93 141 GLY B N 1
ATOM 2715 C CA . GLY B 1 144 ? 1.296 28.440 18.149 1.00 22.46 141 GLY B CA 1
ATOM 2716 C C . GLY B 1 144 ? 0.401 28.739 19.333 1.00 21.63 141 GLY B C 1
ATOM 2717 O O . GLY B 1 144 ? 0.762 29.538 20.203 1.00 21.34 141 GLY B O 1
ATOM 2718 N N . CYS B 1 145 ? -0.766 28.118 19.392 1.00 21.00 142 CYS B N 1
ATOM 2719 C CA . CYS B 1 145 ? -1.633 28.434 20.511 1.00 20.62 142 CYS B CA 1
ATOM 2720 C C . CYS B 1 145 ? -2.613 27.345 20.902 1.00 18.33 142 CYS B C 1
ATOM 2721 O O . CYS B 1 145 ? -3.073 26.554 20.079 1.00 18.01 142 CYS B O 1
ATOM 2724 N N . VAL B 1 146 ? -2.895 27.318 22.194 1.00 16.97 143 VAL B N 1
ATOM 2725 C CA . VAL B 1 146 ? -3.912 26.455 22.752 1.00 16.52 143 VAL B CA 1
ATOM 2726 C C . VAL B 1 146 ? -5.085 27.321 23.207 1.00 16.46 143 VAL B C 1
ATOM 2727 O O . VAL B 1 146 ? -4.896 28.300 23.917 1.00 15.75 143 VAL B O 1
ATOM 2731 N N . ILE B 1 147 ? -6.291 26.953 22.795 1.00 17.26 144 ILE B N 1
ATOM 2732 C CA . ILE B 1 147 ? -7.495 27.666 23.202 1.00 17.69 144 ILE B CA 1
ATOM 2733 C C . ILE B 1 147 ? -8.429 26.709 23.930 1.00 18.12 144 ILE B C 1
ATOM 2734 O O . ILE B 1 147 ? -8.904 25.727 23.355 1.00 18.39 144 ILE B O 1
ATOM 2739 N N . ASN B 1 148 ? -8.669 26.991 25.205 1.00 18.38 145 ASN B N 1
ATOM 2740 C CA . ASN B 1 148 ? -9.523 26.150 26.026 1.00 19.69 145 ASN B CA 1
ATOM 2741 C C . ASN B 1 148 ? -10.918 26.745 26.091 1.00 23.14 145 ASN B C 1
ATOM 2742 O O . ASN B 1 148 ? -11.081 27.900 26.475 1.00 23.17 145 ASN B O 1
ATOM 2747 N N . THR B 1 149 ? -11.919 25.967 25.706 1.00 26.74 146 THR B N 1
ATOM 2748 C CA . THR B 1 149 ? -13.301 26.435 25.779 1.00 30.43 146 THR B CA 1
ATOM 2749 C C . THR B 1 149 ? -14.074 25.623 26.781 1.00 33.51 146 THR B C 1
ATOM 2750 O O . THR B 1 149 ? -14.329 24.443 26.558 1.00 33.14 146 THR B O 1
ATOM 2754 N N . SER B 1 150 ? -14.430 26.266 27.883 1.00 37.71 147 SER B N 1
ATOM 2755 C CA . SER B 1 150 ? -15.343 25.694 28.863 1.00 42.93 147 SER B CA 1
ATOM 2756 C C . SER B 1 150 ? -16.716 25.436 28.248 1.00 49.26 147 SER B C 1
ATOM 2757 O O . SER B 1 150 ? -17.053 25.983 27.199 1.00 51.21 147 SER B O 1
ATOM 2760 N N . SER B 1 151 ? -17.514 24.601 28.903 1.00 53.16 148 SER B N 1
ATOM 2761 C CA . SER B 1 151 ? -18.860 24.347 28.410 1.00 55.66 148 SER B CA 1
ATOM 2762 C C . SER B 1 151 ? -19.747 25.573 28.687 1.00 56.95 148 SER B C 1
ATOM 2763 O O . SER B 1 151 ? -19.443 26.385 29.565 1.00 56.31 148 SER B O 1
ATOM 2766 N N . ALA B 1 152 ? -20.830 25.710 27.932 1.00 56.83 149 ALA B N 1
ATOM 2767 C CA . ALA B 1 152 ? -21.704 26.879 28.047 1.00 56.29 149 ALA B CA 1
ATOM 2768 C C . ALA B 1 152 ? -22.490 26.880 29.356 1.00 54.50 149 ALA B C 1
ATOM 2769 O O . ALA B 1 152 ? -22.962 25.832 29.800 1.00 54.84 149 ALA B O 1
ATOM 2771 N N . ALA B 1 153 ? -22.643 28.057 29.962 1.00 53.30 150 ALA B N 1
ATOM 2772 C CA . ALA B 1 153 ? -23.428 28.201 31.199 1.00 52.63 150 ALA B CA 1
ATOM 2773 C C . ALA B 1 153 ? -24.906 27.831 31.020 1.00 53.60 150 ALA B C 1
ATOM 2774 O O . ALA B 1 153 ? -25.399 27.696 29.898 1.00 54.58 150 ALA B O 1
ATOM 2776 N N . SER B 1 156 ? -29.168 29.097 35.409 1.00 76.03 153 SER B N 1
ATOM 2777 C CA . SER B 1 156 ? -29.326 29.695 36.734 1.00 76.69 153 SER B CA 1
ATOM 2778 C C . SER B 1 156 ? -27.979 29.991 37.385 1.00 75.14 153 SER B C 1
ATOM 2779 O O . SER B 1 156 ? -27.922 30.381 38.554 1.00 74.41 153 SER B O 1
ATOM 2782 N N . GLY B 1 157 ? -26.902 29.789 36.629 1.00 74.16 154 GLY B N 1
ATOM 2783 C CA . GLY B 1 157 ? -25.562 30.111 37.090 1.00 71.76 154 GLY B CA 1
ATOM 2784 C C . GLY B 1 157 ? -25.047 29.277 38.250 1.00 69.11 154 GLY B C 1
ATOM 2785 O O . GLY B 1 157 ? -25.046 28.048 38.191 1.00 70.66 154 GLY B O 1
ATOM 2786 N N . ASP B 1 158 ? -24.607 29.957 39.308 1.00 65.18 155 ASP B N 1
ATOM 2787 C CA . ASP B 1 158 ? -24.039 29.300 40.487 1.00 62.23 155 ASP B CA 1
ATOM 2788 C C . ASP B 1 158 ? -25.067 28.455 41.250 1.00 60.08 155 ASP B C 1
ATOM 2789 O O . ASP B 1 158 ? -24.700 27.607 42.067 1.00 59.23 155 ASP B O 1
ATOM 2794 N N . LEU B 1 159 ? -26.351 28.689 40.993 1.00 58.07 156 LEU B N 1
ATOM 2795 C CA . LEU B 1 159 ? -27.392 27.941 41.684 1.00 56.28 156 LEU B CA 1
ATOM 2796 C C . LEU B 1 159 ? -27.362 26.449 41.339 1.00 53.12 156 LEU B C 1
ATOM 2797 O O . LEU B 1 159 ? -27.926 25.628 42.064 1.00 53.88 156 LEU B O 1
ATOM 2802 N N . SER B 1 160 ? -26.707 26.091 40.241 1.00 49.10 157 SER B N 1
ATOM 2803 C CA . SER B 1 160 ? -26.545 24.680 39.931 1.00 44.13 157 SER B CA 1
ATOM 2804 C C . SER B 1 160 ? -25.341 24.422 39.047 1.00 38.63 157 SER B C 1
ATOM 2805 O O . SER B 1 160 ? -24.507 25.302 38.836 1.00 38.25 157 SER B O 1
ATOM 2808 N N . HIS B 1 161 ? -25.280 23.199 38.530 1.00 34.40 158 HIS B N 1
ATOM 2809 C CA . HIS B 1 161 ? -24.104 22.676 37.844 1.00 30.56 158 HIS B CA 1
ATOM 2810 C C . HIS B 1 161 ? -22.787 23.106 38.509 1.00 27.21 158 HIS B C 1
ATOM 2811 O O . HIS B 1 161 ? -21.956 23.723 37.860 1.00 26.38 158 HIS B O 1
ATOM 2818 N N . PRO B 1 162 ? -22.595 22.774 39.805 1.00 27.82 159 PRO B N 1
ATOM 2819 C CA . PRO B 1 162 ? -21.348 23.177 40.473 1.00 26.22 159 PRO B CA 1
ATOM 2820 C C . PRO B 1 162 ? -20.107 22.402 40.016 1.00 25.20 159 PRO B C 1
ATOM 2821 O O . PRO B 1 162 ? -19.019 22.970 40.041 1.00 19.41 159 PRO B O 1
ATOM 2825 N N . ALA B 1 163 ? -20.254 21.144 39.606 1.00 26.84 160 ALA B N 1
ATOM 2826 C CA . ALA B 1 163 ? -19.097 20.411 39.099 1.00 27.17 160 ALA B CA 1
ATOM 2827 C C . ALA B 1 163 ? -18.632 21.045 37.792 1.00 27.76 160 ALA B C 1
ATOM 2828 O O . ALA B 1 163 ? -17.439 21.226 37.566 1.00 26.10 160 ALA B O 1
ATOM 2830 N N . TYR B 1 164 ? -19.579 21.403 36.936 1.00 30.82 161 TYR B N 1
ATOM 2831 C CA . TYR B 1 164 ? -19.238 22.105 35.713 1.00 30.03 161 TYR B CA 1
ATOM 2832 C C . TYR B 1 164 ? -18.545 23.454 36.020 1.00 27.05 161 TYR B C 1
ATOM 2833 O O . TYR B 1 164 ? -17.550 23.787 35.380 1.00 25.28 161 TYR B O 1
ATOM 2842 N N . ALA B 1 165 ? -19.052 24.225 36.983 1.00 27.60 162 ALA B N 1
ATOM 2843 C CA . ALA B 1 165 ? -18.403 25.494 37.326 1.00 26.79 162 ALA B CA 1
ATOM 2844 C C . ALA B 1 165 ? -17.005 25.286 37.942 1.00 25.80 162 ALA B C 1
ATOM 2845 O O . ALA B 1 165 ? -16.077 26.058 37.682 1.00 15.38 162 ALA B O 1
ATOM 2847 N N . ALA B 1 166 ? -16.856 24.243 38.751 1.00 16.70 163 ALA B N 1
ATOM 2848 C CA . ALA B 1 166 ? -15.559 23.920 39.332 1.00 19.70 163 ALA B CA 1
ATOM 2849 C C . ALA B 1 166 ? -14.539 23.616 38.219 1.00 18.79 163 ALA B C 1
ATOM 2850 O O . ALA B 1 166 ? -13.396 24.059 38.252 1.00 14.57 163 ALA B O 1
ATOM 2852 N N . SER B 1 167 ? -14.969 22.863 37.224 1.00 18.59 164 SER B N 1
ATOM 2853 C CA . SER B 1 167 ? -14.048 22.395 36.211 1.00 17.82 164 SER B CA 1
ATOM 2854 C C . SER B 1 167 ? -13.687 23.540 35.280 1.00 16.94 164 SER B C 1
ATOM 2855 O O . SER B 1 167 ? -12.562 23.604 34.768 1.00 15.88 164 SER B O 1
ATOM 2858 N N . LYS B 1 168 ? -14.625 24.462 35.086 1.00 17.32 165 LYS B N 1
ATOM 2859 C CA . LYS B 1 168 ? -14.360 25.675 34.312 1.00 17.19 165 LYS B CA 1
ATOM 2860 C C . LYS B 1 168 ? -13.316 26.583 34.965 1.00 16.72 165 LYS B C 1
ATOM 2861 O O . LYS B 1 168 ? -12.423 27.096 34.272 1.00 16.47 165 LYS B O 1
ATOM 2867 N N . ALA B 1 169 ? -13.422 26.797 36.280 1.00 16.59 166 ALA B N 1
ATOM 2868 C CA . ALA B 1 169 ? -12.389 27.546 36.987 1.00 17.13 166 ALA B CA 1
ATOM 2869 C C . ALA B 1 169 ? -11.042 26.816 36.916 1.00 17.48 166 ALA B C 1
ATOM 2870 O O . ALA B 1 169 ? -10.011 27.436 36.735 1.00 17.54 166 ALA B O 1
ATOM 2872 N N . ALA B 1 170 ? -11.065 25.495 37.051 1.00 17.65 167 ALA B N 1
ATOM 2873 C CA . ALA B 1 170 ? -9.848 24.693 36.940 1.00 16.72 167 ALA B CA 1
ATOM 2874 C C . ALA B 1 170 ? -9.214 24.853 35.551 1.00 15.97 167 ALA B C 1
ATOM 2875 O O . ALA B 1 170 ? -7.986 24.944 35.419 1.00 15.68 167 ALA B O 1
ATOM 2877 N N . LEU B 1 171 ? -10.058 24.879 34.528 1.00 15.48 168 LEU B N 1
ATOM 2878 C CA . LEU B 1 171 ? -9.598 25.047 33.153 1.00 15.53 168 LEU B CA 1
ATOM 2879 C C . LEU B 1 171 ? -8.917 26.404 32.922 1.00 15.45 168 LEU B C 1
ATOM 2880 O O . LEU B 1 171 ? -7.993 26.524 32.122 1.00 15.82 168 LEU B O 1
ATOM 2885 N N . ILE B 1 172 ? -9.403 27.428 33.610 1.00 15.03 169 ILE B N 1
ATOM 2886 C CA . ILE B 1 172 ? -8.834 28.753 33.527 1.00 14.90 169 ILE B CA 1
ATOM 2887 C C . ILE B 1 172 ? -7.449 28.762 34.199 1.00 15.26 169 ILE B C 1
ATOM 2888 O O . ILE B 1 172 ? -6.494 29.359 33.699 1.00 15.22 169 ILE B O 1
ATOM 2893 N N . SER B 1 173 ? -7.342 28.066 35.321 1.00 15.34 170 SER B N 1
ATOM 2894 C CA . SER B 1 173 ? -6.061 27.930 35.994 1.00 15.31 170 SER B CA 1
ATOM 2895 C C . SER B 1 173 ? -5.066 27.169 35.083 1.00 15.16 170 SER B C 1
ATOM 2896 O O . SER B 1 173 ? -3.912 27.587 34.942 1.00 14.81 170 SER B O 1
ATOM 2899 N N . LEU B 1 174 ? -5.518 26.080 34.450 1.00 15.31 171 LEU B N 1
ATOM 2900 C CA . LEU B 1 174 ? -4.671 25.341 33.488 1.00 16.41 171 LEU B CA 1
ATOM 2901 C C . LEU B 1 174 ? -4.194 26.247 32.359 1.00 16.38 171 LEU B C 1
ATOM 2902 O O . LEU B 1 174 ? -3.047 26.176 31.934 1.00 16.52 171 LEU B O 1
ATOM 2907 N N . THR B 1 175 ? -5.092 27.102 31.882 1.00 16.34 172 THR B N 1
ATOM 2908 C CA . THR B 1 175 ? -4.773 28.039 30.824 1.00 16.62 172 THR B CA 1
ATOM 2909 C C . THR B 1 175 ? -3.625 28.968 31.236 1.00 17.49 172 THR B C 1
ATOM 2910 O O . THR B 1 175 ? -2.700 29.207 30.464 1.00 17.35 172 THR B O 1
ATOM 2914 N N . ARG B 1 176 ? -3.678 29.469 32.455 1.00 18.77 173 ARG B N 1
ATOM 2915 C CA . ARG B 1 176 ? -2.625 30.342 32.952 1.00 20.40 173 ARG B CA 1
ATOM 2916 C C . ARG B 1 176 ? -1.319 29.576 33.202 1.00 19.60 173 ARG B C 1
ATOM 2917 O O . ARG B 1 176 ? -0.240 30.061 32.855 1.00 20.26 173 ARG B O 1
ATOM 2925 N N . SER B 1 177 ? -1.425 28.391 33.801 1.00 18.48 174 SER B N 1
ATOM 2926 C CA . SER B 1 177 ? -0.279 27.493 33.983 1.00 19.72 174 SER B CA 1
ATOM 2927 C C . SER B 1 177 ? 0.477 27.248 32.682 1.00 19.73 174 SER B C 1
ATOM 2928 O O . SER B 1 177 ? 1.699 27.310 32.639 1.00 21.19 174 SER B O 1
ATOM 2931 N N . VAL B 1 178 ? -0.266 26.972 31.620 1.00 18.14 175 VAL B N 1
ATOM 2932 C CA . VAL B 1 178 ? 0.330 26.691 30.328 1.00 17.86 175 VAL B CA 1
ATOM 2933 C C . VAL B 1 178 ? 0.902 27.949 29.662 1.00 17.80 175 VAL B C 1
ATOM 2934 O O . VAL B 1 178 ? 2.011 27.908 29.126 1.00 18.20 175 VAL B O 1
ATOM 2938 N N . ALA B 1 179 ? 0.164 29.064 29.694 1.00 17.13 176 ALA B N 1
ATOM 2939 C CA . ALA B 1 179 ? 0.690 30.312 29.131 1.00 17.41 176 ALA B CA 1
ATOM 2940 C C . ALA B 1 179 ? 2.011 30.703 29.804 1.00 18.70 176 ALA B C 1
ATOM 2941 O O . ALA B 1 179 ? 2.953 31.124 29.141 1.00 19.38 176 ALA B O 1
ATOM 2943 N N . THR B 1 180 ? 2.064 30.572 31.127 1.00 19.37 177 THR B N 1
ATOM 2944 C CA . THR B 1 180 ? 3.291 30.845 31.882 1.00 21.13 177 THR B CA 1
ATOM 2945 C C . THR B 1 180 ? 4.447 29.899 31.552 1.00 22.20 177 THR B C 1
ATOM 2946 O O . THR B 1 180 ? 5.599 30.322 31.460 1.00 23.26 177 THR B O 1
ATOM 2950 N N . GLN B 1 181 ? 4.148 28.617 31.397 1.00 22.35 178 GLN B N 1
ATOM 2951 C CA . GLN B 1 181 ? 5.203 27.624 31.296 1.00 24.58 178 GLN B CA 1
ATOM 2952 C C . GLN B 1 181 ? 5.717 27.497 29.862 1.00 25.68 178 GLN B C 1
ATOM 2953 O O . GLN B 1 181 ? 6.866 27.151 29.643 1.00 27.04 178 GLN B O 1
ATOM 2959 N N . ALA B 1 182 ? 4.869 27.806 28.891 1.00 25.17 179 ALA B N 1
ATOM 2960 C CA . ALA B 1 182 ? 5.191 27.555 27.491 1.00 25.74 179 ALA B CA 1
ATOM 2961 C C . ALA B 1 182 ? 5.431 28.835 26.687 1.00 26.66 179 ALA B C 1
ATOM 2962 O O . ALA B 1 182 ? 5.870 28.780 25.529 1.00 27.64 179 ALA B O 1
ATOM 2964 N N . GLY B 1 183 ? 5.121 29.981 27.288 1.00 26.75 180 GLY B N 1
ATOM 2965 C CA . GLY B 1 183 ? 5.310 31.257 26.625 1.00 27.83 180 GLY B CA 1
ATOM 2966 C C . GLY B 1 183 ? 6.739 31.501 26.139 1.00 30.74 180 GLY B C 1
ATOM 2967 O O . GLY B 1 183 ? 6.940 32.052 25.060 1.00 31.29 180 GLY B O 1
ATOM 2968 N N . ARG B 1 184 ? 7.734 31.087 26.916 1.00 32.81 181 ARG B N 1
ATOM 2969 C CA . ARG B 1 184 ? 9.121 31.315 26.512 1.00 34.49 181 ARG B CA 1
ATOM 2970 C C . ARG B 1 184 ? 9.415 30.564 25.204 1.00 32.95 181 ARG B C 1
ATOM 2971 O O . ARG B 1 184 ? 10.270 30.981 24.423 1.00 34.35 181 ARG B O 1
ATOM 2979 N N . SER B 1 185 ? 8.678 29.485 24.951 1.00 30.40 182 SER B N 1
ATOM 2980 C CA . SER B 1 185 ? 8.903 28.704 23.737 1.00 31.12 182 SER B CA 1
ATOM 2981 C C . SER B 1 185 ? 7.974 29.100 22.608 1.00 30.00 182 SER B C 1
ATOM 2982 O O . SER B 1 185 ? 7.910 28.412 21.592 1.00 31.14 182 SER B O 1
ATOM 2985 N N . GLY B 1 186 ? 7.248 30.198 22.777 1.00 28.10 183 GLY B N 1
ATOM 2986 C CA . GLY B 1 186 ? 6.433 30.724 21.695 1.00 26.35 183 GLY B CA 1
ATOM 2987 C C . GLY B 1 186 ? 4.973 30.293 21.662 1.00 23.56 183 GLY B C 1
ATOM 2988 O O . GLY B 1 186 ? 4.259 30.608 20.711 1.00 23.36 183 GLY B O 1
ATOM 2989 N N . VAL B 1 187 ? 4.520 29.578 22.685 1.00 21.66 184 VAL B N 1
ATOM 2990 C CA . VAL B 1 187 ? 3.143 29.109 22.725 1.00 19.60 184 VAL B CA 1
ATOM 2991 C C . VAL B 1 187 ? 2.259 30.042 23.534 1.00 18.08 184 VAL B C 1
ATOM 2992 O O . VAL B 1 187 ? 2.583 30.353 24.669 1.00 18.28 184 VAL B O 1
ATOM 2996 N N . ARG B 1 188 ? 1.148 30.478 22.949 1.00 17.13 185 ARG B N 1
ATOM 2997 C CA . ARG B 1 188 ? 0.124 31.224 23.668 1.00 16.59 185 ARG B CA 1
ATOM 2998 C C . ARG B 1 188 ? -0.994 30.305 24.153 1.00 15.35 185 ARG B C 1
ATOM 2999 O O . ARG B 1 188 ? -1.272 29.300 23.545 1.00 15.12 185 ARG B O 1
ATOM 3007 N N . CYS B 1 189 ? -1.640 30.654 25.251 1.00 14.88 186 CYS B N 1
ATOM 3008 C CA . CYS B 1 189 ? -2.739 29.843 25.718 1.00 14.35 186 CYS B CA 1
ATOM 3009 C C . CYS B 1 189 ? -3.798 30.732 26.282 1.00 13.61 186 CYS B C 1
ATOM 3010 O O . CYS B 1 189 ? -3.530 31.515 27.190 1.00 14.30 186 CYS B O 1
ATOM 3013 N N . ASN B 1 190 ? -5.003 30.624 25.744 1.00 12.37 187 ASN B N 1
ATOM 3014 C CA . ASN B 1 190 ? -6.095 31.472 26.201 1.00 11.70 187 ASN B CA 1
ATOM 3015 C C . ASN B 1 190 ? -7.336 30.633 26.412 1.00 11.40 187 ASN B C 1
ATOM 3016 O O . ASN B 1 190 ? -7.426 29.507 25.900 1.00 11.12 187 ASN B O 1
ATOM 3021 N N . ALA B 1 191 ? -8.292 31.193 27.146 1.00 11.19 188 ALA B N 1
ATOM 3022 C CA . ALA B 1 191 ? -9.555 30.509 27.391 1.00 11.32 188 ALA B CA 1
ATOM 3023 C C . ALA B 1 191 ? -10.719 31.350 26.879 1.00 11.93 188 ALA B C 1
ATOM 3024 O O . ALA B 1 191 ? -10.642 32.582 26.820 1.00 12.06 188 ALA B O 1
ATOM 3026 N N . ILE B 1 192 ? -11.802 30.675 26.517 1.00 12.54 189 ILE B N 1
ATOM 3027 C CA . ILE B 1 192 ? -13.060 31.344 26.174 1.00 12.95 189 ILE B CA 1
ATOM 3028 C C . ILE B 1 192 ? -14.116 30.789 27.096 1.00 13.58 189 ILE B C 1
ATOM 3029 O O . ILE B 1 192 ? -14.215 29.578 27.247 1.00 13.97 189 ILE B O 1
ATOM 3034 N N . ALA B 1 193 ? -14.888 31.662 27.727 1.00 14.29 190 ALA B N 1
ATOM 3035 C CA . ALA B 1 193 ? -15.952 31.243 28.636 1.00 15.61 190 ALA B CA 1
ATOM 3036 C C . ALA B 1 193 ? -17.297 31.643 28.049 1.00 16.48 190 ALA B C 1
ATOM 3037 O O . ALA B 1 193 ? -17.701 32.778 28.180 1.00 14.18 190 ALA B O 1
ATOM 3039 N N . PRO B 1 194 ? -17.966 30.716 27.353 1.00 16.94 191 PRO B N 1
ATOM 3040 C CA . PRO B 1 194 ? -19.263 31.030 26.746 1.00 18.24 191 PRO B CA 1
ATOM 3041 C C . PRO B 1 194 ? -20.352 31.129 27.793 1.00 19.65 191 PRO B C 1
ATOM 3042 O O . PRO B 1 194 ? -20.309 30.391 28.763 1.00 19.65 191 PRO B O 1
ATOM 3046 N N . GLY B 1 195 ? -21.312 32.017 27.597 1.00 20.91 192 GLY B N 1
ATOM 3047 C CA . GLY B 1 195 ? -22.473 32.062 28.460 1.00 22.41 192 GLY B CA 1
ATOM 3048 C C . GLY B 1 195 ? -23.534 31.155 27.864 1.00 23.90 192 GLY B C 1
ATOM 3049 O O . GLY B 1 195 ? -23.220 30.044 27.418 1.00 24.10 192 GLY B O 1
ATOM 3050 N N . LEU B 1 196 ? -24.778 31.622 27.845 1.00 25.06 193 LEU B N 1
ATOM 3051 C CA . LEU B 1 196 ? -25.871 30.833 27.323 1.00 27.43 193 LEU B CA 1
ATOM 3052 C C . LEU B 1 196 ? -25.806 30.805 25.804 1.00 28.69 193 LEU B C 1
ATOM 3053 O O . LEU B 1 196 ? -26.091 31.795 25.145 1.00 29.21 193 LEU B O 1
ATOM 3058 N N . ILE B 1 197 ? -25.413 29.662 25.258 1.00 29.48 194 ILE B N 1
ATOM 3059 C CA . ILE B 1 197 ? -25.311 29.498 23.819 1.00 30.15 194 ILE B CA 1
ATOM 3060 C C . ILE B 1 197 ? -26.381 28.538 23.314 1.00 33.43 194 ILE B C 1
ATOM 3061 O O . ILE B 1 197 ? -26.513 27.422 23.817 1.00 33.67 194 ILE B O 1
ATOM 3066 N N . ILE B 1 198 ? -27.138 28.983 22.320 1.00 36.74 195 ILE B N 1
ATOM 3067 C CA . ILE B 1 198 ? -28.233 28.206 21.749 1.00 42.21 195 ILE B CA 1
ATOM 3068 C C . ILE B 1 198 ? -27.806 27.496 20.467 1.00 46.76 195 ILE B C 1
ATOM 3069 O O . ILE B 1 198 ? -27.676 28.132 19.426 1.00 48.38 195 ILE B O 1
ATOM 3074 N N . THR B 1 199 ? -27.607 26.185 20.530 1.00 49.55 196 THR B N 1
ATOM 3075 C CA . THR B 1 199 ? -27.039 25.463 19.390 1.00 50.70 196 THR B CA 1
ATOM 3076 C C . THR B 1 199 ? -28.099 24.829 18.478 1.00 53.39 196 THR B C 1
ATOM 3077 O O . THR B 1 199 ? -29.133 24.344 18.936 1.00 55.31 196 THR B O 1
ATOM 3081 N N . ARG B 1 203 ? -33.090 26.869 18.549 1.00 68.72 200 ARG B N 1
ATOM 3082 C CA . ARG B 1 203 ? -34.276 27.715 18.456 1.00 71.20 200 ARG B CA 1
ATOM 3083 C C . ARG B 1 203 ? -34.352 28.719 19.616 1.00 70.47 200 ARG B C 1
ATOM 3084 O O . ARG B 1 203 ? -34.594 28.360 20.772 1.00 70.18 200 ARG B O 1
ATOM 3092 N N . GLU B 1 204 ? -34.148 29.989 19.275 1.00 70.01 201 GLU B N 1
ATOM 3093 C CA . GLU B 1 204 ? -34.068 31.080 20.243 1.00 68.40 201 GLU B CA 1
ATOM 3094 C C . GLU B 1 204 ? -35.372 31.339 20.999 1.00 70.07 201 GLU B C 1
ATOM 3095 O O . GLU B 1 204 ? -35.357 31.923 22.083 1.00 69.64 201 GLU B O 1
ATOM 3101 N N . ALA B 1 205 ? -36.493 30.904 20.432 1.00 72.78 202 ALA B N 1
ATOM 3102 C CA . ALA B 1 205 ? -37.810 31.255 20.962 1.00 77.09 202 ALA B CA 1
ATOM 3103 C C . ALA B 1 205 ? -38.074 30.686 22.353 1.00 77.20 202 ALA B C 1
ATOM 3104 O O . ALA B 1 205 ? -38.621 31.371 23.215 1.00 78.25 202 ALA B O 1
ATOM 3106 N N . ALA B 1 206 ? -37.685 29.436 22.572 1.00 76.24 203 ALA B N 1
ATOM 3107 C CA . ALA B 1 206 ? -37.965 28.761 23.837 1.00 76.19 203 ALA B CA 1
ATOM 3108 C C . ALA B 1 206 ? -37.208 29.382 25.018 1.00 74.57 203 ALA B C 1
ATOM 3109 O O . ALA B 1 206 ? -37.548 29.149 26.180 1.00 74.76 203 ALA B O 1
ATOM 3111 N N . TYR B 1 207 ? -36.191 30.180 24.715 1.00 72.93 204 TYR B N 1
ATOM 3112 C CA . TYR B 1 207 ? -35.345 30.760 25.749 1.00 71.25 204 TYR B CA 1
ATOM 3113 C C . TYR B 1 207 ? -35.550 32.273 25.920 1.00 71.10 204 TYR B C 1
ATOM 3114 O O . TYR B 1 207 ? -34.756 32.936 26.591 1.00 69.07 204 TYR B O 1
ATOM 3123 N N . ARG B 1 208 ? -36.606 32.811 25.316 1.00 73.12 205 ARG B N 1
ATOM 3124 C CA . ARG B 1 208 ? -36.870 34.255 25.346 1.00 73.18 205 ARG B CA 1
ATOM 3125 C C . ARG B 1 208 ? -36.934 34.831 26.760 1.00 70.91 205 ARG B C 1
ATOM 3126 O O . ARG B 1 208 ? -36.559 35.983 26.980 1.00 70.80 205 ARG B O 1
ATOM 3134 N N . VAL B 1 209 ? -37.396 34.029 27.715 1.00 69.26 206 VAL B N 1
ATOM 3135 C CA . VAL B 1 209 ? -37.440 34.447 29.113 1.00 68.39 206 VAL B CA 1
ATOM 3136 C C . VAL B 1 209 ? -36.060 34.890 29.637 1.00 64.35 206 VAL B C 1
ATOM 3137 O O . VAL B 1 209 ? -35.975 35.663 30.591 1.00 65.12 206 VAL B O 1
ATOM 3149 N N . LEU B 1 211 ? -33.786 36.681 27.970 1.00 57.32 208 LEU B N 1
ATOM 3150 C CA . LEU B 1 211 ? -33.372 37.948 27.357 1.00 58.18 208 LEU B CA 1
ATOM 3151 C C . LEU B 1 211 ? -33.269 39.184 28.272 1.00 61.42 208 LEU B C 1
ATOM 3152 O O . LEU B 1 211 ? -32.420 40.049 28.031 1.00 60.43 208 LEU B O 1
ATOM 3157 N N . PRO B 1 212 ? -34.138 39.296 29.295 1.00 65.96 209 PRO B N 1
ATOM 3158 C CA . PRO B 1 212 ? -33.918 40.399 30.241 1.00 68.59 209 PRO B CA 1
ATOM 3159 C C . PRO B 1 212 ? -32.714 40.184 31.166 1.00 69.67 209 PRO B C 1
ATOM 3160 O O . PRO B 1 212 ? -32.194 41.149 31.732 1.00 69.66 209 PRO B O 1
ATOM 3164 N N . HIS B 1 213 ? -32.282 38.936 31.324 1.00 71.25 210 HIS B N 1
ATOM 3165 C CA . HIS B 1 213 ? -31.109 38.639 32.141 1.00 69.64 210 HIS B CA 1
ATOM 3166 C C . HIS B 1 213 ? -29.813 38.996 31.406 1.00 66.41 210 HIS B C 1
ATOM 3167 O O . HIS B 1 213 ? -28.752 39.118 32.021 1.00 64.82 210 HIS B O 1
ATOM 3174 N N . HIS B 1 214 ? -29.906 39.151 30.089 1.00 62.81 211 HIS B N 1
ATOM 3175 C CA . HIS B 1 214 ? -28.753 39.531 29.274 1.00 57.56 211 HIS B CA 1
ATOM 3176 C C . HIS B 1 214 ? -28.653 41.036 29.145 1.00 56.56 211 HIS B C 1
ATOM 3177 O O . HIS B 1 214 ? -29.641 41.755 29.315 1.00 59.11 211 HIS B O 1
ATOM 3184 N N . LEU B 1 215 ? -27.456 41.510 28.825 1.00 52.93 212 LEU B N 1
ATOM 3185 C CA . LEU B 1 215 ? -27.293 42.911 28.482 1.00 51.18 212 LEU B CA 1
ATOM 3186 C C . LEU B 1 215 ? -27.668 43.078 27.017 1.00 49.82 212 LEU B C 1
ATOM 3187 O O . LEU B 1 215 ? -28.547 43.874 26.698 1.00 52.29 212 LEU B O 1
ATOM 3192 N N . THR B 1 216 ? -27.067 42.283 26.139 1.00 46.52 213 THR B N 1
ATOM 3193 C CA . THR B 1 216 ? -27.394 42.327 24.708 1.00 47.03 213 THR B CA 1
ATOM 3194 C C . THR B 1 216 ? -28.862 41.980 24.412 1.00 49.42 213 THR B C 1
ATOM 3195 O O . THR B 1 216 ? -29.544 41.373 25.241 1.00 50.59 213 THR B O 1
ATOM 3199 N N . THR B 1 217 ? -29.338 42.370 23.227 1.00 50.34 214 THR B N 1
ATOM 3200 C CA . THR B 1 217 ? -30.736 42.163 22.838 1.00 51.24 214 THR B CA 1
ATOM 3201 C C . THR B 1 217 ? -31.012 40.818 22.149 1.00 49.58 214 THR B C 1
ATOM 3202 O O . THR B 1 217 ? -32.137 40.567 21.707 1.00 51.47 214 THR B O 1
ATOM 3206 N N . ARG B 1 218 ? -29.994 39.966 22.057 1.00 45.94 215 ARG B N 1
ATOM 3207 C CA . ARG B 1 218 ? -30.147 38.617 21.501 1.00 45.20 215 ARG B CA 1
ATOM 3208 C C . ARG B 1 218 ? -29.434 37.601 22.397 1.00 42.19 215 ARG B C 1
ATOM 3209 O O . ARG B 1 218 ? -28.625 37.982 23.242 1.00 41.29 215 ARG B O 1
ATOM 3217 N N . LEU B 1 219 ? -29.736 36.316 22.213 1.00 40.81 216 LEU B N 1
ATOM 3218 C CA . LEU B 1 219 ? -29.037 35.236 22.921 1.00 37.57 216 LEU B CA 1
ATOM 3219 C C . LEU B 1 219 ? -27.851 34.736 22.103 1.00 33.99 216 LEU B C 1
ATOM 3220 O O . LEU B 1 219 ? -27.707 35.096 20.942 1.00 34.13 216 LEU B O 1
ATOM 3225 N N . GLY B 1 220 ? -27.002 33.911 22.707 1.00 31.34 217 GLY B N 1
ATOM 3226 C CA . GLY B 1 220 ? -25.773 33.491 22.057 1.00 29.16 217 GLY B CA 1
ATOM 3227 C C . GLY B 1 220 ? -25.921 32.393 21.011 1.00 29.42 217 GLY B C 1
ATOM 3228 O O . GLY B 1 220 ? -26.868 31.599 21.047 1.00 30.67 217 GLY B O 1
ATOM 3229 N N . ARG B 1 221 ? -24.960 32.341 20.090 1.00 27.80 218 ARG B N 1
ATOM 3230 C CA . ARG B 1 221 ? -24.945 31.354 19.017 1.00 27.68 218 ARG B CA 1
ATOM 3231 C C . ARG B 1 221 ? -23.577 30.729 18.976 1.00 24.72 218 ARG B C 1
ATOM 3232 O O . ARG B 1 221 ? -22.617 31.378 19.354 1.00 22.41 218 ARG B O 1
ATOM 3240 N N . PRO B 1 222 ? -23.480 29.468 18.516 1.00 24.98 219 PRO B N 1
ATOM 3241 C CA . PRO B 1 222 ? -22.160 28.830 18.451 1.00 23.44 219 PRO B CA 1
ATOM 3242 C C . PRO B 1 222 ? -21.177 29.633 17.603 1.00 22.83 219 PRO B C 1
ATOM 3243 O O . PRO B 1 222 ? -19.982 29.595 17.882 1.00 21.15 219 PRO B O 1
ATOM 3247 N N . GLU B 1 223 ? -21.686 30.371 16.620 1.00 24.26 220 GLU B N 1
ATOM 3248 C CA . GLU B 1 223 ? -20.868 31.234 15.779 1.00 24.16 220 GLU B CA 1
ATOM 3249 C C . GLU B 1 223 ? -20.160 32.337 16.571 1.00 22.27 220 GLU B C 1
ATOM 3250 O O . GLU B 1 223 ? -19.113 32.842 16.155 1.00 21.12 220 GLU B O 1
ATOM 3256 N N . ASP B 1 224 ? -20.732 32.720 17.712 1.00 22.15 221 ASP B N 1
ATOM 3257 C CA . ASP B 1 224 ? -20.108 33.715 18.574 1.00 21.14 221 ASP B CA 1
ATOM 3258 C C . ASP B 1 224 ? -18.854 33.141 19.181 1.00 19.43 221 ASP B C 1
ATOM 3259 O O . ASP B 1 224 ? -17.841 33.843 19.349 1.00 18.85 221 ASP B O 1
ATOM 3264 N N . VAL B 1 225 ? -18.893 31.860 19.509 1.00 18.67 222 VAL B N 1
ATOM 3265 C CA . VAL B 1 225 ? -17.724 31.255 20.116 1.00 17.50 222 VAL B CA 1
ATOM 3266 C C . VAL B 1 225 ? -16.672 30.988 19.026 1.00 17.44 222 VAL B C 1
ATOM 3267 O O . VAL B 1 225 ? -15.482 31.193 19.239 1.00 16.78 222 VAL B O 1
ATOM 3271 N N . ALA B 1 226 ? -17.131 30.562 17.856 1.00 16.36 223 ALA B N 1
ATOM 3272 C CA . ALA B 1 226 ? -16.248 30.294 16.728 1.00 16.95 223 ALA B CA 1
ATOM 3273 C C . ALA B 1 226 ? -15.477 31.539 16.293 1.00 16.57 223 ALA B C 1
ATOM 3274 O O . ALA B 1 226 ? -14.318 31.458 15.925 1.00 15.73 223 ALA B O 1
ATOM 3276 N N . SER B 1 227 ? -16.138 32.692 16.304 1.00 17.09 224 SER B N 1
ATOM 3277 C CA . SER B 1 227 ? -15.486 33.935 15.915 1.00 16.96 224 SER B CA 1
ATOM 3278 C C . SER B 1 227 ? -14.386 34.313 16.909 1.00 16.05 224 SER B C 1
ATOM 3279 O O . SER B 1 227 ? -13.291 34.740 16.505 1.00 16.09 224 SER B O 1
ATOM 3282 N N . ALA B 1 228 ? -14.671 34.144 18.201 1.00 15.10 225 ALA B N 1
ATOM 3283 C CA . ALA B 1 228 ? -13.662 34.369 19.232 1.00 14.18 225 ALA B CA 1
ATOM 3284 C C . ALA B 1 228 ? -12.480 33.415 19.062 1.00 13.94 225 ALA B C 1
ATOM 3285 O O . ALA B 1 228 ? -11.338 33.813 19.253 1.00 13.53 225 ALA B O 1
ATOM 3287 N N . VAL B 1 229 ? -12.746 32.159 18.702 1.00 14.03 226 VAL B N 1
ATOM 3288 C CA . VAL B 1 229 ? -11.652 31.213 18.415 1.00 13.62 226 VAL B CA 1
ATOM 3289 C C . VAL B 1 229 ? -10.812 31.626 17.185 1.00 14.12 226 VAL B C 1
ATOM 3290 O O . VAL B 1 229 ? -9.576 31.526 17.213 1.00 13.93 226 VAL B O 1
ATOM 3294 N N . VAL B 1 230 ? -11.463 32.063 16.106 1.00 14.47 227 VAL B N 1
ATOM 3295 C CA . VAL B 1 230 ? -10.706 32.557 14.944 1.00 16.66 227 VAL B CA 1
ATOM 3296 C C . VAL B 1 230 ? -9.798 33.730 15.338 1.00 16.63 227 VAL B C 1
ATOM 3297 O O . VAL B 1 230 ? -8.629 33.756 14.959 1.00 17.29 227 VAL B O 1
ATOM 3301 N N . PHE B 1 231 ? -10.342 34.703 16.074 1.00 16.04 228 PHE B N 1
ATOM 3302 C CA . PHE B 1 231 ? -9.544 35.849 16.522 1.00 15.96 228 PHE B CA 1
ATOM 3303 C C . PHE B 1 231 ? -8.358 35.397 17.360 1.00 15.46 228 PHE B C 1
ATOM 3304 O O . PHE B 1 231 ? -7.211 35.710 17.026 1.00 15.35 228 PHE B O 1
ATOM 3312 N N . LEU B 1 232 ? -8.630 34.636 18.421 1.00 15.36 229 LEU B N 1
ATOM 3313 C CA . LEU B 1 232 ? -7.560 34.194 19.307 1.00 15.62 229 LEU B CA 1
ATOM 3314 C C . LEU B 1 232 ? -6.543 33.267 18.622 1.00 16.45 229 LEU B C 1
ATOM 3315 O O . LEU B 1 232 ? -5.396 33.234 19.045 1.00 16.92 229 LEU B O 1
ATOM 3320 N N . ALA B 1 233 ? -6.942 32.524 17.588 1.00 16.91 230 ALA B N 1
ATOM 3321 C CA . ALA B 1 233 ? -6.009 31.613 16.918 1.00 17.66 230 ALA B CA 1
ATOM 3322 C C . ALA B 1 233 ? -5.152 32.326 15.875 1.00 18.69 230 ALA B C 1
ATOM 3323 O O . ALA B 1 233 ? -4.192 31.760 15.387 1.00 19.93 230 ALA B O 1
ATOM 3325 N N . SER B 1 234 ? -5.507 33.561 15.533 1.00 18.62 231 SER B N 1
ATOM 3326 C CA . SER B 1 234 ? -4.883 34.270 14.420 1.00 19.97 231 SER B CA 1
ATOM 3327 C C . SER B 1 234 ? -3.600 35.016 14.806 1.00 21.05 231 SER B C 1
ATOM 3328 O O . SER B 1 234 ? -3.395 35.349 15.970 1.00 20.28 231 SER B O 1
ATOM 3331 N N . ASP B 1 235 ? -2.757 35.294 13.811 1.00 23.10 232 ASP B N 1
ATOM 3332 C CA . ASP B 1 235 ? -1.485 36.001 14.015 1.00 24.10 232 ASP B CA 1
ATOM 3333 C C . ASP B 1 235 ? -1.633 37.396 14.641 1.00 24.03 232 ASP B C 1
ATOM 3334 O O . ASP B 1 235 ? -0.799 37.810 15.440 1.00 23.65 232 ASP B O 1
ATOM 3339 N N . GLU B 1 236 ? -2.694 38.123 14.299 1.00 24.09 233 GLU B N 1
ATOM 3340 C CA . GLU B 1 236 ? -2.856 39.454 14.861 1.00 24.32 233 GLU B CA 1
ATOM 3341 C C . GLU B 1 236 ? -3.311 39.421 16.316 1.00 22.49 233 GLU B C 1
ATOM 3342 O O . GLU B 1 236 ? -3.449 40.467 16.930 1.00 22.64 233 GLU B O 1
ATOM 3348 N N . ALA B 1 237 ? -3.530 38.231 16.872 1.00 21.03 234 ALA B N 1
ATOM 3349 C CA . ALA B 1 237 ? -3.759 38.107 18.316 1.00 20.05 234 ALA B CA 1
ATOM 3350 C C . ALA B 1 237 ? -2.547 37.515 19.043 1.00 19.64 234 ALA B C 1
ATOM 3351 O O . ALA B 1 237 ? -2.673 37.051 20.177 1.00 19.26 234 ALA B O 1
ATOM 3353 N N . SER B 1 238 ? -1.376 37.527 18.409 1.00 19.76 235 SER B N 1
ATOM 3354 C CA . SER B 1 238 ? -0.240 36.822 18.998 1.00 19.59 235 SER B CA 1
ATOM 3355 C C . SER B 1 238 ? 0.341 37.497 20.245 1.00 19.59 235 SER B C 1
ATOM 3356 O O . SER B 1 238 ? 1.167 36.893 20.921 1.00 20.30 235 SER B O 1
ATOM 3359 N N . PHE B 1 239 ? -0.086 38.717 20.574 1.00 18.76 236 PHE B N 1
ATOM 3360 C CA . PHE B 1 239 ? 0.380 39.328 21.824 1.00 18.69 236 PHE B CA 1
ATOM 3361 C C . PHE B 1 239 ? -0.626 39.099 22.972 1.00 17.42 236 PHE B C 1
ATOM 3362 O O . PHE B 1 239 ? -0.564 39.755 24.004 1.00 17.99 236 PHE B O 1
ATOM 3370 N N . ILE B 1 240 ? -1.550 38.171 22.790 1.00 15.98 237 ILE B N 1
ATOM 3371 C CA . ILE B 1 240 ? -2.526 37.881 23.839 1.00 15.41 237 ILE B CA 1
ATOM 3372 C C . ILE B 1 240 ? -2.340 36.478 24.372 1.00 15.12 237 ILE B C 1
ATOM 3373 O O . ILE B 1 240 ? -2.416 35.513 23.607 1.00 14.73 237 ILE B O 1
ATOM 3378 N N . THR B 1 241 ? -2.131 36.352 25.679 1.00 15.13 238 THR B N 1
ATOM 3379 C CA . THR B 1 241 ? -1.940 35.038 26.253 1.00 15.40 238 THR B CA 1
ATOM 3380 C C . THR B 1 241 ? -2.283 35.076 27.732 1.00 16.19 238 THR B C 1
ATOM 3381 O O . THR B 1 241 ? -2.174 36.124 28.382 1.00 16.74 238 THR B O 1
ATOM 3385 N N . GLY B 1 242 ? -2.756 33.946 28.244 1.00 16.04 239 GLY B N 1
ATOM 3386 C CA . GLY B 1 242 ? -3.095 33.854 29.643 1.00 16.82 239 GLY B CA 1
ATOM 3387 C C . GLY B 1 242 ? -4.449 34.477 29.929 1.00 17.25 239 GLY B C 1
ATOM 3388 O O . GLY B 1 242 ? -4.798 34.682 31.090 1.00 17.65 239 GLY B O 1
ATOM 3389 N N . GLN B 1 243 ? -5.204 34.792 28.880 1.00 17.24 240 GLN B N 1
ATOM 3390 C CA . GLN B 1 243 ? -6.426 35.561 29.052 1.00 18.09 240 GLN B CA 1
ATOM 3391 C C . GLN B 1 243 ? -7.680 34.688 28.953 1.00 17.41 240 GLN B C 1
ATOM 3392 O O . GLN B 1 243 ? -7.676 33.657 28.311 1.00 16.51 240 GLN B O 1
ATOM 3398 N N . THR B 1 244 ? -8.744 35.129 29.609 1.00 17.98 241 THR B N 1
ATOM 3399 C CA . THR B 1 244 ? -10.072 34.538 29.459 1.00 17.91 241 THR B CA 1
ATOM 3400 C C . THR B 1 244 ? -10.999 35.527 28.782 1.00 17.73 241 THR B C 1
ATOM 3401 O O . THR B 1 244 ? -11.206 36.621 29.267 1.00 18.40 241 THR B O 1
ATOM 3405 N N . LEU B 1 245 ? -11.542 35.144 27.644 1.00 17.04 242 LEU B N 1
ATOM 3406 C CA . LEU B 1 245 ? -12.497 35.985 26.951 1.00 16.90 242 LEU B CA 1
ATOM 3407 C C . LEU B 1 245 ? -13.899 35.459 27.250 1.00 16.61 242 LEU B C 1
ATOM 3408 O O . LEU B 1 245 ? -14.245 34.357 26.844 1.00 16.84 242 LEU B O 1
ATOM 3413 N N . VAL B 1 246 ? -14.688 36.240 27.977 1.00 16.19 243 VAL B N 1
ATOM 3414 C CA . VAL B 1 246 ? -16.059 35.880 28.282 1.00 16.98 243 VAL B CA 1
ATOM 3415 C C . VAL B 1 246 ? -16.993 36.296 27.139 1.00 17.70 243 VAL B C 1
ATOM 3416 O O . VAL B 1 246 ? -17.040 37.464 26.745 1.00 17.80 243 VAL B O 1
ATOM 3420 N N . VAL B 1 247 ? -17.720 35.325 26.592 1.00 18.22 244 VAL B N 1
ATOM 3421 C CA . VAL B 1 247 ? -18.606 35.562 25.451 1.00 18.48 244 VAL B CA 1
ATOM 3422 C C . VAL B 1 247 ? -20.022 35.227 25.929 1.00 19.25 244 VAL B C 1
ATOM 3423 O O . VAL B 1 247 ? -20.508 34.122 25.746 1.00 17.86 244 VAL B O 1
ATOM 3427 N N . ASP B 1 248 ? -20.672 36.180 26.583 1.00 21.70 245 ASP B N 1
ATOM 3428 C CA . ASP B 1 248 ? -21.864 35.848 27.354 1.00 24.15 245 ASP B CA 1
ATOM 3429 C C . ASP B 1 248 ? -22.964 36.894 27.264 1.00 26.77 245 ASP B C 1
ATOM 3430 O O . ASP B 1 248 ? -23.919 36.841 28.035 1.00 27.29 245 ASP B O 1
ATOM 3435 N N . GLY B 1 249 ? -22.826 37.845 26.339 1.00 28.94 246 GLY B N 1
ATOM 3436 C CA . GLY B 1 249 ? -23.804 38.916 26.193 1.00 33.44 246 GLY B CA 1
ATOM 3437 C C . GLY B 1 249 ? -24.095 39.681 27.475 1.00 37.47 246 GLY B C 1
ATOM 3438 O O . GLY B 1 249 ? -25.152 40.281 27.613 1.00 39.61 246 GLY B O 1
ATOM 3439 N N . GLY B 1 250 ? -23.160 39.645 28.420 1.00 39.32 247 GLY B N 1
ATOM 3440 C CA . GLY B 1 250 ? -23.293 40.374 29.666 1.00 42.20 247 GLY B CA 1
ATOM 3441 C C . GLY B 1 250 ? -23.980 39.637 30.805 1.00 45.19 247 GLY B C 1
ATOM 3442 O O . GLY B 1 250 ? -24.103 40.186 31.900 1.00 45.24 247 GLY B O 1
ATOM 3443 N N . LEU B 1 251 ? -24.413 38.400 30.561 1.00 48.26 248 LEU B N 1
ATOM 3444 C CA . LEU B 1 251 ? -25.204 37.628 31.531 1.00 52.69 248 LEU B CA 1
ATOM 3445 C C . LEU B 1 251 ? -24.505 37.478 32.887 1.00 54.39 248 LEU B C 1
ATOM 3446 O O . LEU B 1 251 ? -25.155 37.222 33.899 1.00 54.79 248 LEU B O 1
ATOM 3451 N N . LEU B 1 252 ? -23.181 37.633 32.877 1.00 55.80 249 LEU B N 1
ATOM 3452 C CA . LEU B 1 252 ? -22.343 37.631 34.078 1.00 56.66 249 LEU B CA 1
ATOM 3453 C C . LEU B 1 252 ? -22.307 36.267 34.746 1.00 56.64 249 LEU B C 1
ATOM 3454 O O . LEU B 1 252 ? -21.288 35.583 34.695 1.00 55.40 249 LEU B O 1
#

Radius of gyration: 23.03 Å; Cα contacts (8 Å, |Δi|>4): 1072; chains: 2; bounding box: 54×64×53 Å

Sequence (476 aa):
VGRLEGKIAIVTGAASGIGAVTAERLAAEGARVALADLDAVGVQTLAEKIRGADGTHAIGIEVDLADPASVRAVAAAVEEFGGLDILHNNATALASSLDVPVADADPEVWDRTRVNLSGAVATQAALPHLIARGGGCVINTSSAASGDLSHPAYAASKAALISLTRSVATQ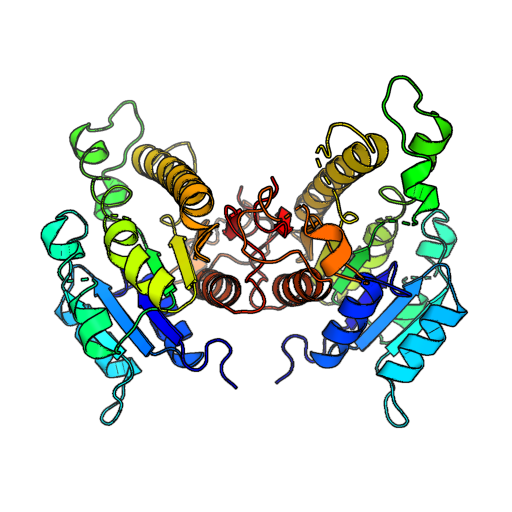AGRSGVRCNAIAPGLIITREAAYRVLPHHLTTRLGRPEDVASAVVFLASDEASFITGQTLVVDGGLLVGRLEGKIAIVTGAASGIGAVTAERLAAEGARVALADLDAVGVQTLAEKIRGADGTHAIGIEVDLADPASVRAVAAAVEEFGGLDILHNNATALASSLDVPVADADPEVWDRRTRRVNLSGAVATQAALPHLIARGGGCVINTSSAASGDLSHPAYAASKAALISLTRSVATQAGRSGVRCNAIAPGLIITREAAYRVLPHHLTTRLGRPEDVASAVVFLASDEASFITGQTLVVDGGLL

Nearest PDB structures (foldseek):
  8hs6-assembly5_L  TM=8.982E-01  e=8.452E-23  Brucella melitensis bv. 1 str. 16M
  8hde-assembly1_A  TM=9.006E-01  e=5.434E-21  Brucella melitensis
  3gaf-assembly1_H  TM=8.929E-01  e=8.290E-21  Brucella abortus 2308
  8hax-assembly1_B  TM=8.914E-01  e=6.450E-20  Brucella melitensis bv. 1 str. 16M
  3u5t-assembly3_B  TM=8.595E-01  e=2.718E-18  Sinorhizobium meliloti

InterPro domains:
  IPR002347 Short-chain dehydrogenase/reductase SDR [PF13561] (13-248)
  IPR002347 Short-chain dehydrogenase/reductase SDR [PR00080] (83-94)
  IPR002347 Short-chain dehydrogenase/reductase SDR [PR00080] (141-149)
  IPR002347 Short-chain dehydrogenase/reductase SDR [PR00080] (161-180)
  IPR002347 Short-chain dehydrogenase/reductase SDR [PR00081] (8-25)
  IPR002347 Short-chain dehydrogenase/reductase SDR [PR00081] (83-94)
  IPR002347 Short-chain dehydrogenase/reductase SDR [PR00081] (135-151)
  IPR002347 Short-chain dehydrogenase/reductase SDR [PR00081] (161-180)
  IPR002347 Short-chain dehydrogenase/reductase SDR [PR00081] (182-199)
  IPR002347 Short-chain dehydrogenase/reductase SDR [PR00081] (212-232)
  IPR020904 Short-chain dehydrogenase/reductase, conserved site [PS00061] (148-176)
  IPR036291 NAD(P)-binding domain superfamily [SSF51735] (5-250)

CATH classification: 3.40.50.720